Protein AF-A0A9N8EQR0-F1 (afdb_monomer_lite)

Radius of gyration: 27.1 Å; chains: 1; bounding box: 63×70×103 Å

Structure (mmCIF, N/CA/C/O backbone):
data_AF-A0A9N8EQR0-F1
#
_entry.id   AF-A0A9N8EQR0-F1
#
loop_
_atom_site.group_PDB
_atom_site.id
_atom_site.type_symbol
_atom_site.label_atom_id
_atom_site.label_alt_id
_atom_site.label_comp_id
_atom_site.label_asym_id
_atom_site.label_entity_id
_atom_site.label_seq_id
_atom_site.pdbx_PDB_ins_code
_atom_site.Cartn_x
_atom_site.Cartn_y
_atom_site.Cartn_z
_atom_site.occupancy
_atom_site.B_iso_or_equiv
_atom_site.auth_seq_id
_atom_site.auth_comp_id
_atom_site.auth_asym_id
_atom_site.auth_atom_id
_atom_site.pdbx_PDB_model_num
ATOM 1 N N . MET A 1 1 ? -23.163 2.837 52.379 1.00 65.06 1 MET A N 1
ATOM 2 C CA . MET A 1 1 ? -23.170 2.386 50.971 1.00 65.06 1 MET A CA 1
ATOM 3 C C . MET A 1 1 ? -21.739 2.438 50.464 1.00 65.06 1 MET A C 1
ATOM 5 O O . MET A 1 1 ? -21.119 3.483 50.609 1.00 65.06 1 MET A O 1
ATOM 9 N N . LYS A 1 2 ? -21.171 1.326 49.977 1.00 62.31 2 LYS A N 1
ATOM 10 C CA . LYS A 1 2 ? -19.860 1.377 49.308 1.00 62.31 2 LYS A CA 1
ATOM 11 C C . LYS A 1 2 ? -20.078 2.010 47.928 1.00 62.31 2 LYS A C 1
ATOM 13 O O . LYS A 1 2 ? -21.043 1.609 47.278 1.00 62.31 2 LYS A O 1
ATOM 18 N N . PRO A 1 3 ? -19.258 2.981 47.494 1.00 68.38 3 PRO A N 1
ATOM 19 C CA . PRO A 1 3 ? -19.369 3.510 46.142 1.00 68.38 3 PRO A CA 1
ATOM 20 C C . PRO A 1 3 ? -19.209 2.347 45.159 1.00 68.38 3 PRO A C 1
ATOM 22 O O . PRO A 1 3 ? -18.221 1.611 45.228 1.00 68.38 3 PRO A O 1
ATOM 25 N N . GLN A 1 4 ? -20.205 2.138 44.294 1.00 73.62 4 GLN A N 1
ATOM 26 C CA . GLN A 1 4 ? -20.055 1.225 43.167 1.00 73.62 4 GLN A CA 1
ATOM 27 C C . GLN A 1 4 ? -18.897 1.751 42.320 1.00 73.62 4 GLN A C 1
ATOM 29 O O . GLN A 1 4 ? -18.895 2.906 41.895 1.00 73.62 4 GLN A O 1
ATOM 34 N N . LYS A 1 5 ? -17.871 0.920 42.141 1.00 78.81 5 LYS A N 1
ATOM 35 C CA . LYS A 1 5 ? -16.747 1.236 41.265 1.00 78.81 5 LYS A CA 1
ATOM 36 C C . LYS A 1 5 ? -17.317 1.287 39.849 1.00 78.81 5 LYS A C 1
ATOM 38 O O . LYS A 1 5 ? -17.833 0.274 39.389 1.00 78.81 5 LYS A O 1
ATOM 43 N N . ALA A 1 6 ? -17.293 2.458 39.215 1.00 80.44 6 ALA A N 1
ATOM 44 C CA . ALA A 1 6 ? -17.798 2.615 37.857 1.00 80.44 6 ALA A CA 1
ATOM 45 C C . ALA A 1 6 ? -17.116 1.588 36.940 1.00 80.44 6 ALA A C 1
ATOM 47 O O . ALA A 1 6 ? -15.884 1.508 36.904 1.00 80.44 6 ALA A O 1
ATOM 48 N N . THR A 1 7 ? -17.914 0.769 36.257 1.00 82.69 7 THR A N 1
ATOM 49 C CA . THR A 1 7 ? -17.414 -0.205 35.287 1.00 82.69 7 THR A CA 1
ATOM 50 C C . THR A 1 7 ? -16.879 0.561 34.085 1.00 82.69 7 THR A C 1
ATOM 52 O O . THR A 1 7 ? -17.625 1.270 33.414 1.00 82.69 7 THR A O 1
ATOM 55 N N . ILE A 1 8 ? -15.577 0.449 33.824 1.00 83.94 8 ILE A N 1
ATOM 56 C CA . ILE A 1 8 ? -14.961 1.041 32.635 1.00 83.94 8 ILE A CA 1
ATOM 57 C C . ILE A 1 8 ? -15.243 0.097 31.470 1.00 83.94 8 ILE A C 1
ATOM 59 O O . ILE A 1 8 ? -14.636 -0.968 31.373 1.00 83.94 8 ILE A O 1
ATOM 63 N N . THR A 1 9 ? -16.158 0.486 30.589 1.00 86.75 9 THR A N 1
ATOM 64 C CA . THR A 1 9 ? -16.357 -0.198 29.310 1.00 86.75 9 THR A CA 1
ATOM 65 C C . THR A 1 9 ? -15.274 0.243 28.328 1.00 86.75 9 THR A C 1
ATOM 67 O O . THR A 1 9 ? -14.868 1.410 28.310 1.00 86.75 9 THR A O 1
ATOM 70 N N . THR A 1 10 ? -14.763 -0.699 27.534 1.00 90.06 10 THR A N 1
ATOM 71 C CA . THR A 1 10 ? -13.771 -0.412 26.488 1.00 90.06 10 THR A CA 1
ATOM 72 C C . THR A 1 10 ? -14.248 -0.990 25.167 1.00 90.06 10 THR A C 1
ATOM 74 O O . THR A 1 10 ? -14.388 -2.205 25.045 1.00 90.06 10 THR A O 1
ATOM 77 N N . LYS A 1 11 ? -14.450 -0.127 24.170 1.00 92.06 11 LYS A N 1
ATOM 78 C CA . LYS A 1 11 ? -14.649 -0.541 22.777 1.00 92.06 11 LYS A CA 1
ATOM 79 C C . LYS A 1 11 ? -13.377 -0.263 21.986 1.00 92.06 11 LYS A C 1
ATOM 81 O O . LYS A 1 11 ? -12.608 0.646 22.315 1.00 92.06 11 LYS A O 1
ATOM 86 N N . THR A 1 12 ? -13.086 -1.082 20.987 1.00 93.81 12 THR A N 1
ATOM 87 C CA . THR A 1 12 ? -11.921 -0.871 20.121 1.00 93.81 12 THR A CA 1
ATOM 88 C C . THR A 1 12 ? -12.280 -1.159 18.677 1.00 93.81 12 THR A C 1
ATOM 90 O O . THR A 1 12 ? -12.734 -2.252 18.368 1.00 93.81 12 THR A O 1
ATOM 93 N N . HIS A 1 13 ? -12.045 -0.196 17.793 1.00 95.25 13 HIS A N 1
ATOM 94 C CA . HIS A 1 13 ? -12.283 -0.338 16.361 1.00 95.25 13 HIS A CA 1
ATOM 95 C C . HIS A 1 13 ? -10.939 -0.347 15.642 1.00 95.25 13 HIS A C 1
ATOM 97 O O . HIS A 1 13 ? -10.140 0.581 15.790 1.00 95.25 13 HIS A O 1
ATOM 103 N N . HIS A 1 14 ? -10.666 -1.411 14.896 1.00 96.31 14 HIS A N 1
ATOM 104 C CA . HIS A 1 14 ? -9.496 -1.527 14.040 1.00 96.31 14 HIS A CA 1
ATOM 105 C C . HIS A 1 14 ? -9.907 -1.341 12.585 1.00 96.31 14 HIS A C 1
ATOM 107 O O . HIS A 1 14 ? -10.863 -1.955 12.117 1.00 96.31 14 HIS A O 1
ATOM 113 N N . PHE A 1 15 ? -9.123 -0.554 11.862 1.00 96.75 15 PHE A N 1
ATOM 114 C CA . PHE A 1 15 ? -9.183 -0.441 10.417 1.00 96.75 15 PHE A CA 1
ATOM 115 C C . PHE A 1 15 ? -7.829 -0.821 9.831 1.00 96.75 15 PHE A C 1
ATOM 117 O O . PHE A 1 15 ? -6.791 -0.330 10.281 1.00 96.75 15 PHE A O 1
ATOM 124 N N . PHE A 1 16 ? -7.847 -1.660 8.806 1.00 97.25 16 PHE A N 1
ATOM 125 C CA . PHE A 1 16 ? -6.692 -1.958 7.978 1.00 97.25 16 PHE A CA 1
ATOM 126 C C . PHE A 1 16 ? -7.031 -1.642 6.526 1.00 97.25 16 PHE A C 1
ATOM 128 O O . PHE A 1 16 ? -8.074 -2.068 6.046 1.00 97.25 16 PHE A O 1
ATOM 135 N N . LEU A 1 17 ? -6.141 -0.958 5.814 1.00 96.75 17 LEU A N 1
ATOM 136 C CA . LEU A 1 17 ? -6.155 -0.900 4.353 1.00 96.75 17 LEU A CA 1
ATOM 137 C C . LEU A 1 17 ? -4.843 -1.491 3.861 1.00 96.75 17 LEU A C 1
ATOM 139 O O . LEU A 1 17 ? -3.798 -0.882 4.063 1.00 96.75 17 LEU A O 1
ATOM 143 N N . PHE A 1 18 ? -4.891 -2.666 3.245 1.00 97.56 18 PHE A N 1
ATOM 144 C CA . PHE A 1 18 ? -3.737 -3.356 2.680 1.00 97.56 18 PHE A CA 1
ATOM 145 C C . PHE A 1 18 ? -3.709 -3.234 1.160 1.00 97.56 18 PHE A C 1
ATOM 147 O O . PHE A 1 18 ? -4.736 -3.326 0.492 1.00 97.56 18 PHE A O 1
ATOM 154 N N . ARG A 1 19 ? -2.509 -3.118 0.599 1.00 96.25 19 ARG A N 1
ATOM 155 C CA . ARG A 1 19 ? -2.237 -3.431 -0.803 1.00 96.25 19 ARG A CA 1
ATOM 156 C C . ARG A 1 19 ? -2.242 -4.949 -0.982 1.00 96.25 19 ARG A C 1
ATOM 158 O O . ARG A 1 19 ? -1.787 -5.683 -0.109 1.00 96.25 19 ARG A O 1
ATOM 165 N N . HIS A 1 20 ? -2.686 -5.424 -2.141 1.00 96.31 20 HIS A N 1
ATOM 166 C CA . HIS A 1 20 ? -2.637 -6.849 -2.477 1.00 96.31 20 HIS A CA 1
ATOM 167 C C . HIS A 1 20 ? -1.220 -7.476 -2.409 1.00 96.31 20 HIS A C 1
ATOM 169 O O . HIS A 1 20 ? -0.191 -6.793 -2.400 1.00 96.31 20 HIS A O 1
ATOM 175 N N . CYS A 1 21 ? -1.194 -8.808 -2.438 1.00 96.75 21 CYS A N 1
ATOM 176 C CA . CYS A 1 21 ? -0.047 -9.718 -2.509 1.00 96.75 21 CYS A CA 1
ATOM 177 C C . CYS A 1 21 ? 0.987 -9.413 -3.611 1.00 96.75 21 CYS A C 1
ATOM 179 O O . CYS A 1 21 ? 0.730 -8.680 -4.577 1.00 96.75 21 CYS A O 1
ATOM 181 N N . VAL A 1 22 ? 2.148 -10.072 -3.514 1.00 96.31 22 VAL A N 1
ATOM 182 C CA . VAL A 1 22 ? 3.056 -10.250 -4.656 1.00 96.31 22 VAL A CA 1
ATOM 183 C C . VAL A 1 22 ? 2.364 -11.098 -5.723 1.00 96.31 22 VAL A C 1
ATOM 185 O O . VAL A 1 22 ? 1.782 -12.146 -5.433 1.00 96.31 22 VAL A O 1
ATOM 188 N N . ARG A 1 23 ? 2.453 -10.643 -6.970 1.00 95.81 23 ARG A N 1
ATOM 189 C CA . ARG A 1 23 ? 1.712 -11.194 -8.102 1.00 95.81 23 ARG A CA 1
ATOM 190 C C . ARG A 1 23 ? 2.602 -11.431 -9.304 1.00 95.81 23 ARG A C 1
ATOM 192 O O . ARG A 1 23 ? 3.637 -10.780 -9.439 1.00 95.81 23 ARG A O 1
ATOM 199 N N . SER A 1 24 ? 2.133 -12.266 -10.219 1.00 95.69 24 SER A N 1
ATOM 200 C CA . SER A 1 24 ? 2.707 -12.330 -11.558 1.00 95.69 24 SER A CA 1
ATOM 201 C C . SER A 1 24 ? 2.581 -10.979 -12.276 1.00 95.69 24 SER A C 1
ATOM 203 O O . SER A 1 24 ? 1.666 -10.170 -12.043 1.00 95.69 24 SER A O 1
ATOM 205 N N . THR A 1 25 ? 3.534 -10.697 -13.154 1.00 92.94 25 THR A N 1
ATOM 206 C CA . THR A 1 25 ? 3.552 -9.484 -13.978 1.00 92.94 25 THR A CA 1
ATOM 207 C C . THR A 1 25 ? 3.118 -9.800 -15.404 1.00 92.94 25 THR A C 1
ATOM 209 O O . THR A 1 25 ? 3.054 -10.957 -15.804 1.00 92.94 25 THR A O 1
ATOM 212 N N . ARG A 1 26 ? 2.813 -8.752 -16.174 1.00 88.44 26 ARG A N 1
ATOM 213 C CA . ARG A 1 26 ? 2.518 -8.891 -17.603 1.00 88.44 26 ARG A CA 1
ATOM 214 C C . ARG A 1 26 ? 3.776 -9.267 -18.383 1.00 88.44 26 ARG A C 1
ATOM 216 O O . ARG A 1 26 ? 4.853 -8.800 -18.024 1.00 88.44 26 ARG A O 1
ATOM 223 N N . LEU A 1 27 ? 3.620 -10.003 -19.480 1.00 86.25 27 LEU A N 1
ATOM 224 C CA . LEU A 1 27 ? 4.681 -10.238 -20.469 1.00 86.25 27 LEU A CA 1
ATOM 225 C C . LEU A 1 27 ? 4.896 -9.053 -21.418 1.00 86.25 27 LEU A C 1
ATOM 227 O O . LEU A 1 27 ? 5.861 -9.035 -22.179 1.00 86.25 27 LEU A O 1
ATOM 231 N N . HIS A 1 28 ? 3.999 -8.069 -21.382 1.00 87.00 28 HIS A N 1
ATOM 232 C CA . HIS A 1 28 ? 4.025 -6.913 -22.266 1.00 87.00 28 HIS A CA 1
ATOM 233 C C . HIS A 1 28 ? 4.159 -5.607 -21.488 1.00 87.00 28 HIS A C 1
ATOM 235 O O . HIS A 1 28 ? 3.427 -5.355 -20.521 1.00 87.00 28 HIS A O 1
ATOM 241 N N . VAL A 1 29 ? 5.047 -4.736 -21.970 1.00 84.88 29 VAL A N 1
ATOM 242 C CA . VAL A 1 29 ? 5.204 -3.372 -21.459 1.00 84.88 29 VAL A CA 1
ATOM 243 C C . VAL A 1 29 ? 4.547 -2.397 -22.426 1.00 84.88 29 VAL A C 1
ATOM 245 O O . VAL A 1 29 ? 4.856 -2.369 -23.617 1.00 84.88 29 VAL A O 1
ATOM 248 N N . LYS A 1 30 ? 3.636 -1.568 -21.908 1.00 82.00 30 LYS A N 1
ATOM 249 C CA . LYS A 1 30 ? 3.073 -0.442 -22.659 1.00 82.00 30 LYS A CA 1
ATOM 250 C C . LYS A 1 30 ? 4.075 0.712 -22.605 1.00 82.00 30 LYS A C 1
ATOM 252 O O . LYS A 1 30 ? 4.209 1.349 -21.565 1.00 82.00 30 LYS A O 1
ATOM 257 N N . LEU A 1 31 ? 4.794 0.941 -23.702 1.00 80.38 31 LEU A N 1
ATOM 258 C CA . LEU A 1 31 ? 5.807 2.003 -23.790 1.00 80.38 31 LEU A CA 1
ATOM 259 C C . LEU A 1 31 ? 5.301 3.273 -24.482 1.00 80.38 31 LEU A C 1
ATOM 261 O O . LEU A 1 31 ? 5.876 4.327 -24.243 1.00 80.38 31 LEU A O 1
ATOM 265 N N . ARG A 1 32 ? 4.227 3.159 -25.283 1.00 64.06 32 ARG A N 1
ATOM 266 C CA . ARG A 1 32 ? 3.556 4.224 -26.056 1.00 64.06 32 ARG A CA 1
ATOM 267 C C . ARG A 1 32 ? 4.506 5.302 -26.602 1.00 64.06 32 ARG A C 1
ATOM 269 O O . ARG A 1 32 ? 4.413 6.482 -26.274 1.00 64.06 32 ARG A O 1
ATOM 276 N N . ASP A 1 33 ? 5.339 4.858 -27.537 1.00 52.66 33 ASP A N 1
ATOM 277 C CA . ASP A 1 33 ? 5.656 5.651 -28.727 1.00 52.66 33 ASP A CA 1
ATOM 278 C C . ASP A 1 33 ? 4.480 5.511 -29.719 1.00 52.66 33 ASP A C 1
ATOM 280 O O . ASP A 1 33 ? 3.650 4.617 -29.553 1.00 52.66 33 ASP A O 1
ATOM 284 N N . GLU A 1 34 ? 4.364 6.411 -30.694 1.00 48.62 34 GLU A N 1
ATOM 285 C CA . GLU A 1 34 ? 3.176 6.824 -31.484 1.00 48.62 34 GLU A CA 1
ATOM 286 C C . GLU A 1 34 ? 2.288 5.733 -32.150 1.00 48.62 34 GLU A C 1
ATOM 288 O O . GLU A 1 34 ? 1.288 6.060 -32.782 1.00 48.62 34 GLU A O 1
ATOM 293 N N . HIS A 1 35 ? 2.568 4.440 -31.958 1.00 50.72 35 HIS A N 1
ATOM 294 C CA . HIS A 1 35 ? 1.934 3.304 -32.635 1.00 50.72 35 HIS A CA 1
ATOM 295 C C . HIS A 1 35 ? 1.310 2.227 -31.733 1.00 50.72 35 HIS A C 1
ATOM 297 O O . HIS A 1 35 ? 1.105 1.107 -32.189 1.00 50.72 35 HIS A O 1
ATOM 303 N N . ASN A 1 36 ? 0.969 2.522 -30.473 1.00 54.19 36 ASN A N 1
ATOM 304 C CA . ASN A 1 36 ? 0.207 1.588 -29.618 1.00 54.19 36 ASN A CA 1
ATOM 305 C C . ASN A 1 36 ? 0.851 0.180 -29.467 1.00 54.19 36 ASN A C 1
ATOM 307 O O . ASN A 1 36 ? 0.183 -0.765 -29.052 1.00 54.19 36 ASN A O 1
ATOM 311 N N . SER A 1 37 ? 2.148 0.017 -29.756 1.00 59.44 37 SER A N 1
ATOM 312 C CA . SER A 1 37 ? 2.782 -1.301 -29.748 1.00 59.44 37 SER A CA 1
ATOM 313 C C . SER A 1 37 ? 3.054 -1.749 -28.309 1.00 59.44 37 SER A C 1
ATOM 315 O O . SER A 1 37 ? 3.827 -1.140 -27.562 1.00 59.44 37 SER A O 1
ATOM 317 N N . SER A 1 38 ? 2.380 -2.815 -27.881 1.00 63.03 38 SER A N 1
ATOM 318 C CA . SER A 1 38 ? 2.750 -3.532 -26.665 1.00 63.03 38 SER A CA 1
ATOM 319 C C . SER A 1 38 ? 3.996 -4.360 -26.968 1.00 63.03 38 SER A C 1
ATOM 321 O O . SER A 1 38 ? 3.917 -5.345 -27.703 1.00 63.03 38 SER A O 1
ATOM 323 N N . ASN A 1 39 ? 5.143 -3.975 -26.418 1.00 80.75 39 ASN A N 1
ATOM 324 C CA . ASN A 1 39 ? 6.390 -4.681 -26.704 1.00 80.75 39 ASN A CA 1
ATOM 325 C C . ASN A 1 39 ? 6.555 -5.840 -25.723 1.00 80.75 39 ASN A C 1
ATOM 327 O O . ASN A 1 39 ? 6.198 -5.717 -24.543 1.00 80.75 39 ASN A O 1
ATOM 331 N N . ASN A 1 40 ? 7.054 -6.974 -26.212 1.00 87.56 40 ASN A N 1
ATOM 332 C CA . ASN A 1 40 ? 7.279 -8.136 -25.369 1.00 87.56 40 ASN A CA 1
ATOM 333 C C . ASN A 1 40 ? 8.481 -7.851 -24.460 1.00 87.56 40 ASN A C 1
ATOM 335 O O . ASN A 1 40 ? 9.500 -7.335 -24.911 1.00 87.56 40 ASN A O 1
ATOM 339 N N . VAL A 1 41 ? 8.381 -8.182 -23.173 1.00 87.44 41 VAL A N 1
ATOM 340 C CA . VAL A 1 41 ? 9.483 -8.028 -22.211 1.00 87.44 41 VAL A CA 1
ATOM 341 C C . VAL A 1 41 ? 10.746 -8.737 -22.704 1.00 87.44 41 VAL A C 1
ATOM 343 O O . VAL A 1 41 ? 11.840 -8.207 -22.526 1.00 87.44 41 VAL A O 1
ATOM 346 N N . ASN A 1 42 ? 10.599 -9.881 -23.379 1.00 88.19 42 ASN A N 1
ATOM 347 C CA . ASN A 1 42 ? 11.717 -10.652 -23.920 1.00 88.19 42 ASN A CA 1
ATOM 348 C C . ASN A 1 42 ? 12.517 -9.900 -24.993 1.00 88.19 42 ASN A C 1
ATOM 350 O O . ASN A 1 42 ? 13.695 -10.195 -25.163 1.00 88.19 42 ASN A O 1
ATOM 354 N N . ASP A 1 43 ? 11.936 -8.900 -25.666 1.00 89.06 43 ASP A N 1
ATOM 355 C CA . ASP A 1 43 ? 12.668 -8.092 -26.652 1.00 89.06 43 ASP A CA 1
ATOM 356 C C . ASP A 1 43 ? 13.801 -7.285 -25.990 1.00 89.06 43 ASP A C 1
ATOM 358 O O . ASP A 1 43 ? 14.773 -6.894 -26.635 1.00 89.06 43 ASP A O 1
ATOM 362 N N . TYR A 1 44 ? 13.703 -7.054 -24.680 1.00 88.56 44 TYR A N 1
ATOM 363 C CA . TYR A 1 44 ? 14.658 -6.281 -23.887 1.00 88.56 44 TYR A CA 1
ATOM 364 C C . TYR A 1 44 ? 15.694 -7.141 -23.159 1.00 88.56 44 TYR A C 1
ATOM 366 O O . TYR A 1 44 ? 16.523 -6.591 -22.439 1.00 88.56 44 TYR A O 1
ATOM 374 N N . LEU A 1 45 ? 15.645 -8.466 -23.315 1.00 87.19 45 LEU A N 1
ATOM 375 C CA . LEU A 1 45 ? 16.519 -9.411 -22.620 1.00 87.19 45 LEU A CA 1
ATOM 376 C C . LEU A 1 45 ? 17.481 -10.060 -23.617 1.00 87.19 45 LEU A C 1
ATOM 378 O O . LEU A 1 45 ? 17.084 -10.415 -24.728 1.00 87.19 45 LEU A O 1
ATOM 382 N N . SER A 1 46 ? 18.748 -10.231 -23.229 1.00 81.31 46 SER A N 1
ATOM 383 C CA . SER A 1 46 ? 19.700 -10.977 -24.058 1.00 81.31 46 SER A CA 1
ATOM 384 C C . SER A 1 46 ? 19.317 -12.451 -24.117 1.00 81.31 46 SER A C 1
ATOM 386 O O . SER A 1 46 ? 19.129 -13.094 -23.090 1.00 81.31 46 SER A O 1
ATOM 388 N N . THR A 1 47 ? 19.268 -13.009 -25.326 1.00 73.75 47 THR A N 1
ATOM 389 C CA . THR A 1 47 ? 19.055 -14.447 -25.551 1.00 73.75 47 THR A CA 1
ATOM 390 C C . THR A 1 47 ? 20.361 -15.240 -25.623 1.00 73.75 47 THR A C 1
ATOM 392 O O . THR A 1 47 ? 20.330 -16.468 -25.670 1.00 73.75 47 THR A O 1
ATOM 395 N N . THR A 1 48 ? 21.514 -14.562 -25.662 1.00 65.38 48 THR A N 1
ATOM 396 C CA . THR A 1 48 ? 22.815 -15.178 -25.977 1.00 65.38 48 THR A CA 1
ATOM 397 C C . THR A 1 48 ? 23.763 -15.254 -24.788 1.00 65.38 48 THR A C 1
ATOM 399 O O . THR A 1 48 ? 24.630 -16.124 -24.766 1.00 65.38 48 THR A O 1
ATOM 402 N N . THR A 1 49 ? 23.622 -14.359 -23.808 1.00 57.44 49 THR A N 1
ATOM 403 C CA . THR A 1 49 ? 24.604 -14.203 -22.721 1.00 57.44 49 THR A CA 1
ATOM 404 C C . THR A 1 49 ? 24.038 -14.407 -21.327 1.00 57.44 49 THR A C 1
ATOM 406 O O . THR A 1 49 ? 24.811 -14.632 -20.399 1.00 57.44 49 THR A O 1
ATOM 409 N N . THR A 1 50 ? 22.717 -14.369 -21.154 1.00 58.94 50 THR A N 1
ATOM 410 C CA . THR A 1 50 ? 22.091 -14.543 -19.844 1.00 58.94 50 THR A CA 1
ATOM 411 C C . THR A 1 50 ? 20.955 -15.559 -19.946 1.00 58.94 50 THR A C 1
ATOM 413 O O . THR A 1 50 ? 20.191 -15.571 -20.905 1.00 58.94 50 THR A O 1
ATOM 416 N N . THR A 1 51 ? 20.804 -16.429 -18.945 1.00 64.06 51 THR A N 1
ATOM 417 C CA . THR A 1 51 ? 19.623 -17.302 -18.780 1.00 64.06 51 THR A CA 1
ATOM 418 C C . THR A 1 51 ? 18.389 -16.501 -18.326 1.00 64.06 51 THR A C 1
ATOM 420 O O . THR A 1 51 ? 17.495 -17.024 -17.654 1.00 64.06 51 THR A O 1
ATOM 423 N N . THR A 1 52 ? 18.341 -15.207 -18.660 1.00 77.12 52 THR A N 1
ATOM 424 C CA . THR A 1 52 ? 17.303 -14.281 -18.223 1.00 77.12 52 THR A CA 1
ATOM 425 C C . THR A 1 52 ? 16.082 -14.462 -19.106 1.00 77.12 52 THR A C 1
ATOM 427 O O . THR A 1 52 ? 16.002 -13.915 -20.201 1.00 77.12 52 THR A O 1
ATOM 430 N N . SER A 1 53 ? 15.096 -15.197 -18.608 1.00 85.00 53 SER A N 1
ATOM 431 C CA . SER A 1 53 ? 13.739 -15.140 -19.137 1.00 85.00 53 SER A CA 1
ATOM 432 C C . SER A 1 53 ? 12.794 -14.587 -18.086 1.00 85.00 53 SER A C 1
ATOM 434 O O . SER A 1 53 ? 13.100 -14.555 -16.889 1.00 85.00 53 SER A O 1
ATOM 436 N N . VAL A 1 54 ? 11.632 -14.128 -18.544 1.00 88.69 54 VAL A N 1
ATOM 437 C CA . VAL A 1 54 ? 10.531 -13.824 -17.636 1.00 88.69 54 VAL A CA 1
ATOM 438 C C . VAL A 1 54 ? 10.224 -15.078 -16.802 1.00 88.69 54 VAL A C 1
ATOM 440 O O . VAL A 1 54 ? 10.200 -16.171 -17.374 1.00 88.69 54 VAL A O 1
ATOM 443 N N . PRO A 1 55 ? 10.018 -14.950 -15.477 1.00 90.94 55 PRO A N 1
ATOM 444 C CA . PRO A 1 55 ? 9.694 -16.084 -14.625 1.00 90.94 55 PRO A CA 1
ATOM 445 C C . PRO A 1 55 ? 8.471 -16.847 -15.126 1.00 90.94 55 PRO A C 1
ATOM 447 O O . PRO A 1 55 ? 7.456 -16.234 -15.470 1.00 90.94 55 PRO A O 1
ATOM 450 N N . ASP A 1 56 ? 8.527 -18.178 -15.077 1.00 91.81 56 ASP A N 1
ATOM 451 C CA . ASP A 1 56 ? 7.299 -18.967 -15.034 1.00 91.81 56 ASP A CA 1
ATOM 452 C C . ASP A 1 56 ? 6.667 -18.774 -13.654 1.00 91.81 56 ASP A C 1
ATOM 454 O O . ASP A 1 56 ? 7.137 -19.293 -12.642 1.00 91.81 56 ASP A O 1
ATOM 458 N N . TRP A 1 57 ? 5.619 -17.959 -13.610 1.00 93.62 57 TRP A N 1
ATOM 459 C CA . TRP A 1 57 ? 4.929 -17.632 -12.371 1.00 93.62 57 TRP A CA 1
ATOM 460 C C . TRP A 1 57 ? 4.080 -18.787 -11.833 1.00 93.62 57 TRP A C 1
ATOM 462 O O . TRP A 1 57 ? 3.633 -18.715 -10.691 1.00 93.62 57 TRP A O 1
ATOM 472 N N . GLY A 1 58 ? 3.784 -19.806 -12.651 1.00 93.81 58 GLY A N 1
ATOM 473 C CA . GLY A 1 58 ? 2.866 -20.889 -12.288 1.00 93.81 58 GLY A CA 1
ATOM 474 C C . GLY A 1 58 ? 1.401 -20.461 -12.103 1.00 93.81 58 GLY A C 1
ATOM 475 O O . GLY A 1 58 ? 0.557 -21.303 -11.802 1.00 93.81 58 GLY A O 1
ATOM 476 N N . VAL A 1 59 ? 1.082 -19.178 -12.310 1.00 95.38 59 VAL A N 1
ATOM 477 C CA . VAL A 1 59 ? -0.251 -18.573 -12.161 1.00 95.38 59 VAL A CA 1
ATOM 478 C C . VAL A 1 59 ? -0.541 -17.600 -13.316 1.00 95.38 59 VAL A C 1
ATOM 480 O O . VAL A 1 59 ? 0.407 -17.084 -13.918 1.00 95.38 59 VAL A O 1
ATOM 483 N N . PRO A 1 60 ? -1.820 -17.312 -13.637 1.00 96.25 60 PRO A N 1
ATOM 484 C CA . PRO A 1 60 ? -2.183 -16.321 -14.654 1.00 96.25 60 PRO A CA 1
ATOM 485 C C . PRO A 1 60 ? -1.620 -14.927 -14.360 1.00 96.25 60 PRO A C 1
ATOM 487 O O . PRO A 1 60 ? -1.288 -14.612 -13.216 1.00 96.25 60 PRO A O 1
ATOM 490 N N . GLU A 1 61 ? -1.528 -14.064 -15.376 1.00 93.75 61 GLU A N 1
ATOM 491 C CA . GLU A 1 61 ? -1.009 -12.701 -15.213 1.00 93.75 61 GLU A CA 1
ATOM 492 C C . GLU A 1 61 ? -1.799 -11.886 -14.174 1.00 93.75 61 GLU A C 1
ATOM 494 O O . GLU A 1 61 ? -3.028 -11.865 -14.163 1.00 93.75 61 GLU A O 1
ATOM 499 N N . LYS A 1 62 ? -1.075 -11.133 -13.338 1.00 93.69 62 LYS A N 1
ATOM 500 C CA . LYS A 1 62 ? -1.586 -10.307 -12.233 1.00 93.69 62 LYS A CA 1
ATOM 501 C C . LYS A 1 62 ? -2.268 -11.061 -11.088 1.00 93.69 62 LYS A C 1
ATOM 503 O O . LYS A 1 62 ? -2.835 -10.383 -10.230 1.00 93.69 62 LYS A O 1
ATOM 508 N N . TRP A 1 63 ? -2.221 -12.387 -11.042 1.00 96.06 63 TRP A N 1
ATOM 509 C CA . TRP A 1 63 ? -2.731 -13.173 -9.913 1.00 96.06 63 TRP A CA 1
ATOM 510 C C . TRP A 1 63 ? -1.679 -13.293 -8.813 1.00 96.06 63 TRP A C 1
ATOM 512 O O . TRP A 1 63 ? -0.483 -13.149 -9.089 1.00 96.06 63 TRP A O 1
ATOM 522 N N . CYS A 1 64 ? -2.104 -13.534 -7.570 1.00 97.38 64 CYS A N 1
ATOM 523 C CA . CYS A 1 64 ? -1.153 -13.786 -6.490 1.00 97.38 64 CYS A CA 1
ATOM 524 C C . CYS A 1 64 ? -0.310 -15.027 -6.788 1.00 97.38 64 CYS A C 1
ATOM 526 O O . CYS A 1 64 ? -0.817 -16.031 -7.280 1.00 97.38 64 CYS A O 1
ATOM 528 N N . THR A 1 65 ? 0.978 -14.969 -6.453 1.00 96.31 65 THR A N 1
ATOM 529 C CA . THR A 1 65 ? 1.823 -16.176 -6.453 1.00 96.31 65 THR A CA 1
ATOM 530 C C . THR A 1 65 ? 1.469 -17.066 -5.258 1.00 96.31 65 THR A C 1
ATOM 532 O O . THR A 1 65 ? 1.037 -16.567 -4.218 1.00 96.31 65 THR A O 1
ATOM 535 N N . GLU A 1 66 ? 1.682 -18.378 -5.369 1.00 95.75 66 GLU A N 1
ATOM 536 C CA . GLU A 1 66 ? 1.370 -19.336 -4.294 1.00 95.75 66 GLU A CA 1
ATOM 537 C C . GLU A 1 66 ? 2.146 -19.040 -2.999 1.00 95.75 66 GLU A C 1
ATOM 539 O O . GLU A 1 66 ? 1.593 -19.058 -1.894 1.00 95.75 66 GLU A O 1
ATOM 544 N N . SER A 1 67 ? 3.423 -18.673 -3.125 1.00 94.19 67 SER A N 1
ATOM 545 C CA . SER A 1 67 ? 4.241 -18.274 -1.979 1.00 94.19 67 SER A CA 1
ATOM 546 C C . SER A 1 67 ? 3.730 -16.981 -1.337 1.00 94.19 67 SER A C 1
ATOM 548 O O . SER A 1 67 ? 3.700 -16.876 -0.112 1.00 94.19 67 SER A O 1
ATOM 550 N N . ALA A 1 68 ? 3.242 -16.020 -2.127 1.00 95.31 68 ALA A N 1
ATOM 551 C CA . ALA A 1 68 ? 2.638 -14.809 -1.578 1.00 95.31 68 ALA A CA 1
ATOM 552 C C . ALA A 1 68 ? 1.320 -15.084 -0.844 1.00 95.31 68 ALA A C 1
ATOM 554 O O . ALA A 1 68 ? 1.096 -14.489 0.206 1.00 95.31 68 ALA A O 1
ATOM 555 N N . ILE A 1 69 ? 0.482 -15.998 -1.348 1.00 96.94 69 ILE A N 1
ATOM 556 C CA . ILE A 1 69 ? -0.724 -16.462 -0.641 1.00 96.94 69 ILE A CA 1
ATOM 557 C C . ILE A 1 69 ? -0.329 -17.029 0.725 1.00 96.94 69 ILE A C 1
ATOM 559 O O . ILE A 1 69 ? -0.832 -16.569 1.746 1.00 96.94 69 ILE A O 1
ATOM 563 N N . THR A 1 70 ? 0.645 -17.941 0.757 1.00 96.00 70 THR A N 1
ATOM 564 C CA . THR A 1 70 ? 1.156 -18.537 2.004 1.00 96.00 70 THR A CA 1
ATOM 565 C C . THR A 1 70 ? 1.657 -17.475 2.989 1.00 96.00 70 THR A C 1
ATOM 567 O O . THR A 1 70 ? 1.337 -17.515 4.176 1.00 96.00 70 THR A O 1
ATOM 570 N N . MET A 1 71 ? 2.413 -16.486 2.509 1.00 95.62 71 MET A N 1
ATOM 571 C CA . MET A 1 71 ? 2.899 -15.391 3.351 1.00 95.62 71 MET A CA 1
ATOM 572 C C . MET A 1 71 ? 1.745 -14.543 3.913 1.00 95.62 71 MET A C 1
ATOM 574 O O . MET A 1 71 ? 1.782 -14.167 5.082 1.00 95.62 71 MET A O 1
ATOM 578 N N . VAL A 1 72 ? 0.707 -14.257 3.119 1.00 97.06 72 VAL A N 1
ATOM 579 C CA . VAL A 1 72 ? -0.480 -13.506 3.569 1.00 97.06 72 VAL A CA 1
ATOM 580 C C . VAL A 1 72 ? -1.305 -14.313 4.583 1.00 97.06 72 VAL A C 1
ATOM 582 O O . VAL A 1 72 ? -1.798 -13.744 5.558 1.00 97.06 72 VAL A O 1
ATOM 585 N N . GLU A 1 73 ? -1.405 -15.636 4.427 1.00 96.94 73 GLU A N 1
ATOM 586 C CA . GLU A 1 73 ? -1.985 -16.516 5.453 1.00 96.94 73 GLU A CA 1
ATOM 587 C C . GLU A 1 73 ? -1.189 -16.428 6.765 1.00 96.94 73 GLU A C 1
ATOM 589 O O . GLU A 1 73 ? -1.753 -16.235 7.846 1.00 96.94 73 GLU A O 1
ATOM 594 N N . ASN A 1 74 ? 0.141 -16.494 6.690 1.00 96.06 74 ASN A N 1
ATOM 595 C CA . ASN A 1 74 ? 0.995 -16.358 7.868 1.00 96.06 74 ASN A CA 1
ATOM 596 C C . ASN A 1 74 ? 0.880 -14.964 8.507 1.00 96.06 74 ASN A C 1
ATOM 598 O O . ASN A 1 74 ? 0.860 -14.859 9.733 1.00 96.06 74 ASN A O 1
ATOM 602 N N . MET A 1 75 ? 0.697 -13.915 7.702 1.00 95.81 75 MET A N 1
ATOM 603 C CA . MET A 1 75 ? 0.422 -12.560 8.183 1.00 95.81 75 MET A CA 1
ATOM 604 C C . MET A 1 75 ? -0.882 -12.494 8.979 1.00 95.81 75 MET A C 1
ATOM 606 O O . MET A 1 75 ? -0.904 -11.917 10.067 1.00 95.81 75 MET A O 1
ATOM 610 N N . GLY A 1 76 ? -1.960 -13.112 8.487 1.00 96.00 76 GLY A N 1
ATOM 611 C CA . GLY A 1 76 ? -3.213 -13.205 9.238 1.00 96.00 76 GLY A CA 1
ATOM 612 C C . GLY A 1 76 ? -3.031 -13.916 10.577 1.00 96.00 76 GLY A C 1
ATOM 613 O O . GLY A 1 76 ? -3.484 -13.423 11.615 1.00 96.00 76 GLY A O 1
ATOM 614 N N . ARG A 1 77 ? -2.276 -15.020 10.587 1.00 95.56 77 ARG A N 1
ATOM 615 C CA . ARG A 1 77 ? -1.961 -15.754 11.820 1.00 95.56 77 ARG A CA 1
ATOM 616 C C . ARG A 1 77 ? -1.144 -14.903 12.789 1.00 95.56 77 ARG A C 1
ATOM 618 O O . ARG A 1 77 ? -1.436 -14.888 13.988 1.00 95.56 77 ARG A O 1
ATOM 625 N N . TRP A 1 78 ? -0.153 -14.167 12.287 1.00 94.62 78 TRP A N 1
ATOM 626 C CA . TRP A 1 78 ? 0.651 -13.243 13.082 1.00 94.62 78 TRP A CA 1
ATOM 627 C C . TRP A 1 78 ? -0.213 -12.136 13.691 1.00 94.62 78 TRP A C 1
ATOM 629 O O . TRP A 1 78 ? -0.161 -11.950 14.906 1.00 94.62 78 TRP A O 1
ATOM 639 N N . LEU A 1 79 ? -1.068 -11.467 12.907 1.00 94.06 79 LEU A N 1
ATOM 640 C CA . LEU A 1 79 ? -1.970 -10.415 13.397 1.00 94.06 79 LEU A CA 1
ATOM 641 C C . LEU A 1 79 ? -2.831 -10.898 14.570 1.00 94.06 79 LEU A C 1
ATOM 643 O O . LEU A 1 79 ? -2.953 -10.182 15.567 1.00 94.06 79 LEU A O 1
ATOM 647 N N . ALA A 1 80 ? -3.380 -12.112 14.466 1.00 91.38 80 ALA A N 1
ATOM 648 C CA . ALA A 1 80 ? -4.221 -12.714 15.495 1.00 91.38 80 ALA A CA 1
ATOM 649 C C . ALA A 1 80 ? -3.443 -13.127 16.756 1.00 91.38 80 ALA A C 1
ATOM 651 O O . ALA A 1 80 ? -3.953 -12.949 17.861 1.00 91.38 80 ALA A O 1
ATOM 652 N N . THR A 1 81 ? -2.234 -13.683 16.621 1.00 87.56 81 THR A N 1
ATOM 653 C CA . THR A 1 81 ? -1.519 -14.361 17.726 1.00 87.56 81 THR A CA 1
ATOM 654 C C . THR A 1 81 ? -0.456 -13.509 18.415 1.00 87.56 81 THR A C 1
ATOM 656 O O . THR A 1 81 ? -0.280 -13.597 19.631 1.00 87.56 81 THR A O 1
ATOM 659 N N . GLN A 1 82 ? 0.267 -12.693 17.654 1.00 82.50 82 GLN A N 1
ATOM 660 C CA . GLN A 1 82 ? 1.471 -11.997 18.115 1.00 82.50 82 GLN A CA 1
ATOM 661 C C . GLN A 1 82 ? 1.443 -10.497 17.822 1.00 82.50 82 GLN A C 1
ATOM 663 O O . GLN A 1 82 ? 2.071 -9.725 18.544 1.00 82.50 82 GLN A O 1
ATOM 668 N N . GLY A 1 83 ? 0.708 -10.099 16.789 1.00 81.25 83 GLY A N 1
ATOM 669 C CA . GLY A 1 83 ? 0.632 -8.740 16.293 1.00 81.25 83 GLY A CA 1
ATOM 670 C C . GLY A 1 83 ? -0.464 -7.912 16.956 1.00 81.25 83 GLY A C 1
ATOM 671 O O . GLY A 1 83 ? -0.758 -8.011 18.149 1.00 81.25 83 GLY A O 1
ATOM 672 N N . LEU A 1 84 ? -1.076 -7.056 16.145 1.00 85.31 84 LEU A N 1
ATOM 673 C CA . LEU A 1 84 ? -1.923 -5.949 16.590 1.00 85.31 84 LEU A CA 1
ATOM 674 C C . LEU A 1 84 ? -3.238 -6.366 17.265 1.00 85.31 84 LEU A C 1
ATOM 676 O O . LEU A 1 84 ? -3.820 -5.553 17.985 1.00 85.31 84 LEU A O 1
ATOM 680 N N . LEU A 1 85 ? -3.685 -7.612 17.075 1.00 87.81 85 LEU A N 1
ATOM 681 C CA . LEU A 1 85 ? -4.910 -8.156 17.676 1.00 87.81 85 LEU A CA 1
ATOM 682 C C . LEU A 1 85 ? -4.625 -9.101 18.856 1.00 87.81 85 LEU A C 1
ATOM 684 O O . LEU A 1 85 ? -5.548 -9.657 19.458 1.00 87.81 85 LEU A O 1
ATOM 688 N N . LYS A 1 86 ? -3.351 -9.287 19.232 1.00 85.31 86 LYS A N 1
ATOM 689 C CA . LYS A 1 86 ? -2.967 -10.134 20.371 1.00 85.31 86 LYS A CA 1
ATOM 690 C C . LYS A 1 86 ? -3.632 -9.662 21.663 1.00 85.31 86 LYS A C 1
ATOM 692 O O . LYS A 1 86 ? -4.263 -10.445 22.366 1.00 85.31 86 LYS A O 1
ATOM 697 N N . ASN A 1 87 ? -3.522 -8.365 21.943 1.00 78.69 87 ASN A N 1
ATOM 698 C CA . ASN A 1 87 ? -4.007 -7.749 23.180 1.00 78.69 87 ASN A CA 1
ATOM 699 C C . ASN A 1 87 ? -5.469 -7.308 23.094 1.00 78.69 87 ASN A C 1
ATOM 701 O O . ASN A 1 87 ? -5.904 -6.470 23.882 1.00 78.69 87 ASN A O 1
ATOM 705 N N . THR A 1 88 ? -6.227 -7.826 22.132 1.00 74.56 88 THR A N 1
ATOM 706 C CA . THR A 1 88 ? -7.667 -7.624 22.095 1.00 74.56 88 THR A CA 1
ATOM 707 C C . THR A 1 88 ? -8.272 -8.331 23.306 1.00 74.56 88 THR A C 1
ATOM 709 O O . THR A 1 88 ? -8.462 -9.542 23.300 1.00 74.56 88 THR A O 1
ATOM 712 N N . VAL A 1 89 ? -8.491 -7.566 24.383 1.00 59.19 89 VAL A N 1
ATOM 713 C CA . VAL A 1 89 ? -9.056 -8.027 25.670 1.00 59.19 89 VAL A CA 1
ATOM 714 C C . VAL A 1 89 ? -10.552 -8.339 25.535 1.00 59.19 89 VAL A C 1
ATOM 716 O O . VAL A 1 89 ? -11.164 -8.873 26.456 1.00 59.19 89 VAL A O 1
ATOM 719 N N . ALA A 1 90 ? -11.156 -7.990 24.396 1.00 60.44 90 ALA A N 1
ATOM 720 C CA . ALA A 1 90 ? -12.573 -8.177 24.181 1.00 60.44 90 ALA A CA 1
ATOM 721 C C . ALA A 1 90 ? -12.953 -9.660 24.179 1.00 60.44 90 ALA A C 1
ATOM 723 O O . ALA A 1 90 ? -12.328 -10.489 23.519 1.00 60.44 90 ALA A O 1
ATOM 724 N N . GLN A 1 91 ? -14.033 -9.960 24.896 1.00 68.50 91 GLN A N 1
ATOM 725 C CA . GLN A 1 91 ? -14.687 -11.269 24.882 1.00 68.50 91 GLN A CA 1
ATOM 726 C C . GLN A 1 91 ? -15.230 -11.620 23.483 1.00 68.50 91 GLN A C 1
ATOM 728 O O . GLN A 1 91 ? -15.321 -12.795 23.127 1.00 68.50 91 GLN A O 1
ATOM 733 N N . ARG A 1 92 ? -15.546 -10.595 22.680 1.00 79.56 92 ARG A N 1
ATOM 734 C CA . ARG A 1 92 ? -16.120 -10.710 21.338 1.00 79.56 92 ARG A CA 1
ATOM 735 C C . ARG A 1 92 ? -15.329 -9.870 20.343 1.00 79.56 92 ARG A C 1
ATOM 737 O O . ARG A 1 92 ? -15.069 -8.687 20.590 1.00 79.56 92 ARG A O 1
ATOM 744 N N . VAL A 1 93 ? -14.962 -10.490 19.225 1.00 84.56 93 VAL A N 1
ATOM 745 C CA . VAL A 1 93 ? -14.305 -9.827 18.097 1.00 84.56 93 VAL A CA 1
ATOM 746 C C . VAL A 1 93 ? -15.159 -10.012 16.850 1.00 84.56 93 VAL A C 1
ATOM 748 O O . VAL A 1 93 ? -15.425 -11.140 16.439 1.00 84.56 93 VAL A O 1
ATOM 751 N N . GLN A 1 94 ? -15.579 -8.902 16.254 1.00 86.31 94 GLN A N 1
ATOM 752 C CA . GLN A 1 94 ? -16.326 -8.879 15.000 1.00 86.31 94 GLN A CA 1
ATOM 753 C C . GLN A 1 94 ? -15.392 -8.515 13.849 1.00 86.31 94 GLN A C 1
ATOM 755 O O . GLN A 1 94 ? -14.626 -7.557 13.956 1.00 86.31 94 GLN A O 1
ATOM 760 N N . PHE A 1 95 ? -15.458 -9.269 12.755 1.00 86.25 95 PHE A N 1
ATOM 761 C CA . PHE A 1 95 ? -14.655 -9.021 11.558 1.00 86.25 95 PHE A CA 1
ATOM 762 C C . PHE A 1 95 ? -15.508 -8.531 10.388 1.00 86.25 95 PHE A C 1
ATOM 764 O O . PHE A 1 95 ? -16.636 -8.972 10.201 1.00 86.25 95 PHE A O 1
ATOM 771 N N . GLN A 1 96 ? -14.926 -7.663 9.565 1.00 87.81 96 GLN A N 1
ATOM 772 C CA . GLN A 1 96 ? -15.418 -7.293 8.241 1.00 87.81 96 GLN A CA 1
ATOM 773 C C . GLN A 1 96 ? -14.221 -7.263 7.283 1.00 87.81 96 GLN A C 1
ATOM 775 O O . GLN A 1 96 ? -13.208 -6.640 7.598 1.00 87.81 96 GLN A O 1
ATOM 780 N N . VAL A 1 97 ? -14.299 -7.932 6.126 1.00 87.94 97 VAL A N 1
ATOM 781 C CA . VAL A 1 97 ? -13.196 -7.952 5.147 1.00 87.94 97 VAL A CA 1
ATOM 782 C C . VAL A 1 97 ? -13.688 -7.532 3.770 1.00 87.94 97 VAL A C 1
ATOM 784 O O . VAL A 1 97 ? -14.383 -8.273 3.099 1.00 87.94 97 VAL A O 1
ATOM 787 N N . ILE A 1 98 ? -13.299 -6.354 3.313 1.00 87.38 98 ILE A N 1
ATOM 788 C CA . ILE A 1 98 ? -13.732 -5.770 2.045 1.00 87.38 98 ILE A CA 1
ATOM 789 C C . ILE A 1 98 ? -12.596 -5.928 1.036 1.00 87.38 98 ILE A C 1
ATOM 791 O O . ILE A 1 98 ? -11.444 -5.625 1.344 1.00 87.38 98 ILE A O 1
ATOM 795 N N . ALA A 1 99 ? -12.893 -6.397 -0.170 1.00 88.62 99 ALA A N 1
ATOM 796 C CA . ALA A 1 99 ? -11.885 -6.535 -1.213 1.00 88.62 99 ALA A CA 1
ATOM 797 C C . ALA A 1 99 ? -12.454 -6.101 -2.553 1.00 88.62 99 ALA A C 1
ATOM 799 O O . ALA A 1 99 ? -13.605 -6.398 -2.872 1.00 88.62 99 ALA A O 1
ATOM 800 N N . ASP A 1 100 ? -11.623 -5.464 -3.369 1.00 82.00 100 ASP A N 1
ATOM 801 C CA . ASP A 1 100 ? -12.010 -5.207 -4.745 1.00 82.00 100 ASP A CA 1
ATOM 802 C C . ASP A 1 100 ? -12.097 -6.530 -5.519 1.00 82.00 100 ASP A C 1
ATOM 804 O O . ASP A 1 100 ? -11.079 -7.145 -5.831 1.00 82.00 100 ASP A O 1
ATOM 808 N N . SER A 1 101 ? -13.299 -6.991 -5.853 1.00 81.31 101 SER A N 1
ATOM 809 C CA . SER A 1 101 ? -13.454 -8.225 -6.627 1.00 81.31 101 SER A CA 1
ATOM 810 C C . SER A 1 101 ? -13.245 -8.039 -8.130 1.00 81.31 101 SER A C 1
ATOM 812 O O . SER A 1 101 ? -13.305 -9.017 -8.871 1.00 81.31 101 SER A O 1
ATOM 814 N N . SER A 1 102 ? -12.983 -6.814 -8.600 1.00 80.38 102 SER A N 1
ATOM 815 C CA . SER A 1 102 ? -12.638 -6.555 -9.999 1.00 80.38 102 SER A CA 1
ATOM 816 C C . SER A 1 102 ? -11.285 -7.160 -10.383 1.00 80.38 102 SER A C 1
ATOM 818 O O . SER A 1 102 ? -10.991 -7.326 -11.568 1.00 80.38 102 SER A O 1
ATOM 820 N N . THR A 1 103 ? -10.455 -7.526 -9.395 1.00 87.75 103 THR A N 1
ATOM 821 C CA . THR A 1 103 ? -9.181 -8.192 -9.652 1.00 87.75 103 THR A CA 1
ATOM 822 C C . THR A 1 103 ? -8.931 -9.383 -8.744 1.00 87.75 103 THR A C 1
ATOM 824 O O . THR A 1 103 ? -9.080 -9.306 -7.532 1.00 87.75 103 THR A O 1
ATOM 827 N N . GLN A 1 104 ? -8.453 -10.486 -9.321 1.00 93.56 104 GLN A N 1
ATOM 828 C CA . GLN A 1 104 ? -8.246 -11.723 -8.566 1.00 93.56 104 GLN A CA 1
ATOM 829 C C . GLN A 1 104 ? -7.249 -11.562 -7.404 1.00 93.56 104 GLN A C 1
ATOM 831 O O . GLN A 1 104 ? -7.489 -12.049 -6.309 1.00 93.56 104 GLN A O 1
ATOM 836 N N . ARG A 1 105 ? -6.164 -10.803 -7.593 1.00 94.69 105 ARG A N 1
ATOM 837 C CA . ARG A 1 105 ? -5.130 -10.579 -6.562 1.00 94.69 105 ARG A CA 1
ATOM 838 C C . ARG A 1 105 ? -5.641 -9.979 -5.249 1.00 94.69 105 ARG A C 1
ATOM 840 O O . ARG A 1 105 ? -5.102 -10.283 -4.187 1.00 94.69 105 ARG A O 1
ATOM 847 N N . THR A 1 106 ? -6.629 -9.091 -5.302 1.00 93.75 106 THR A N 1
ATOM 848 C CA . THR 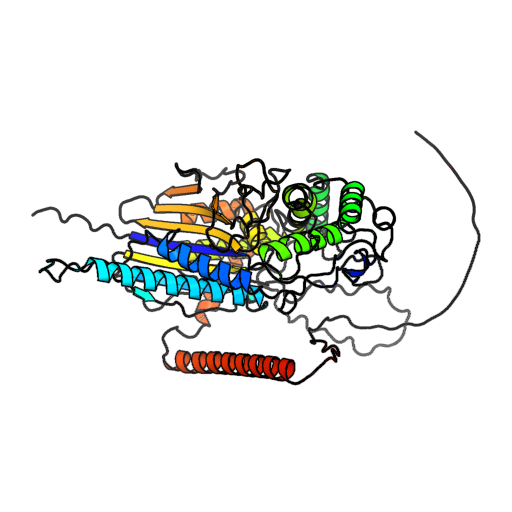A 1 106 ? -7.224 -8.470 -4.108 1.00 93.75 106 THR A CA 1
ATOM 849 C C . THR A 1 106 ? -8.108 -9.482 -3.384 1.00 93.75 106 THR A C 1
ATOM 851 O O . THR A 1 106 ? -8.008 -9.600 -2.164 1.00 93.75 106 THR A O 1
ATOM 854 N N . VAL A 1 107 ? -8.866 -10.292 -4.132 1.00 92.88 107 VAL A N 1
ATOM 855 C CA . VAL A 1 107 ? -9.657 -11.414 -3.598 1.00 92.88 107 VAL A CA 1
ATOM 856 C C . VAL A 1 107 ? -8.763 -12.471 -2.947 1.00 92.88 107 VAL A C 1
ATOM 858 O O . VAL A 1 107 ? -8.985 -12.819 -1.790 1.00 92.88 107 VAL A O 1
ATOM 861 N N . ASP A 1 108 ? -7.722 -12.931 -3.642 1.00 95.31 108 ASP A N 1
ATOM 862 C CA . ASP A 1 108 ? -6.754 -13.916 -3.140 1.00 95.31 108 ASP A CA 1
ATOM 863 C C . ASP A 1 108 ? -6.109 -13.445 -1.830 1.00 95.31 108 ASP A C 1
ATOM 865 O O . ASP A 1 108 ? -6.015 -14.198 -0.862 1.00 95.31 108 ASP A O 1
ATOM 869 N N . THR A 1 109 ? -5.694 -12.175 -1.781 1.00 96.19 109 THR A N 1
ATOM 870 C CA . THR A 1 109 ? -5.078 -11.581 -0.587 1.00 96.19 109 THR A CA 1
ATOM 871 C C . THR A 1 109 ? -6.071 -11.525 0.574 1.00 96.19 109 THR A C 1
ATOM 873 O O . THR A 1 109 ? -5.729 -11.912 1.689 1.00 96.19 109 THR A O 1
ATOM 876 N N . ALA A 1 110 ? -7.302 -11.068 0.333 1.00 94.50 110 ALA A N 1
ATOM 877 C CA . ALA A 1 110 ? -8.332 -11.004 1.365 1.00 94.50 110 ALA A CA 1
ATOM 878 C C . ALA A 1 110 ? -8.683 -12.396 1.906 1.00 94.50 110 ALA A C 1
ATOM 880 O O . ALA A 1 110 ? -8.754 -12.590 3.119 1.00 94.50 110 ALA A O 1
ATOM 881 N N . TRP A 1 111 ? -8.840 -13.377 1.016 1.00 94.75 111 TRP A N 1
ATOM 882 C CA . TRP A 1 111 ? -9.128 -14.759 1.385 1.00 94.75 111 TRP A CA 1
ATOM 883 C C . TRP A 1 111 ? -8.002 -15.386 2.214 1.00 94.75 111 TRP A C 1
ATOM 885 O O . TRP A 1 111 ? -8.261 -15.922 3.294 1.00 94.75 111 TRP A O 1
ATOM 895 N N . ALA A 1 112 ? -6.753 -15.258 1.760 1.00 96.12 112 ALA A N 1
ATOM 896 C CA . ALA A 1 112 ? -5.579 -15.755 2.472 1.00 96.12 112 ALA A CA 1
ATOM 897 C C . ALA A 1 112 ? -5.472 -15.136 3.876 1.00 96.12 112 ALA A C 1
ATOM 899 O O . ALA A 1 112 ? -5.254 -15.833 4.867 1.00 96.12 112 ALA A O 1
ATOM 900 N N . LEU A 1 113 ? -5.705 -13.826 3.979 1.00 95.56 113 LEU A N 1
ATOM 901 C CA . LEU A 1 113 ? -5.664 -13.098 5.241 1.00 95.56 113 LEU A CA 1
ATOM 902 C C . LEU A 1 113 ? -6.753 -13.579 6.210 1.00 95.56 113 LEU A C 1
ATOM 904 O O . LEU A 1 113 ? -6.462 -13.828 7.381 1.00 95.56 113 LEU A O 1
ATOM 908 N N . MET A 1 114 ? -7.985 -13.770 5.724 1.00 93.69 114 MET A N 1
ATOM 909 C CA . MET A 1 114 ? -9.088 -14.324 6.520 1.00 93.69 114 MET A CA 1
ATOM 910 C C . MET A 1 114 ? -8.775 -15.725 7.043 1.00 93.69 114 MET A C 1
ATOM 912 O O . MET A 1 114 ? -8.972 -15.988 8.229 1.00 93.69 114 MET A O 1
ATOM 916 N N . LYS A 1 115 ? -8.251 -16.607 6.185 1.00 93.88 115 LYS A N 1
ATOM 917 C CA . LYS A 1 115 ? -7.843 -17.961 6.579 1.00 93.88 115 LYS A CA 1
ATOM 918 C C . LYS A 1 115 ? -6.778 -17.918 7.677 1.00 93.88 115 LYS A C 1
ATOM 920 O O . LYS A 1 115 ? -6.932 -18.560 8.712 1.00 93.88 115 LYS A O 1
ATOM 925 N N . GLY A 1 116 ? -5.749 -17.091 7.497 1.00 95.06 116 GLY A N 1
ATOM 926 C CA . GLY A 1 116 ? -4.701 -16.878 8.492 1.00 95.06 116 GLY A CA 1
ATOM 927 C C . GLY A 1 116 ? -5.220 -16.386 9.844 1.00 95.06 116 GLY A C 1
ATOM 928 O O . GLY A 1 116 ? -4.821 -16.894 10.893 1.00 95.06 116 GLY A O 1
ATOM 929 N N . LEU A 1 117 ? -6.125 -15.402 9.829 1.00 92.62 117 LEU A N 1
ATOM 930 C CA . LEU A 1 117 ? -6.763 -14.878 11.038 1.00 92.62 117 LEU A CA 1
ATOM 931 C C . LEU A 1 117 ? -7.561 -15.970 11.756 1.00 92.62 117 LEU A C 1
ATOM 933 O O . LEU A 1 117 ? -7.392 -16.138 12.964 1.00 92.62 117 LEU A O 1
ATOM 937 N N . ALA A 1 118 ? -8.383 -16.728 11.023 1.00 89.69 118 ALA A N 1
ATOM 938 C CA . ALA A 1 118 ? -9.180 -17.821 11.575 1.00 89.69 118 ALA A CA 1
ATOM 939 C C . ALA A 1 118 ? -8.296 -18.874 12.266 1.00 89.69 118 ALA A C 1
ATOM 941 O O . ALA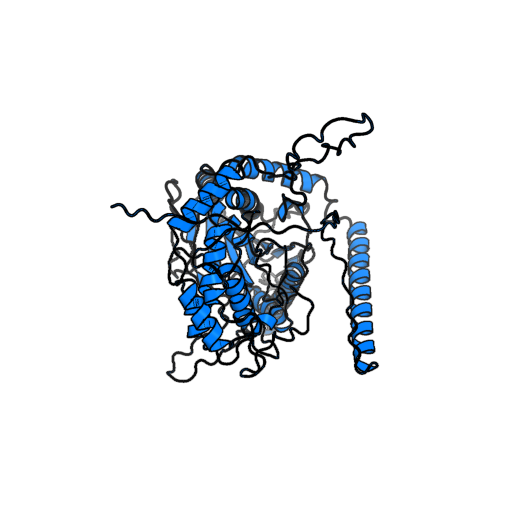 A 1 118 ? -8.513 -19.177 13.441 1.00 89.69 118 ALA A O 1
ATOM 942 N N . ASP A 1 119 ? -7.242 -19.342 11.590 1.00 92.06 119 ASP A N 1
ATOM 943 C CA . ASP A 1 119 ? -6.259 -20.274 12.157 1.00 92.06 119 ASP A CA 1
ATOM 944 C C . ASP A 1 119 ? -5.593 -19.710 13.422 1.00 92.06 119 ASP A C 1
ATOM 946 O O . ASP A 1 119 ? -5.385 -20.417 14.414 1.00 92.06 119 ASP A O 1
ATOM 950 N N . GLY A 1 120 ? -5.235 -18.423 13.395 1.00 91.94 120 GLY A N 1
ATOM 951 C CA . GLY A 1 120 ? -4.572 -17.749 14.506 1.00 91.94 120 GLY A CA 1
ATOM 952 C C . GLY A 1 120 ? -5.460 -17.610 15.743 1.00 91.94 120 GLY A C 1
ATOM 953 O O . GLY A 1 120 ? -4.996 -17.851 16.858 1.00 91.94 120 GLY A O 1
ATOM 954 N N . PHE A 1 121 ? -6.740 -17.270 15.572 1.00 89.19 121 PHE A N 1
ATOM 955 C CA . PHE A 1 121 ? -7.695 -17.229 16.684 1.00 89.19 121 PHE A CA 1
ATOM 956 C C . PHE A 1 121 ? -8.022 -18.620 17.220 1.00 89.19 121 PHE A C 1
ATOM 958 O O . PHE A 1 121 ? -8.077 -18.786 18.440 1.00 89.19 121 PHE A O 1
ATOM 965 N N . GLN A 1 122 ? -8.164 -19.622 16.348 1.00 88.31 122 GLN A N 1
ATOM 966 C CA . GLN A 1 122 ? -8.346 -21.008 16.778 1.00 88.31 122 GLN A CA 1
ATOM 967 C C . GLN A 1 122 ? -7.167 -21.465 17.649 1.00 88.31 122 GLN A C 1
ATOM 969 O O . GLN A 1 122 ? -7.369 -21.902 18.778 1.00 88.31 122 GLN A O 1
ATOM 974 N N . SER A 1 123 ? -5.934 -21.220 17.193 1.00 89.19 123 SER A N 1
ATOM 975 C CA . SER A 1 123 ? -4.713 -21.561 17.937 1.00 89.19 123 SER A CA 1
ATOM 976 C C . SER A 1 123 ? -4.632 -20.878 19.312 1.00 89.19 123 SER A C 1
ATOM 978 O O . SER A 1 123 ? -4.061 -21.427 20.254 1.00 89.19 123 SER A O 1
ATOM 980 N N . ARG A 1 124 ? -5.177 -19.662 19.461 1.00 85.81 124 ARG A N 1
ATOM 981 C CA . ARG A 1 124 ? -5.251 -18.974 20.765 1.00 85.81 124 ARG A CA 1
ATOM 982 C C . ARG A 1 124 ? -6.243 -19.638 21.708 1.00 85.81 124 ARG A C 1
ATOM 984 O O . ARG A 1 124 ? -5.929 -19.781 22.886 1.00 85.81 124 ARG A O 1
ATOM 991 N N . ASN A 1 125 ? -7.412 -20.012 21.197 1.00 84.00 125 ASN A N 1
ATOM 992 C CA . ASN A 1 125 ? -8.436 -20.686 21.988 1.00 84.00 125 ASN A CA 1
ATOM 993 C C . ASN A 1 125 ? -7.910 -22.038 22.499 1.00 84.00 125 ASN A C 1
ATOM 995 O O . ASN A 1 125 ? -7.972 -22.291 23.699 1.00 84.00 125 ASN A O 1
ATOM 999 N N . ASP A 1 126 ? -7.269 -22.826 21.632 1.00 84.19 126 ASP A N 1
ATOM 1000 C CA . ASP A 1 126 ? -6.719 -24.136 22.003 1.00 84.19 126 ASP A CA 1
ATOM 1001 C C . ASP A 1 126 ? -5.625 -24.023 23.089 1.00 84.19 126 ASP A C 1
ATOM 1003 O O . ASP A 1 126 ? -5.590 -24.801 24.042 1.00 84.19 126 ASP A O 1
ATOM 1007 N N . ASN A 1 127 ? -4.750 -23.013 23.002 1.00 83.81 127 ASN A N 1
ATOM 1008 C CA . ASN A 1 127 ? -3.693 -22.784 23.999 1.00 83.81 127 ASN A CA 1
ATOM 1009 C C . ASN A 1 127 ? -4.220 -22.303 25.364 1.00 83.81 127 ASN A C 1
ATOM 1011 O O . ASN A 1 127 ? -3.573 -22.539 26.390 1.00 83.81 127 ASN A O 1
ATOM 1015 N N . ASN A 1 128 ? -5.369 -21.623 25.397 1.00 78.00 128 ASN A N 1
ATOM 1016 C CA . ASN A 1 128 ? -6.002 -21.211 26.650 1.00 78.00 128 ASN A CA 1
ATOM 1017 C C . ASN A 1 128 ? -6.617 -22.411 27.387 1.00 78.00 128 ASN A C 1
ATOM 1019 O O . ASN A 1 128 ? -6.521 -22.474 28.613 1.00 78.00 128 ASN A O 1
ATOM 1023 N N . ASP A 1 129 ? -7.166 -23.384 26.655 1.00 72.06 129 ASP A N 1
ATOM 1024 C CA . ASP A 1 129 ? -7.781 -24.582 27.238 1.00 72.06 129 ASP A CA 1
ATOM 1025 C C . ASP A 1 129 ? -6.740 -25.516 27.886 1.00 72.06 129 ASP A C 1
ATOM 1027 O O . ASP A 1 129 ? -6.967 -26.057 28.971 1.00 72.06 129 ASP A O 1
ATOM 1031 N N . VAL A 1 130 ? -5.554 -25.665 27.280 1.00 69.44 130 VAL A N 1
ATOM 1032 C CA . VAL A 1 130 ? -4.494 -26.569 27.780 1.00 69.44 130 VAL A CA 1
ATOM 1033 C C . VAL A 1 130 ? -3.886 -26.092 29.106 1.00 69.44 130 VAL A C 1
ATOM 1035 O O . VAL A 1 130 ? -3.553 -26.908 29.968 1.00 69.44 130 VAL A O 1
ATOM 1038 N N . ASN A 1 131 ? -3.785 -24.778 29.319 1.00 63.50 131 ASN A N 1
ATOM 1039 C CA . ASN A 1 131 ? -3.243 -24.212 30.559 1.00 63.50 131 ASN A CA 1
ATOM 1040 C C . ASN A 1 131 ? -4.247 -24.229 31.733 1.00 63.50 131 ASN A C 1
ATOM 1042 O O . ASN A 1 131 ? -3.883 -23.871 32.852 1.00 63.50 131 ASN A O 1
ATOM 1046 N N . GLY A 1 132 ? -5.492 -24.672 31.507 1.00 58.06 132 GLY A N 1
ATOM 1047 C CA . GLY A 1 132 ? -6.558 -24.750 32.514 1.00 58.06 132 GLY A CA 1
ATOM 1048 C C . GLY A 1 132 ? -6.503 -25.960 33.460 1.00 58.06 132 GLY A C 1
ATOM 1049 O O . GLY A 1 132 ? -7.349 -26.080 34.349 1.00 58.06 132 GLY A O 1
ATOM 1050 N N . ASN A 1 133 ? -5.527 -26.862 33.321 1.00 57.53 133 ASN A N 1
ATOM 1051 C CA . ASN A 1 133 ? -5.413 -28.042 34.181 1.00 57.53 133 ASN A CA 1
ATOM 1052 C C . ASN A 1 133 ? -4.755 -27.720 35.536 1.00 57.53 133 ASN A C 1
ATOM 1054 O O . ASN A 1 133 ? -3.560 -27.926 35.736 1.00 57.53 133 ASN A O 1
ATOM 1058 N N . GLY A 1 134 ? -5.568 -27.275 36.500 1.00 52.03 134 GLY A N 1
ATOM 1059 C CA . GLY A 1 134 ? -5.223 -27.356 37.922 1.00 52.03 134 GLY A CA 1
ATOM 1060 C C . GLY A 1 134 ? -6.002 -26.410 38.839 1.00 52.03 134 GLY A C 1
ATOM 1061 O O . GLY A 1 134 ? -5.555 -25.301 39.100 1.00 52.03 134 GLY A O 1
ATOM 1062 N N . ASN A 1 135 ? -7.104 -26.894 39.426 1.00 50.69 135 ASN A N 1
ATOM 1063 C CA . ASN A 1 135 ? -7.755 -26.358 40.642 1.00 50.69 135 ASN A CA 1
ATOM 1064 C C . ASN A 1 135 ? -8.591 -25.057 40.580 1.00 50.69 135 ASN A C 1
ATOM 1066 O O . ASN A 1 135 ? -8.765 -24.405 41.610 1.00 50.69 135 ASN A O 1
ATOM 1070 N N . ALA A 1 136 ? -9.219 -24.699 39.459 1.00 48.66 136 ALA A N 1
ATOM 1071 C CA . ALA A 1 136 ? -10.239 -23.639 39.466 1.00 48.66 136 ALA A CA 1
ATOM 1072 C C . ALA A 1 136 ? -11.642 -24.198 39.802 1.00 48.66 136 ALA A C 1
ATOM 1074 O O . ALA A 1 136 ? -12.450 -24.468 38.920 1.00 48.66 136 ALA A O 1
ATOM 1075 N N . THR A 1 137 ? -11.957 -24.375 41.090 1.00 46.88 137 THR A N 1
ATOM 1076 C CA . THR A 1 137 ? -13.286 -24.802 41.590 1.00 46.88 137 THR A CA 1
ATOM 1077 C C . THR A 1 137 ? -14.349 -23.689 41.617 1.00 46.88 137 THR A C 1
ATOM 1079 O O . THR A 1 137 ? -15.322 -23.784 42.360 1.00 46.88 137 THR A O 1
ATOM 1082 N N . THR A 1 138 ? -14.212 -22.630 40.817 1.00 50.28 138 THR A N 1
ATOM 1083 C CA . THR A 1 138 ? -15.224 -21.560 40.719 1.00 50.28 138 THR A CA 1
ATOM 1084 C C . THR A 1 138 ? -15.584 -21.289 39.252 1.00 50.28 138 THR A C 1
ATOM 1086 O O . THR A 1 138 ? -14.752 -20.736 38.534 1.00 50.28 138 THR A O 1
ATOM 1089 N N . PRO A 1 139 ? -16.803 -21.650 38.799 1.00 44.84 139 PRO A N 1
ATOM 1090 C CA . PRO A 1 139 ? -17.230 -21.548 37.395 1.00 44.84 139 PRO A CA 1
ATOM 1091 C C . PRO A 1 139 ? -17.466 -20.130 36.845 1.00 44.84 139 PRO A C 1
ATOM 1093 O O . PRO A 1 139 ? -17.808 -19.995 35.677 1.00 44.84 139 PRO A O 1
ATOM 1096 N N . GLU A 1 140 ? -17.339 -19.066 37.640 1.00 44.09 140 GLU A N 1
ATOM 1097 C CA . GLU A 1 140 ? -17.942 -17.766 37.284 1.00 44.09 140 GLU A CA 1
ATOM 1098 C C . GLU A 1 140 ? -17.008 -16.740 36.629 1.00 44.09 140 GLU A C 1
ATOM 1100 O O . GLU A 1 140 ? -17.437 -15.635 36.309 1.00 44.09 140 GLU A O 1
ATOM 1105 N N . THR A 1 141 ? -15.752 -17.084 36.348 1.00 45.66 141 THR A N 1
ATOM 1106 C CA . THR A 1 141 ? -14.858 -16.191 35.591 1.00 45.66 141 THR A CA 1
ATOM 1107 C C . THR A 1 141 ? -14.009 -16.963 34.591 1.00 45.66 141 THR A C 1
ATOM 1109 O O . THR A 1 141 ? -12.783 -16.854 34.608 1.00 45.66 141 THR A O 1
ATOM 1112 N N . SER A 1 142 ? -14.635 -17.752 33.711 1.00 44.16 142 SER A N 1
ATOM 1113 C CA . SER A 1 142 ? -13.971 -18.269 32.507 1.00 44.16 142 SER A CA 1
ATOM 1114 C C . SER A 1 142 ? -13.683 -17.110 31.544 1.00 44.16 142 SER A C 1
ATOM 1116 O O . SER A 1 142 ? -14.327 -16.896 30.519 1.00 44.16 142 SER A O 1
ATOM 1118 N N . THR A 1 143 ? -12.692 -16.301 31.905 1.00 45.09 143 THR A N 1
ATOM 1119 C CA . THR A 1 143 ? -12.066 -15.343 31.012 1.00 45.09 143 THR A CA 1
ATOM 1120 C C . THR A 1 143 ? -11.442 -16.111 29.853 1.00 45.09 143 THR A C 1
ATOM 1122 O O . THR A 1 143 ? -10.416 -16.763 30.032 1.00 45.09 143 THR A O 1
ATOM 1125 N N . GLY A 1 144 ? -12.011 -15.985 28.657 1.00 53.38 144 GLY A N 1
ATOM 1126 C CA . GLY A 1 144 ? -11.157 -15.923 27.473 1.00 53.38 144 GLY A CA 1
ATOM 1127 C C . GLY A 1 144 ? -11.387 -16.942 26.368 1.00 53.38 144 GLY A C 1
ATOM 1128 O O . GLY A 1 144 ? -10.437 -17.209 25.635 1.00 53.38 144 GLY A O 1
ATOM 1129 N N . ARG A 1 145 ? -12.608 -17.457 26.170 1.00 53.78 145 ARG A N 1
ATOM 1130 C CA . ARG A 1 145 ? -12.966 -17.905 24.817 1.00 53.78 145 ARG A CA 1
ATOM 1131 C C . ARG A 1 145 ? -13.239 -16.663 23.977 1.00 53.78 145 ARG A C 1
ATOM 1133 O O . ARG A 1 145 ? -14.156 -15.909 24.290 1.00 53.78 145 ARG A O 1
ATOM 1140 N N . ILE A 1 146 ? -12.437 -16.444 22.939 1.00 59.59 146 ILE A N 1
ATOM 1141 C CA . ILE A 1 146 ? -12.681 -15.362 21.985 1.00 59.59 146 ILE A CA 1
ATOM 1142 C C . ILE A 1 146 ? -13.808 -15.827 21.074 1.00 59.59 146 ILE A C 1
ATOM 1144 O O . ILE A 1 146 ? -13.645 -16.791 20.319 1.00 59.59 146 ILE A O 1
ATOM 1148 N N . ILE A 1 147 ? -14.956 -15.161 21.161 1.00 65.00 147 ILE A N 1
ATOM 1149 C CA . ILE A 1 147 ? -16.051 -15.372 20.221 1.00 65.00 147 ILE A CA 1
ATOM 1150 C C . ILE A 1 147 ? -15.735 -14.536 18.984 1.00 65.00 147 ILE A C 1
ATOM 1152 O O . ILE A 1 147 ? -15.722 -13.305 19.041 1.00 65.00 147 ILE A O 1
ATOM 1156 N N . VAL A 1 148 ? -15.417 -15.223 17.888 1.00 64.19 148 VAL A N 1
ATOM 1157 C CA . VAL A 1 148 ? -15.186 -14.604 16.585 1.00 64.19 148 VAL A CA 1
ATOM 1158 C C . VAL A 1 148 ? -16.474 -14.692 15.784 1.00 64.19 148 VAL A C 1
ATOM 1160 O O . VAL A 1 148 ? -16.945 -15.785 15.478 1.00 64.19 148 VAL A O 1
ATOM 1163 N N . GLU A 1 149 ? -17.027 -13.540 15.431 1.00 63.34 149 GLU A N 1
ATOM 1164 C CA . GLU A 1 149 ? -18.230 -13.434 14.610 1.00 63.34 149 GLU A CA 1
ATOM 1165 C C . GLU A 1 149 ? -17.948 -12.642 13.335 1.00 63.34 149 GLU A C 1
ATOM 1167 O O . GLU A 1 149 ? -17.081 -11.767 13.301 1.00 63.34 149 GLU A O 1
ATOM 1172 N N . GLY A 1 150 ? -18.688 -12.946 12.268 1.00 55.19 150 GLY A N 1
ATOM 1173 C CA . GLY A 1 150 ? -18.669 -12.125 11.056 1.00 55.19 150 GLY A CA 1
ATOM 1174 C C . GLY A 1 150 ? -17.493 -12.346 10.099 1.00 55.19 150 GLY A C 1
ATOM 1175 O O . GLY A 1 150 ? -17.317 -11.542 9.194 1.00 55.19 150 GLY A O 1
ATOM 1176 N N . LEU A 1 151 ? -16.733 -13.448 10.185 1.00 53.84 151 LEU A N 1
ATOM 1177 C CA . LEU A 1 151 ? -15.667 -13.792 9.209 1.00 53.84 151 LEU A CA 1
ATOM 1178 C C . LEU A 1 151 ? -16.154 -14.009 7.745 1.00 53.84 151 LEU A C 1
ATOM 1180 O O . LEU A 1 151 ? -15.453 -14.616 6.942 1.00 53.84 151 LEU A O 1
ATOM 1184 N N . GLY A 1 152 ? -17.358 -13.564 7.376 1.00 43.78 152 GLY A N 1
ATOM 1185 C CA . GLY A 1 152 ? -18.128 -14.094 6.252 1.00 43.78 152 GLY A CA 1
ATOM 1186 C C . GLY A 1 152 ? -18.437 -13.165 5.080 1.00 43.78 152 GLY A C 1
ATOM 1187 O O . GLY A 1 152 ? -19.212 -13.587 4.226 1.00 43.78 152 GLY A O 1
ATOM 1188 N N . HIS A 1 153 ? -17.897 -11.947 4.978 1.00 49.53 153 HIS A N 1
ATOM 1189 C CA . HIS A 1 153 ? -18.339 -11.047 3.903 1.00 49.53 153 HIS A CA 1
ATOM 1190 C C . HIS A 1 153 ? -17.206 -10.343 3.172 1.00 49.53 153 HIS A C 1
ATOM 1192 O O . HIS A 1 153 ? -16.814 -9.256 3.577 1.00 49.53 153 HIS A O 1
ATOM 1198 N N . VAL A 1 154 ? -16.763 -10.935 2.055 1.00 48.75 154 VAL A N 1
ATOM 1199 C CA . VAL A 1 154 ? -16.071 -10.213 0.978 1.00 48.75 154 VAL A CA 1
ATOM 1200 C C . VAL A 1 154 ? -17.124 -9.415 0.217 1.00 48.75 154 VAL A C 1
ATOM 1202 O O . VAL A 1 154 ? -17.817 -9.956 -0.644 1.00 48.75 154 VAL A O 1
ATOM 1205 N N . PHE A 1 155 ? -17.298 -8.146 0.576 1.00 52.94 155 PHE A N 1
ATOM 1206 C CA . PHE A 1 155 ? -18.164 -7.243 -0.179 1.00 52.94 155 PHE A CA 1
ATOM 1207 C C . PHE A 1 155 ? -17.433 -6.726 -1.419 1.00 52.94 155 PHE A C 1
ATOM 1209 O O . PHE A 1 155 ? -16.339 -6.171 -1.317 1.00 52.94 155 PHE A O 1
ATOM 1216 N N . TYR A 1 156 ? -18.074 -6.902 -2.575 1.00 48.34 156 TYR A N 1
ATOM 1217 C CA . TYR A 1 156 ? -17.783 -6.165 -3.797 1.00 48.34 156 TYR A CA 1
ATOM 1218 C C . TYR A 1 156 ? -18.502 -4.820 -3.724 1.00 48.34 156 TYR A C 1
ATOM 1220 O O . TYR A 1 156 ? -19.731 -4.794 -3.703 1.00 48.34 156 TYR A O 1
ATOM 1228 N N . ASP A 1 157 ? -17.754 -3.719 -3.715 1.00 53.16 157 ASP A N 1
ATOM 1229 C CA . ASP A 1 157 ? -18.321 -2.405 -4.016 1.00 53.16 157 ASP A CA 1
ATOM 1230 C C . ASP A 1 157 ? -17.473 -1.701 -5.090 1.00 53.16 157 ASP A C 1
ATOM 1232 O O . ASP A 1 157 ? -16.559 -0.937 -4.773 1.00 53.16 157 ASP A O 1
ATOM 1236 N N . PRO A 1 158 ? -17.744 -1.946 -6.383 1.00 47.50 158 PRO A N 1
ATOM 1237 C CA . PRO A 1 158 ? -16.995 -1.323 -7.471 1.00 47.50 158 PRO A CA 1
ATOM 1238 C C . PRO A 1 158 ? -17.096 0.200 -7.450 1.00 47.50 158 PRO A C 1
ATOM 1240 O O . PRO A 1 158 ? -16.267 0.863 -8.062 1.00 47.50 158 PRO A O 1
ATOM 1243 N N . TRP A 1 159 ? -18.079 0.768 -6.750 1.00 49.53 159 TRP A N 1
ATOM 1244 C CA . TRP A 1 159 ? -18.258 2.209 -6.639 1.00 49.53 159 TRP A CA 1
ATOM 1245 C C . TRP A 1 159 ? -17.336 2.822 -5.583 1.00 49.53 159 TRP A C 1
ATOM 1247 O O . TRP A 1 159 ? -16.868 3.944 -5.782 1.00 49.53 159 TRP A O 1
ATOM 1257 N N . LEU A 1 160 ? -17.009 2.075 -4.518 1.00 52.31 160 LEU A N 1
ATOM 1258 C CA . LEU A 1 160 ? -15.940 2.426 -3.573 1.00 52.31 160 LEU A CA 1
ATOM 1259 C C . LEU A 1 160 ? -14.556 2.358 -4.241 1.00 52.31 160 LEU A C 1
ATOM 1261 O O . LEU A 1 160 ? -13.733 3.251 -4.038 1.00 52.31 160 LEU A O 1
ATOM 1265 N N . PHE A 1 161 ? -14.296 1.316 -5.041 1.00 50.09 161 PHE A N 1
ATOM 1266 C CA . PHE A 1 161 ? -12.960 1.039 -5.594 1.00 50.09 161 PHE A CA 1
ATOM 1267 C C . PHE A 1 161 ? -12.677 1.713 -6.945 1.00 50.09 161 PHE A C 1
ATOM 1269 O O . PHE A 1 161 ? -11.530 2.037 -7.249 1.00 50.09 161 PHE A O 1
ATOM 1276 N N . GLU A 1 162 ? -13.698 1.970 -7.759 1.00 56.69 162 GLU A N 1
ATOM 1277 C CA . GLU A 1 162 ? -13.552 2.550 -9.093 1.00 56.69 162 GLU A CA 1
ATOM 1278 C C . GLU A 1 162 ? -14.677 3.559 -9.386 1.00 56.69 162 GLU A C 1
ATOM 1280 O O . GLU A 1 162 ? -15.544 3.301 -10.227 1.00 56.69 162 GLU A O 1
ATOM 1285 N N . PRO A 1 163 ? -14.629 4.788 -8.828 1.00 47.72 163 PRO A N 1
ATOM 1286 C CA . PRO A 1 163 ? -15.590 5.843 -9.177 1.00 47.72 163 PRO A CA 1
ATOM 1287 C C . PRO A 1 163 ? -15.524 6.278 -10.660 1.00 47.72 163 PRO A C 1
ATOM 1289 O O . PRO A 1 163 ? -16.226 7.199 -11.067 1.00 47.72 163 PRO A O 1
ATOM 1292 N N . TYR A 1 164 ? -14.668 5.637 -11.466 1.00 48.59 164 TYR A N 1
ATOM 1293 C CA . TYR A 1 164 ? -14.301 5.988 -12.837 1.00 48.59 164 TYR A CA 1
ATOM 1294 C C . TYR A 1 164 ? -14.505 4.863 -13.854 1.00 48.59 164 TYR A C 1
ATOM 1296 O O . TYR A 1 164 ? -13.939 4.952 -14.946 1.00 48.59 164 TYR A O 1
ATOM 1304 N N . LYS A 1 165 ? -15.300 3.820 -13.576 1.00 43.97 165 LYS A N 1
ATOM 1305 C CA . LYS A 1 165 ? -15.617 2.795 -14.592 1.00 43.97 165 LYS A CA 1
ATOM 1306 C C . LYS A 1 165 ? -16.604 3.297 -15.664 1.00 43.97 165 LYS A C 1
ATOM 1308 O O . LYS A 1 165 ? -17.651 2.711 -15.903 1.00 43.97 165 LYS A O 1
ATOM 1313 N N . LYS A 1 166 ? -16.249 4.425 -16.278 1.00 46.25 166 LYS A N 1
ATOM 1314 C CA . LYS A 1 166 ? -16.434 4.858 -17.667 1.00 46.25 166 LYS A CA 1
ATOM 1315 C C . LYS A 1 166 ? -15.875 6.271 -17.738 1.00 46.25 166 LYS A C 1
ATOM 1317 O O . LYS A 1 166 ? -16.307 7.142 -16.993 1.00 46.25 166 LYS A O 1
ATOM 1322 N N . ASP A 1 167 ? -14.863 6.473 -18.571 1.00 42.03 167 ASP A N 1
ATOM 1323 C CA . ASP A 1 167 ? -14.275 7.785 -18.827 1.00 42.03 167 ASP A CA 1
ATOM 1324 C C . ASP A 1 167 ? -15.397 8.715 -19.339 1.00 42.03 167 ASP A C 1
ATOM 1326 O O . ASP A 1 167 ? -15.863 8.506 -20.461 1.00 42.03 167 ASP A O 1
ATOM 1330 N N . PRO A 1 168 ? -15.867 9.738 -18.593 1.00 39.94 168 PRO A N 1
ATOM 1331 C CA . PRO A 1 168 ? -16.789 10.716 -19.176 1.00 39.94 168 PRO A CA 1
ATOM 1332 C C . PRO A 1 168 ? -16.070 11.587 -20.224 1.00 39.94 168 PRO A C 1
ATOM 1334 O O . PRO A 1 168 ? -16.688 12.404 -20.898 1.00 39.94 168 PRO A O 1
ATOM 1337 N N . PHE A 1 169 ? -14.750 11.414 -20.377 1.00 41.59 169 PHE A N 1
ATOM 1338 C CA . PHE A 1 169 ? -13.886 12.174 -21.267 1.00 41.59 169 PHE A CA 1
ATOM 1339 C C . PHE A 1 169 ? -13.475 11.400 -22.524 1.00 41.59 169 PHE A C 1
ATOM 1341 O O . PHE A 1 169 ? -12.378 11.608 -23.050 1.00 41.59 169 PHE A O 1
ATOM 1348 N N . PHE A 1 170 ? -14.382 10.601 -23.092 1.00 38.72 170 PHE A N 1
ATOM 1349 C CA . PHE A 1 170 ? -14.427 10.500 -24.551 1.00 38.72 170 PHE A CA 1
ATOM 1350 C C . PHE A 1 170 ? -14.922 11.849 -25.092 1.00 38.72 170 PHE A C 1
ATOM 1352 O O . PHE A 1 170 ? -16.068 12.002 -25.505 1.00 38.72 170 PHE A O 1
ATOM 1359 N N . PHE A 1 171 ? -14.050 12.862 -25.079 1.00 40.19 171 PHE A N 1
ATOM 1360 C CA . PHE A 1 171 ? -14.245 13.972 -25.996 1.00 40.19 171 PHE A CA 1
ATOM 1361 C C . PHE A 1 171 ? -14.185 13.349 -27.389 1.00 40.19 171 PHE A C 1
ATOM 1363 O O . PHE A 1 171 ? -13.168 12.711 -27.697 1.00 40.19 171 PHE A O 1
ATOM 1370 N N . PRO A 1 172 ? -15.228 13.477 -28.229 1.00 35.12 172 PRO A N 1
ATOM 1371 C CA . PRO A 1 172 ? -15.018 13.223 -29.640 1.00 35.12 172 PRO A CA 1
ATOM 1372 C C . PRO A 1 172 ? -13.806 14.072 -30.024 1.00 35.12 172 PRO A C 1
ATOM 1374 O O . PRO A 1 172 ? -13.740 15.253 -29.667 1.00 35.12 172 PRO A O 1
ATOM 1377 N N . LYS A 1 173 ? -12.804 13.462 -30.671 1.00 37.69 173 LYS A N 1
ATOM 1378 C CA . LYS A 1 173 ? -11.828 14.258 -31.417 1.00 37.69 173 LYS A CA 1
ATOM 1379 C C . LYS A 1 173 ? -12.670 15.266 -32.196 1.00 37.69 173 LYS A C 1
ATOM 1381 O O . LYS A 1 173 ? -13.627 14.855 -32.852 1.00 37.69 173 LYS A O 1
ATOM 1386 N N . GLU A 1 174 ? -12.385 16.559 -32.061 1.00 37.34 174 GLU A N 1
ATOM 1387 C CA . GLU A 1 174 ? -12.897 17.536 -33.016 1.00 37.34 174 GLU A CA 1
ATOM 1388 C C . GLU A 1 174 ? -12.266 17.158 -34.357 1.00 37.34 174 GLU A C 1
ATOM 1390 O O . GLU A 1 174 ? -11.194 17.633 -34.725 1.00 37.34 174 GLU A O 1
ATOM 1395 N N . GLU A 1 175 ? -12.874 16.193 -35.045 1.00 41.88 175 GLU A N 1
ATOM 1396 C CA . GLU A 1 175 ? -12.626 15.999 -36.453 1.00 41.88 175 GLU A CA 1
ATOM 1397 C C . GLU A 1 175 ? -13.057 17.304 -37.120 1.00 41.88 175 GLU A C 1
ATOM 1399 O O . GLU A 1 175 ? -14.163 17.796 -36.847 1.00 41.88 175 GLU A O 1
ATOM 1404 N N . PRO A 1 176 ? -12.188 17.922 -37.939 1.00 47.75 176 PRO A N 1
ATOM 1405 C CA . PRO A 1 176 ? -12.609 19.054 -38.743 1.00 47.75 176 PRO A CA 1
ATOM 1406 C C . PRO A 1 176 ? -13.869 18.626 -39.505 1.00 47.75 176 PRO A C 1
ATOM 1408 O O . PRO A 1 176 ? -13.905 17.501 -40.012 1.00 47.75 176 PRO A O 1
ATOM 1411 N N . PRO A 1 177 ? -14.918 19.466 -39.543 1.00 43.94 177 PRO A N 1
ATOM 1412 C CA . PRO A 1 177 ? -16.197 19.067 -40.107 1.00 43.94 177 PRO A CA 1
ATOM 1413 C C . PRO A 1 177 ? -15.968 18.515 -41.519 1.00 43.94 177 PRO A C 1
ATOM 1415 O O . PRO A 1 177 ? -15.327 19.202 -42.324 1.00 43.94 177 PRO A O 1
ATOM 1418 N N . PRO A 1 178 ? -16.444 17.295 -41.833 1.00 48.12 178 PRO A N 1
ATOM 1419 C CA . PRO A 1 178 ? -16.351 16.793 -43.189 1.00 48.12 178 PRO A CA 1
ATOM 1420 C C . PRO A 1 178 ? -17.078 17.782 -44.110 1.00 48.12 178 PRO A C 1
ATOM 1422 O O . PRO A 1 178 ? -18.164 18.267 -43.763 1.00 48.12 178 PRO A O 1
ATOM 1425 N N . PRO A 1 179 ? -16.485 18.138 -45.259 1.00 57.75 179 PRO A N 1
ATOM 1426 C CA . PRO A 1 179 ? -17.131 19.033 -46.195 1.00 57.75 179 PRO A CA 1
ATOM 1427 C C . PRO A 1 179 ? -18.356 18.316 -46.767 1.00 57.75 179 PRO A C 1
ATOM 1429 O O . PRO A 1 179 ? -18.198 17.332 -47.473 1.00 57.75 179 PRO A O 1
ATOM 1432 N N . ASN A 1 180 ? -19.539 18.827 -46.413 1.00 59.78 180 ASN A N 1
ATOM 1433 C CA . ASN A 1 180 ? -20.857 18.615 -47.018 1.00 59.78 180 ASN A CA 1
ATOM 1434 C C . ASN A 1 180 ? -21.223 17.196 -47.501 1.00 59.78 180 ASN A C 1
ATOM 1436 O O . ASN A 1 180 ? -20.689 16.703 -48.484 1.00 59.78 180 ASN A O 1
ATOM 1440 N N . ASP A 1 181 ? -22.270 16.651 -46.870 1.00 50.94 181 ASP A N 1
ATOM 1441 C CA . ASP A 1 181 ? -23.424 15.972 -47.498 1.00 50.94 181 ASP A CA 1
ATOM 1442 C C . ASP A 1 181 ? -23.793 14.646 -46.825 1.00 50.94 181 ASP A C 1
ATOM 1444 O O . ASP A 1 181 ? -23.398 13.572 -47.259 1.00 50.94 181 ASP A O 1
ATOM 1448 N N . THR A 1 182 ? -24.613 14.709 -45.769 1.00 42.91 182 THR A N 1
ATOM 1449 C CA . THR A 1 182 ? -25.975 14.122 -45.720 1.00 42.91 182 THR A CA 1
ATOM 1450 C C . THR A 1 182 ? -26.567 14.247 -44.306 1.00 42.91 182 THR A C 1
ATOM 1452 O O . THR A 1 182 ? -25.892 13.957 -43.319 1.00 42.91 182 THR A O 1
ATOM 1455 N N . PRO A 1 183 ? -27.841 14.658 -44.153 1.00 53.06 183 PRO A N 1
ATOM 1456 C CA . PRO A 1 183 ? -28.512 14.664 -42.864 1.00 53.06 183 PRO A CA 1
ATOM 1457 C C . PRO A 1 183 ? -29.187 13.308 -42.653 1.00 53.06 183 PRO A C 1
ATOM 1459 O O . PRO A 1 183 ? -30.305 13.120 -43.116 1.00 53.06 183 PRO A O 1
ATOM 1462 N N . ASN A 1 184 ? -28.545 12.358 -41.968 1.00 45.31 184 ASN A N 1
ATOM 1463 C CA . ASN A 1 184 ? -29.281 11.272 -41.317 1.00 45.31 184 ASN A CA 1
ATOM 1464 C C . ASN A 1 184 ? -28.494 10.620 -40.173 1.00 45.31 184 ASN A C 1
ATOM 1466 O O . ASN A 1 184 ? -27.389 10.132 -40.352 1.00 45.31 184 ASN A O 1
ATOM 1470 N N . GLN A 1 185 ? -29.148 10.624 -39.007 1.00 43.56 185 GLN A N 1
ATOM 1471 C CA . GLN A 1 185 ? -28.859 9.867 -37.785 1.00 43.56 185 GLN A CA 1
ATOM 1472 C C . GLN A 1 185 ? -27.487 10.096 -37.133 1.00 43.56 185 GLN A C 1
ATOM 1474 O O . GLN A 1 185 ? -26.626 9.227 -37.092 1.00 43.56 185 GLN A O 1
ATOM 1479 N N . LYS A 1 186 ? -27.355 11.249 -36.461 1.00 45.81 186 LYS A N 1
ATOM 1480 C CA . LYS A 1 186 ? -26.571 11.293 -35.221 1.00 45.81 186 LYS A CA 1
ATOM 1481 C C . LYS A 1 186 ? -27.249 10.346 -34.231 1.00 45.81 186 LYS A C 1
ATOM 1483 O O . LYS A 1 186 ? -28.309 10.690 -33.705 1.00 45.81 186 LYS A O 1
ATOM 1488 N N . GLU A 1 187 ? -26.664 9.178 -33.987 1.00 43.56 187 GLU A N 1
ATOM 1489 C CA . GLU A 1 187 ? -26.912 8.457 -32.742 1.00 43.56 187 GLU A CA 1
ATOM 1490 C C . GLU A 1 187 ? -26.666 9.450 -31.603 1.00 43.56 187 GLU A C 1
ATOM 1492 O O . GLU A 1 187 ? -25.541 9.889 -31.356 1.00 43.56 187 GLU A O 1
ATOM 1497 N N . LYS A 1 188 ? -27.745 9.876 -30.940 1.00 42.19 188 LYS A N 1
ATOM 1498 C CA . LYS A 1 188 ? -27.642 10.462 -29.610 1.00 42.19 188 LYS A CA 1
ATOM 1499 C C . LYS A 1 188 ? -27.059 9.356 -28.739 1.00 42.19 188 LYS A C 1
ATOM 1501 O O . LYS A 1 188 ? -27.806 8.489 -28.293 1.00 42.19 188 LYS A O 1
ATOM 1506 N N . LYS A 1 189 ? -25.738 9.364 -28.537 1.00 45.00 189 LYS A N 1
ATOM 1507 C CA . LYS A 1 189 ? -25.145 8.659 -27.404 1.00 45.00 189 LYS A CA 1
ATOM 1508 C C . LYS A 1 189 ? -25.906 9.136 -26.173 1.00 45.00 189 LYS A C 1
ATOM 1510 O O . LYS A 1 189 ? -26.058 10.333 -25.949 1.00 45.00 189 LYS A O 1
ATOM 1515 N N . ASP A 1 190 ? -26.509 8.174 -25.500 1.00 39.34 190 ASP A N 1
ATOM 1516 C CA . ASP A 1 190 ? -27.387 8.379 -24.368 1.00 39.34 190 ASP A CA 1
ATOM 1517 C C . ASP A 1 190 ? -26.556 8.963 -23.212 1.00 39.34 190 ASP A C 1
ATOM 1519 O O . ASP A 1 190 ? -25.876 8.236 -22.490 1.00 39.34 190 ASP A O 1
ATOM 1523 N N . ASP A 1 191 ? -26.574 10.295 -23.072 1.00 44.34 191 ASP A N 1
ATOM 1524 C CA . ASP A 1 191 ? -25.947 11.069 -21.984 1.00 44.34 191 ASP A CA 1
ATOM 1525 C C . ASP A 1 191 ? -26.616 10.810 -20.611 1.00 44.34 191 ASP A C 1
ATOM 1527 O O . ASP A 1 191 ? -26.407 11.548 -19.650 1.00 44.34 191 ASP A O 1
ATOM 1531 N N . SER A 1 192 ? -27.438 9.763 -20.483 1.00 39.88 192 SER A N 1
ATOM 1532 C CA . SER A 1 192 ? -28.095 9.364 -19.233 1.00 39.88 192 SER A CA 1
ATOM 1533 C C . SER A 1 192 ? -27.176 8.631 -18.247 1.00 39.88 192 SER A C 1
ATOM 1535 O O . SER A 1 192 ? -27.633 8.180 -17.194 1.00 39.88 192 SER A O 1
ATOM 1537 N N . GLN A 1 193 ? -25.877 8.517 -18.538 1.00 48.84 193 GLN A N 1
ATOM 1538 C CA . GLN A 1 193 ? -24.930 7.892 -17.618 1.00 48.84 193 GLN A CA 1
ATOM 1539 C C . GLN A 1 193 ? -24.677 8.799 -16.416 1.00 48.84 193 GLN A C 1
ATOM 1541 O O . GLN A 1 193 ? -24.112 9.886 -16.534 1.00 48.84 193 GLN A O 1
ATOM 1546 N N . GLN A 1 194 ? -25.110 8.327 -15.246 1.00 49.31 194 GLN A N 1
ATOM 1547 C CA . GLN A 1 194 ? -24.865 9.018 -13.992 1.00 49.31 194 GLN A CA 1
ATOM 1548 C C . GLN A 1 194 ? -23.350 9.167 -13.781 1.00 49.31 194 GLN A C 1
ATOM 1550 O O . GLN A 1 194 ? -22.635 8.160 -13.824 1.00 49.31 194 GLN A O 1
ATOM 1555 N N . PRO A 1 195 ? -22.850 10.395 -13.563 1.00 58.88 195 PRO A N 1
ATOM 1556 C CA . PRO A 1 195 ? -21.471 10.603 -13.155 1.00 58.88 195 PRO A CA 1
ATOM 1557 C C . PRO A 1 195 ? -21.168 9.736 -11.928 1.00 58.88 195 PRO A C 1
ATOM 1559 O O . PRO A 1 195 ? -21.963 9.697 -10.988 1.00 58.88 195 PRO A O 1
ATOM 1562 N N . GLY A 1 196 ? -20.041 9.016 -11.944 1.00 66.62 196 GLY A N 1
ATOM 1563 C CA . GLY A 1 196 ? -19.594 8.265 -10.771 1.00 66.62 196 GLY A CA 1
ATOM 1564 C C . GLY A 1 196 ? -19.494 9.183 -9.550 1.00 66.62 196 GLY A C 1
ATOM 1565 O O . GLY A 1 196 ? -19.294 10.388 -9.699 1.00 66.62 196 GLY A O 1
ATOM 1566 N N . LEU A 1 197 ? -19.606 8.614 -8.343 1.00 70.38 197 LEU A N 1
ATOM 1567 C CA . LEU A 1 197 ? -19.697 9.336 -7.061 1.00 70.38 197 LEU A CA 1
ATOM 1568 C C . LEU A 1 197 ? -18.715 10.513 -6.924 1.00 70.38 197 LEU A C 1
ATOM 1570 O O . LEU A 1 197 ? -19.031 11.534 -6.316 1.00 70.38 197 LEU A O 1
ATOM 1574 N N . CYS A 1 198 ? -17.531 10.363 -7.520 1.00 75.56 198 CYS A N 1
ATOM 1575 C CA . CYS A 1 198 ? -16.465 11.353 -7.510 1.00 75.56 198 CYS A CA 1
ATOM 1576 C C . CYS A 1 198 ? -15.886 11.659 -8.905 1.00 75.56 198 CYS A C 1
ATOM 1578 O O . CYS A 1 198 ? -14.691 11.956 -9.039 1.00 75.56 198 CYS A O 1
ATOM 1580 N N . SER A 1 199 ? -16.701 11.576 -9.963 1.00 60.72 199 SER A N 1
ATOM 1581 C CA . SER A 1 199 ? -16.281 11.990 -11.304 1.00 60.72 199 SER A CA 1
ATOM 1582 C C . SER A 1 199 ? -15.964 13.493 -11.308 1.00 60.72 199 SER A C 1
ATOM 1584 O O . SER A 1 199 ? -16.787 14.318 -10.920 1.00 60.72 199 SER A O 1
ATOM 1586 N N . ALA A 1 200 ? -14.724 13.807 -11.675 1.00 59.47 200 ALA A N 1
ATOM 1587 C CA . ALA A 1 200 ? -13.957 14.999 -11.325 1.00 59.47 200 ALA A CA 1
ATOM 1588 C C . ALA A 1 200 ? -14.641 16.366 -11.512 1.00 59.47 200 ALA A C 1
ATOM 1590 O O . ALA A 1 200 ? -14.943 16.768 -12.631 1.00 59.47 200 ALA A O 1
ATOM 1591 N N . ASN A 1 201 ? -14.655 17.169 -10.440 1.00 66.38 201 ASN A N 1
ATOM 1592 C CA . ASN A 1 201 ? -14.684 18.636 -10.540 1.00 66.38 201 ASN A CA 1
ATOM 1593 C C . ASN A 1 201 ? -13.305 19.236 -10.904 1.00 66.38 201 ASN A C 1
ATOM 1595 O O . ASN A 1 201 ? -13.203 20.447 -11.079 1.00 66.38 201 ASN A O 1
ATOM 1599 N N . TYR A 1 202 ? -12.236 18.432 -10.998 1.00 77.75 202 TYR A N 1
ATOM 1600 C CA . TYR A 1 202 ? -10.920 18.894 -11.456 1.00 77.75 202 TYR A CA 1
ATOM 1601 C C . TYR A 1 202 ? -10.757 18.710 -12.968 1.00 77.75 202 TYR A C 1
ATOM 1603 O O . TYR A 1 202 ? -11.235 17.747 -13.568 1.00 77.75 202 TYR A O 1
ATOM 1611 N N . THR A 1 203 ? -10.024 19.619 -13.605 1.00 83.75 203 THR A N 1
ATOM 1612 C CA . THR A 1 203 ? -9.772 19.547 -15.045 1.00 83.75 203 THR A CA 1
ATOM 1613 C C . THR A 1 203 ? -8.522 18.727 -15.348 1.00 83.75 203 THR A C 1
ATOM 1615 O O . THR A 1 203 ? -7.517 18.750 -14.631 1.00 83.75 203 THR A O 1
ATOM 1618 N N . ARG A 1 204 ? -8.510 18.061 -16.504 1.00 84.56 204 ARG A N 1
ATOM 1619 C CA . ARG A 1 204 ? -7.301 17.400 -17.016 1.00 84.56 204 ARG A CA 1
ATOM 1620 C C . ARG A 1 204 ? -6.116 18.365 -17.172 1.00 84.56 204 ARG A C 1
ATOM 1622 O O . ARG A 1 204 ? -4.964 17.956 -17.040 1.00 84.56 204 ARG A O 1
ATOM 1629 N N . LYS A 1 205 ? -6.392 19.649 -17.428 1.00 89.44 205 LYS A N 1
ATOM 1630 C CA . LYS A 1 205 ? -5.387 20.718 -17.502 1.00 89.44 205 LYS A CA 1
ATOM 1631 C C . LYS A 1 205 ? -4.717 20.954 -16.147 1.00 89.44 205 LYS A C 1
ATOM 1633 O O . LYS A 1 205 ? -3.491 21.017 -16.103 1.00 89.44 205 LYS A O 1
ATOM 1638 N N . GLU A 1 206 ? -5.497 21.036 -15.070 1.00 89.38 206 GLU A N 1
ATOM 1639 C CA . GLU A 1 206 ? -4.977 21.160 -13.701 1.00 89.38 206 GLU A CA 1
ATOM 1640 C C . GLU A 1 206 ? -4.106 19.958 -13.338 1.00 89.38 206 GLU A C 1
ATOM 1642 O O . GLU A 1 206 ? -2.969 20.143 -12.907 1.00 89.38 206 GLU A O 1
ATOM 1647 N N . LEU A 1 207 ? -4.578 18.732 -13.599 1.00 90.62 207 LEU A N 1
ATOM 1648 C CA . LEU A 1 207 ? -3.796 17.521 -13.333 1.00 90.62 207 LEU A CA 1
ATOM 1649 C C . LEU A 1 207 ? -2.482 17.503 -14.131 1.00 90.62 207 LEU A C 1
ATOM 1651 O O . LEU A 1 207 ? -1.420 17.229 -13.576 1.00 90.62 207 LEU A O 1
ATOM 1655 N N . LYS A 1 208 ? -2.525 17.851 -15.423 1.00 92.19 208 LYS A N 1
ATOM 1656 C CA . LYS A 1 208 ? -1.327 17.937 -16.274 1.00 92.19 208 LYS A CA 1
ATOM 1657 C C . LYS A 1 208 ? -0.331 18.970 -15.749 1.00 92.19 208 LYS A C 1
ATOM 1659 O O . LYS A 1 208 ? 0.872 18.711 -15.737 1.00 92.19 208 LYS A O 1
ATOM 1664 N N . GLN A 1 209 ? -0.814 20.139 -15.329 1.00 93.69 209 GLN A N 1
ATOM 1665 C CA . GLN A 1 209 ? 0.025 21.186 -14.752 1.00 93.69 209 GLN A CA 1
ATOM 1666 C C . GLN A 1 209 ? 0.652 20.731 -13.434 1.00 93.69 209 GLN A C 1
ATOM 1668 O O . GLN A 1 209 ? 1.849 20.941 -13.234 1.00 93.69 209 GLN A O 1
ATOM 1673 N N . TRP A 1 210 ? -0.126 20.064 -12.583 1.00 93.12 210 TRP A N 1
ATOM 1674 C CA . TRP A 1 210 ? 0.352 19.516 -11.323 1.00 93.12 210 TRP A CA 1
ATOM 1675 C C . TRP A 1 210 ? 1.470 18.493 -11.549 1.00 93.12 210 TRP A C 1
ATOM 1677 O O . TRP A 1 210 ? 2.554 18.626 -10.987 1.00 93.12 210 TRP A O 1
ATOM 1687 N N . ILE A 1 211 ? 1.265 17.527 -12.450 1.00 92.94 211 ILE A N 1
ATOM 1688 C CA . ILE A 1 211 ? 2.282 16.512 -12.754 1.00 92.94 211 ILE A CA 1
ATOM 1689 C C . ILE A 1 211 ? 3.535 17.146 -13.368 1.00 92.94 211 ILE A C 1
ATOM 1691 O O . ILE A 1 211 ? 4.648 16.762 -13.019 1.00 92.94 211 ILE A O 1
ATOM 1695 N N . LYS A 1 212 ? 3.388 18.164 -14.229 1.00 93.94 212 LYS A N 1
ATOM 1696 C CA . LYS A 1 212 ? 4.535 18.916 -14.763 1.00 93.94 212 LYS A CA 1
ATOM 1697 C C . LYS A 1 212 ? 5.349 19.579 -13.646 1.00 93.94 212 LYS A C 1
ATOM 1699 O O . LYS A 1 212 ? 6.574 19.525 -13.677 1.00 93.94 212 LYS A O 1
ATOM 1704 N N . GLN A 1 213 ? 4.687 20.188 -12.661 1.00 93.88 213 GLN A N 1
ATOM 1705 C CA . GLN A 1 213 ? 5.358 20.761 -11.489 1.00 93.88 213 GLN A CA 1
ATOM 1706 C C . GLN A 1 213 ? 6.018 19.673 -10.635 1.00 93.88 213 GLN A C 1
ATOM 1708 O O . GLN A 1 213 ? 7.145 19.851 -10.178 1.00 93.88 213 GLN A O 1
ATOM 1713 N N . ARG A 1 214 ? 5.355 18.525 -10.452 1.00 92.38 214 ARG A N 1
ATOM 1714 C CA . ARG A 1 214 ? 5.905 17.395 -9.695 1.00 92.38 214 ARG A CA 1
ATOM 1715 C C . ARG A 1 214 ? 7.153 16.820 -10.358 1.00 92.38 214 ARG A C 1
ATOM 1717 O O . ARG A 1 214 ? 8.136 16.625 -9.661 1.00 92.38 214 ARG A O 1
ATOM 1724 N N . LEU A 1 215 ? 7.145 16.636 -11.679 1.00 92.88 215 LEU A N 1
ATOM 1725 C CA . LEU A 1 215 ? 8.317 16.231 -12.465 1.00 92.88 215 LEU A CA 1
ATOM 1726 C C . LEU A 1 215 ? 9.497 17.196 -12.304 1.00 92.88 215 LEU A C 1
ATOM 1728 O O . LEU A 1 215 ? 10.637 16.753 -12.233 1.00 92.88 215 LEU A O 1
ATOM 1732 N N . ALA A 1 216 ? 9.230 18.502 -12.234 1.00 92.88 216 ALA A N 1
ATOM 1733 C CA . ALA A 1 216 ? 10.273 19.508 -12.043 1.00 92.88 216 ALA A CA 1
ATOM 1734 C C . ALA A 1 216 ? 10.859 19.497 -10.619 1.00 92.88 216 ALA A C 1
ATOM 1736 O O . ALA A 1 216 ? 12.047 19.751 -10.444 1.00 92.88 216 ALA A O 1
ATOM 1737 N N . ASN A 1 217 ? 10.033 19.203 -9.610 1.00 92.06 217 ASN A N 1
ATOM 1738 C CA . ASN A 1 217 ? 10.425 19.272 -8.199 1.00 92.06 217 ASN A CA 1
ATOM 1739 C C . ASN A 1 217 ? 10.938 17.941 -7.635 1.00 92.06 217 ASN A C 1
ATOM 1741 O O . ASN A 1 217 ? 11.614 17.935 -6.611 1.00 92.06 217 ASN A O 1
ATOM 1745 N N . LEU A 1 218 ? 10.597 16.819 -8.270 1.00 92.31 218 LEU A N 1
ATOM 1746 C CA . LEU A 1 218 ? 10.980 15.482 -7.838 1.00 92.31 218 LEU A CA 1
ATOM 1747 C C . LEU A 1 218 ? 11.825 14.814 -8.932 1.00 92.31 218 LEU A C 1
ATOM 1749 O O . LEU A 1 218 ? 11.262 14.143 -9.805 1.00 92.31 218 LEU A O 1
ATOM 1753 N N . PRO A 1 219 ? 13.160 14.984 -8.910 1.00 92.50 219 PRO A N 1
ATOM 1754 C CA . PRO A 1 219 ? 14.025 14.381 -9.915 1.00 92.50 219 PRO A CA 1
ATOM 1755 C C . PRO A 1 219 ? 13.943 12.845 -9.870 1.00 92.50 219 PRO A C 1
ATOM 1757 O O . PRO A 1 219 ? 13.622 12.270 -8.817 1.00 92.50 219 PRO A O 1
ATOM 1760 N N . PRO A 1 220 ? 14.208 12.172 -11.005 1.00 94.19 220 PRO A N 1
ATOM 1761 C CA . PRO A 1 220 ? 14.297 10.719 -11.037 1.00 94.19 220 PRO A CA 1
ATOM 1762 C C . PRO A 1 220 ? 15.440 10.216 -10.136 1.00 94.19 220 PRO A C 1
ATOM 1764 O O . PRO A 1 220 ? 16.377 10.971 -9.867 1.00 94.19 220 PRO A O 1
ATOM 1767 N N . PRO A 1 221 ? 15.406 8.943 -9.693 1.00 93.62 221 PRO A N 1
ATOM 1768 C CA . PRO A 1 221 ? 16.430 8.385 -8.800 1.00 93.62 221 PRO A CA 1
ATOM 1769 C C . PRO A 1 221 ? 17.844 8.385 -9.404 1.00 93.62 221 PRO A C 1
ATOM 1771 O O . PRO A 1 221 ? 18.847 8.409 -8.704 1.00 93.62 221 PRO A O 1
ATOM 1774 N N . SER A 1 222 ? 17.937 8.321 -10.728 1.00 95.06 222 SER A N 1
ATOM 1775 C CA . SER A 1 222 ? 19.177 8.434 -11.499 1.00 95.06 222 SER A CA 1
ATOM 1776 C C . SER A 1 222 ? 18.846 8.989 -12.882 1.00 95.06 222 SER A C 1
ATOM 1778 O O . SER A 1 222 ? 17.666 9.123 -13.230 1.00 95.06 222 SER A O 1
ATOM 1780 N N . SER A 1 223 ? 19.859 9.337 -13.680 1.00 96.06 223 SER A N 1
ATOM 1781 C CA . SER A 1 223 ? 19.600 9.713 -15.069 1.00 96.06 223 SER A CA 1
ATOM 1782 C C . SER A 1 223 ? 19.016 8.515 -15.837 1.00 96.06 223 SER A C 1
ATOM 1784 O O . SER A 1 223 ? 19.343 7.360 -15.557 1.00 96.06 223 SER A O 1
ATOM 1786 N N . ILE A 1 224 ? 18.118 8.779 -16.794 1.00 95.94 224 ILE A N 1
ATOM 1787 C CA . ILE A 1 224 ? 17.528 7.719 -17.628 1.00 95.94 224 ILE A CA 1
ATOM 1788 C C . ILE A 1 224 ? 18.619 6.913 -18.363 1.00 95.94 224 ILE A C 1
ATOM 1790 O O . ILE A 1 224 ? 18.548 5.684 -18.309 1.00 95.94 224 ILE A O 1
ATOM 1794 N N . PRO A 1 225 ? 19.637 7.541 -18.992 1.00 96.81 225 PRO A N 1
ATOM 1795 C CA . PRO A 1 225 ? 20.733 6.804 -19.617 1.00 96.81 225 PRO A CA 1
ATOM 1796 C C . PRO A 1 225 ? 21.476 5.877 -18.649 1.00 96.81 225 PRO A C 1
ATOM 1798 O O . PRO A 1 225 ? 21.610 4.697 -18.958 1.00 96.81 225 PRO A O 1
ATOM 1801 N N . ASP A 1 226 ? 21.860 6.357 -17.459 1.00 96.69 226 ASP A N 1
ATOM 1802 C CA . ASP A 1 226 ? 22.602 5.539 -16.483 1.00 96.69 226 ASP A CA 1
ATOM 1803 C C . ASP A 1 226 ? 21.774 4.341 -15.997 1.00 96.69 226 ASP A C 1
ATOM 1805 O O . ASP A 1 226 ? 22.303 3.251 -15.767 1.00 96.69 226 ASP A O 1
ATOM 1809 N N . ALA A 1 227 ? 20.462 4.529 -15.820 1.00 96.94 227 ALA A N 1
ATOM 1810 C CA . ALA A 1 227 ? 19.559 3.464 -15.397 1.00 96.94 227 ALA A CA 1
ATOM 1811 C C . ALA A 1 227 ? 19.355 2.404 -16.488 1.00 96.94 227 ALA A C 1
ATOM 1813 O O . ALA A 1 227 ? 19.308 1.211 -16.182 1.00 96.94 227 ALA A O 1
ATOM 1814 N N . LEU A 1 228 ? 19.248 2.823 -17.752 1.00 96.38 228 LEU A N 1
ATOM 1815 C CA . LEU A 1 228 ? 19.145 1.914 -18.895 1.00 96.38 228 LEU A CA 1
ATOM 1816 C C . LEU A 1 228 ? 20.460 1.174 -19.151 1.00 96.38 228 LEU A C 1
ATOM 1818 O O . LEU A 1 228 ? 20.427 -0.025 -19.411 1.00 96.38 228 LEU A O 1
ATOM 1822 N N . GLU A 1 229 ? 21.602 1.853 -19.042 1.00 96.44 229 GLU A N 1
ATOM 1823 C CA . GLU A 1 229 ? 22.926 1.234 -19.142 1.00 96.44 229 GLU A CA 1
ATOM 1824 C C . GLU A 1 229 ? 23.124 0.194 -18.039 1.00 96.44 229 GLU A C 1
ATOM 1826 O O . GLU A 1 229 ? 23.483 -0.947 -18.322 1.00 96.44 229 GLU A O 1
ATOM 1831 N N . PHE A 1 230 ? 22.796 0.541 -16.791 1.00 96.06 230 PHE A N 1
ATOM 1832 C CA . PHE A 1 230 ? 22.794 -0.421 -15.694 1.00 96.06 230 PHE A CA 1
ATOM 1833 C C . PHE A 1 230 ? 21.904 -1.632 -15.996 1.00 96.06 230 PHE A C 1
ATOM 1835 O O . PHE A 1 230 ? 22.352 -2.768 -15.849 1.00 96.06 230 PHE A O 1
ATOM 1842 N N . PHE A 1 231 ? 20.667 -1.412 -16.455 1.00 95.12 231 PHE A N 1
ATOM 1843 C CA . PHE A 1 231 ? 19.769 -2.511 -16.802 1.00 95.12 231 PHE A CA 1
ATOM 1844 C C . PHE A 1 231 ? 20.355 -3.404 -17.903 1.00 95.12 231 PHE A C 1
ATOM 1846 O O . PHE A 1 231 ? 20.364 -4.620 -17.738 1.00 95.12 231 PHE A O 1
ATOM 1853 N N . MET A 1 232 ? 20.890 -2.832 -18.986 1.00 94.50 232 MET A N 1
ATOM 1854 C CA . MET A 1 232 ? 21.522 -3.601 -20.066 1.00 94.50 232 MET A CA 1
ATOM 1855 C C . MET A 1 232 ? 22.764 -4.362 -19.596 1.00 94.50 232 MET A C 1
ATOM 1857 O O . MET A 1 232 ? 23.001 -5.470 -20.065 1.00 94.50 232 MET A O 1
ATOM 1861 N N . ASN A 1 233 ? 23.537 -3.816 -18.654 1.00 93.50 233 ASN A N 1
ATOM 1862 C CA . ASN A 1 233 ? 24.694 -4.510 -18.088 1.00 93.50 233 ASN A CA 1
ATOM 1863 C C . ASN A 1 233 ? 24.283 -5.760 -17.297 1.00 93.50 233 ASN A C 1
ATOM 1865 O O . ASN A 1 233 ? 24.993 -6.762 -17.332 1.00 93.50 233 ASN A O 1
ATOM 1869 N N . VAL A 1 234 ? 23.129 -5.726 -16.622 1.00 92.69 234 VAL A N 1
ATOM 1870 C CA . VAL A 1 234 ? 22.637 -6.859 -15.822 1.00 92.69 234 VAL A CA 1
ATOM 1871 C C . VAL A 1 234 ? 21.798 -7.843 -16.649 1.00 92.69 234 VAL A C 1
ATOM 1873 O O . VAL A 1 234 ? 21.917 -9.054 -16.483 1.00 92.69 234 VAL A O 1
ATOM 1876 N N . ALA A 1 235 ? 20.948 -7.349 -17.550 1.00 91.69 235 ALA A N 1
ATOM 1877 C CA . ALA A 1 235 ? 20.062 -8.168 -18.384 1.00 91.69 235 ALA A CA 1
ATOM 1878 C C . ALA A 1 235 ? 20.733 -8.677 -19.673 1.00 91.69 235 ALA A C 1
ATOM 1880 O O . ALA A 1 235 ? 20.276 -9.650 -20.282 1.00 91.69 235 ALA A O 1
ATOM 1881 N N . GLY A 1 236 ? 21.822 -8.031 -20.089 1.00 91.25 236 GLY A N 1
ATOM 1882 C CA . GLY A 1 236 ? 22.364 -8.121 -21.438 1.00 91.25 236 GLY A CA 1
ATOM 1883 C C . GLY A 1 236 ? 21.548 -7.302 -22.449 1.00 91.25 236 GLY A C 1
ATOM 1884 O O . GLY A 1 236 ? 20.474 -6.780 -22.153 1.00 91.25 236 GLY A O 1
ATOM 1885 N N . MET A 1 237 ? 22.065 -7.197 -23.674 1.00 90.62 237 MET A N 1
ATOM 1886 C CA . MET A 1 237 ? 21.399 -6.495 -24.773 1.00 90.62 237 MET A CA 1
ATOM 1887 C C . MET A 1 237 ? 20.449 -7.439 -25.523 1.00 90.62 237 MET A C 1
ATOM 1889 O O . MET A 1 237 ? 20.889 -8.441 -26.085 1.00 90.62 237 MET A O 1
ATOM 1893 N N . GLY A 1 238 ? 19.152 -7.122 -25.521 1.00 89.50 238 GLY A N 1
ATOM 1894 C CA . GLY A 1 238 ? 18.127 -7.864 -26.261 1.00 89.50 238 GLY A CA 1
ATOM 1895 C C . GLY A 1 238 ? 17.987 -7.453 -27.730 1.00 89.50 238 GLY A C 1
ATOM 1896 O O . GLY A 1 238 ? 18.749 -6.639 -28.255 1.00 89.50 238 GLY A O 1
ATOM 1897 N N . THR A 1 239 ? 16.965 -7.991 -28.402 1.00 91.19 239 THR A N 1
ATOM 1898 C CA . THR A 1 239 ? 16.642 -7.670 -29.808 1.00 91.19 239 THR A CA 1
ATOM 1899 C C . THR A 1 239 ? 16.183 -6.223 -30.000 1.00 91.19 239 THR A C 1
ATOM 1901 O O . THR A 1 239 ? 16.268 -5.690 -31.105 1.00 91.19 239 THR A O 1
ATOM 1904 N N . ALA A 1 240 ? 15.746 -5.558 -28.927 1.00 88.56 240 ALA A N 1
ATOM 1905 C CA . ALA A 1 240 ? 15.396 -4.145 -28.911 1.00 88.56 240 ALA A CA 1
ATOM 1906 C C . ALA A 1 240 ? 16.590 -3.201 -29.147 1.00 88.56 240 ALA A C 1
ATOM 1908 O O . ALA A 1 240 ? 16.350 -2.009 -29.369 1.00 88.56 240 ALA A O 1
ATOM 1909 N N . GLY A 1 241 ? 17.826 -3.718 -29.122 1.00 91.12 241 GLY A N 1
ATOM 1910 C CA . GLY A 1 241 ? 19.060 -2.974 -29.365 1.00 91.12 241 GLY A CA 1
ATOM 1911 C C . GLY A 1 241 ? 19.518 -2.144 -28.165 1.00 91.12 241 GLY A C 1
ATOM 1912 O O . GLY A 1 241 ? 19.161 -2.421 -27.019 1.00 91.12 241 GLY A O 1
ATOM 1913 N N . ASN A 1 242 ? 20.326 -1.117 -28.438 1.00 93.44 242 ASN A N 1
ATOM 1914 C CA . ASN A 1 242 ? 20.818 -0.204 -27.414 1.00 93.44 242 ASN A CA 1
ATOM 1915 C C . ASN A 1 242 ? 19.679 0.685 -26.882 1.00 93.44 242 ASN A C 1
ATOM 1917 O O . ASN A 1 242 ? 19.134 1.532 -27.593 1.00 93.44 242 ASN A O 1
ATOM 1921 N N . LEU A 1 243 ? 19.318 0.507 -25.611 1.00 92.56 243 LEU A N 1
ATOM 1922 C CA . LEU A 1 243 ? 18.176 1.196 -25.013 1.00 92.56 243 LEU A CA 1
ATOM 1923 C C . LEU A 1 243 ? 18.428 2.692 -24.789 1.00 92.56 243 LEU A C 1
ATOM 1925 O O . LEU A 1 243 ? 17.469 3.462 -24.824 1.00 92.56 243 LEU A O 1
ATOM 1929 N N . THR A 1 244 ? 19.680 3.119 -24.590 1.00 93.62 244 THR A N 1
ATOM 1930 C CA . THR A 1 244 ? 20.006 4.544 -24.387 1.00 93.62 244 THR A CA 1
ATOM 1931 C C . THR A 1 244 ? 19.868 5.361 -25.669 1.00 93.62 244 THR A C 1
ATOM 1933 O O . THR A 1 244 ? 19.553 6.545 -25.603 1.00 93.62 244 THR A O 1
ATOM 1936 N N . GLU A 1 245 ? 20.044 4.729 -26.832 1.00 92.50 245 GLU A N 1
ATOM 1937 C CA . GLU A 1 245 ? 19.780 5.329 -28.145 1.00 92.50 245 GLU A CA 1
ATOM 1938 C C . GLU A 1 245 ? 18.284 5.319 -28.482 1.00 92.50 245 GLU A C 1
ATOM 1940 O O . GLU A 1 245 ? 17.785 6.219 -29.156 1.00 92.50 245 GLU A O 1
ATOM 1945 N N . ARG A 1 246 ? 17.563 4.296 -28.005 1.00 90.25 246 ARG A N 1
ATOM 1946 C CA 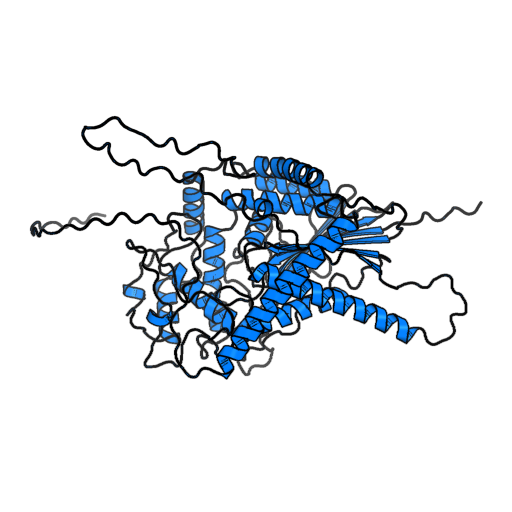. ARG A 1 246 ? 16.145 4.088 -28.312 1.00 90.25 246 ARG A CA 1
ATOM 1947 C C . ARG A 1 246 ? 15.214 5.021 -27.548 1.00 90.25 246 ARG A C 1
ATOM 1949 O O . ARG A 1 246 ? 14.205 5.446 -28.103 1.00 90.25 246 ARG A O 1
ATOM 1956 N N . PHE A 1 247 ? 15.499 5.290 -26.276 1.00 90.50 247 PHE A N 1
ATOM 1957 C CA . PHE A 1 247 ? 14.611 6.084 -25.433 1.00 90.50 247 PHE A CA 1
ATOM 1958 C C . PHE A 1 247 ? 15.143 7.501 -25.206 1.00 90.50 247 PHE A C 1
ATOM 1960 O O . PHE A 1 247 ? 16.331 7.680 -24.943 1.00 90.50 247 PHE A O 1
ATOM 1967 N N . PRO A 1 248 ? 14.267 8.521 -25.218 1.00 85.50 248 PRO A N 1
ATOM 1968 C CA . PRO A 1 248 ? 14.670 9.877 -24.882 1.00 85.50 248 PRO A CA 1
ATOM 1969 C C . PRO A 1 248 ? 15.120 9.973 -23.418 1.00 85.50 248 PRO A C 1
ATOM 1971 O O . PRO A 1 248 ? 14.610 9.285 -22.533 1.00 85.50 248 PRO A O 1
ATOM 1974 N N . SER A 1 249 ? 16.031 10.908 -23.146 1.00 87.38 249 SER A N 1
ATOM 1975 C CA . SER A 1 249 ? 16.562 11.161 -21.800 1.00 87.38 249 SER A CA 1
ATOM 1976 C C . SER A 1 249 ? 15.579 11.862 -20.858 1.00 87.38 249 SER A C 1
ATOM 1978 O O . SER A 1 249 ? 15.856 11.979 -19.664 1.00 87.38 249 SER A O 1
ATOM 1980 N N . GLN A 1 250 ? 14.446 12.341 -21.377 1.00 89.31 250 GLN A N 1
ATOM 1981 C CA . GLN A 1 250 ? 13.437 13.068 -20.613 1.00 89.31 250 GLN A CA 1
ATOM 1982 C C . GLN A 1 250 ? 12.220 12.179 -20.330 1.00 89.31 250 GLN A C 1
ATOM 1984 O O . GLN A 1 250 ? 11.690 11.560 -21.257 1.00 89.31 250 GLN A O 1
ATOM 1989 N N . PRO A 1 251 ? 11.734 12.125 -19.077 1.00 91.62 251 PRO A N 1
ATOM 1990 C CA . PRO A 1 251 ? 10.543 11.361 -18.746 1.00 91.62 251 PRO A CA 1
ATOM 1991 C C . PRO A 1 251 ? 9.291 11.991 -19.359 1.00 91.62 251 PRO A C 1
ATOM 1993 O O . PRO A 1 251 ? 9.135 13.214 -19.400 1.00 91.62 251 PRO A O 1
ATOM 1996 N N . LYS A 1 252 ? 8.355 11.140 -19.780 1.00 90.19 252 LYS A N 1
ATOM 1997 C CA . LYS A 1 252 ? 7.081 11.549 -20.371 1.00 90.19 252 LYS A CA 1
ATOM 1998 C C . LYS A 1 252 ? 5.925 10.852 -19.662 1.00 90.19 252 LYS A C 1
ATOM 2000 O O . LYS A 1 252 ? 5.988 9.662 -19.367 1.00 90.19 252 LYS A O 1
ATOM 2005 N N . MET A 1 253 ? 4.859 11.606 -19.412 1.00 90.56 253 MET A N 1
ATOM 2006 C CA . MET A 1 253 ? 3.591 11.060 -18.932 1.00 90.56 253 MET A CA 1
ATOM 2007 C C . MET A 1 253 ? 2.728 10.593 -20.095 1.00 90.56 253 MET A C 1
ATOM 2009 O O . MET A 1 253 ? 2.650 11.278 -21.118 1.00 90.56 253 MET A O 1
ATOM 2013 N N . ALA A 1 254 ? 2.006 9.499 -19.874 1.00 86.94 254 ALA A N 1
ATOM 2014 C CA . ALA A 1 254 ? 0.981 9.037 -20.785 1.00 86.94 254 ALA A CA 1
ATOM 2015 C C . ALA A 1 254 ? -0.123 10.071 -20.977 1.00 86.94 254 ALA A C 1
ATOM 2017 O O . ALA A 1 254 ? -0.373 10.925 -20.120 1.00 86.94 254 ALA A O 1
ATOM 2018 N N . HIS A 1 255 ? -0.827 9.966 -22.104 1.00 83.62 255 HIS A N 1
ATOM 2019 C CA . HIS A 1 255 ? -1.956 10.842 -22.404 1.00 83.62 255 HIS A CA 1
ATOM 2020 C C . HIS A 1 255 ? -3.006 10.815 -21.278 1.00 83.62 255 HIS A C 1
ATOM 2022 O O . HIS A 1 255 ? -3.504 11.870 -20.888 1.00 83.62 255 HIS A O 1
ATOM 2028 N N . ASP A 1 256 ? -3.290 9.651 -20.692 1.00 81.94 256 ASP A N 1
ATOM 2029 C CA . ASP A 1 256 ? -4.247 9.502 -19.585 1.00 81.94 256 ASP A CA 1
ATOM 2030 C C . ASP A 1 256 ? -3.773 10.104 -18.247 1.00 81.94 256 ASP A C 1
ATOM 2032 O O . ASP A 1 256 ? -4.557 10.200 -17.303 1.00 81.94 256 ASP A O 1
ATOM 2036 N N . LEU A 1 257 ? -2.505 10.530 -18.158 1.00 88.06 257 LEU A N 1
ATOM 2037 C CA . LEU A 1 257 ? -1.862 11.071 -16.960 1.00 88.06 257 LEU A CA 1
ATOM 2038 C C . LEU A 1 257 ? -1.875 10.113 -15.749 1.00 88.06 257 LEU A C 1
ATOM 2040 O O . LEU A 1 257 ? -1.697 10.546 -14.609 1.00 88.06 257 LEU A O 1
ATOM 2044 N N . LYS A 1 258 ? -2.104 8.812 -15.960 1.00 85.88 258 LYS A N 1
ATOM 2045 C CA . LYS A 1 258 ? -2.125 7.782 -14.903 1.00 85.88 258 LYS A CA 1
ATOM 2046 C C . LYS A 1 258 ? -0.785 7.074 -14.757 1.00 85.88 258 LYS A C 1
ATOM 2048 O O . LYS A 1 258 ? -0.494 6.524 -13.697 1.00 85.88 258 LYS A O 1
ATOM 2053 N N . HIS A 1 259 ? 0.027 7.080 -15.808 1.00 88.56 259 HIS A N 1
ATOM 2054 C CA . HIS A 1 259 ? 1.302 6.380 -15.841 1.00 88.56 259 HIS A CA 1
ATOM 2055 C C . HIS A 1 259 ? 2.346 7.122 -16.682 1.00 88.56 259 HIS A C 1
ATOM 2057 O O . HIS A 1 259 ? 2.021 8.021 -17.455 1.00 88.56 259 HIS A O 1
ATOM 2063 N N . MET A 1 260 ? 3.611 6.753 -16.489 1.00 91.88 260 MET A N 1
ATOM 2064 C CA . MET A 1 260 ? 4.720 7.175 -17.345 1.00 91.88 260 MET A CA 1
ATOM 2065 C C . MET A 1 260 ? 4.769 6.325 -18.618 1.00 91.88 260 MET A C 1
ATOM 2067 O O . MET A 1 260 ? 4.337 5.173 -18.596 1.00 91.88 260 MET A O 1
ATOM 2071 N N . GLU A 1 261 ? 5.339 6.882 -19.684 1.00 91.06 261 GLU A N 1
ATOM 2072 C CA . GLU A 1 261 ? 5.657 6.215 -20.958 1.00 91.06 261 GLU A CA 1
ATOM 2073 C C . GLU A 1 261 ? 7.182 6.060 -21.125 1.00 91.06 261 GLU A C 1
ATOM 2075 O O . GLU A 1 261 ? 7.962 6.616 -20.348 1.00 91.06 261 GLU A O 1
ATOM 2080 N N . GLY A 1 262 ? 7.614 5.305 -22.140 1.00 91.75 262 GLY A N 1
ATOM 2081 C CA . GLY A 1 262 ? 9.022 5.157 -22.519 1.00 91.75 262 GLY A CA 1
ATOM 2082 C C . GLY A 1 262 ? 9.904 4.481 -21.461 1.00 91.75 262 GLY A C 1
ATOM 2083 O O . GLY A 1 262 ? 9.489 3.536 -20.783 1.00 91.75 262 GLY A O 1
ATOM 2084 N N . ALA A 1 263 ? 11.142 4.963 -21.311 1.00 94.25 263 ALA A N 1
ATOM 2085 C CA . ALA A 1 263 ? 12.138 4.360 -20.422 1.00 94.25 263 ALA A CA 1
ATOM 2086 C C . ALA A 1 263 ? 11.693 4.231 -18.952 1.00 94.25 263 ALA A C 1
ATOM 2088 O O . ALA A 1 263 ? 11.874 3.151 -18.389 1.00 94.25 263 ALA A O 1
ATOM 2089 N N . PRO A 1 264 ? 11.060 5.235 -18.310 1.00 95.44 264 PRO A N 1
ATOM 2090 C CA . PRO A 1 264 ? 10.552 5.058 -16.951 1.00 95.44 264 PRO A CA 1
ATOM 2091 C C . PRO A 1 264 ? 9.512 3.938 -16.815 1.00 95.44 264 PRO A C 1
ATOM 2093 O O . PRO A 1 264 ? 9.485 3.255 -15.790 1.00 95.44 264 PRO A O 1
ATOM 2096 N N . ALA A 1 265 ? 8.667 3.727 -17.831 1.00 93.69 265 ALA A N 1
ATOM 2097 C CA . ALA A 1 265 ? 7.698 2.632 -17.841 1.00 93.69 265 ALA A CA 1
ATOM 2098 C C . ALA A 1 265 ? 8.398 1.269 -17.923 1.00 93.69 265 ALA A C 1
ATOM 2100 O O . ALA A 1 265 ? 8.046 0.353 -17.175 1.00 93.69 265 ALA A O 1
ATOM 2101 N N . LEU A 1 266 ? 9.423 1.163 -18.777 1.00 94.62 266 LEU A N 1
ATOM 2102 C CA . LEU A 1 266 ? 10.269 -0.024 -18.890 1.00 94.62 266 LEU A CA 1
ATOM 2103 C C . LEU A 1 266 ? 10.987 -0.327 -17.571 1.00 94.62 266 LEU A C 1
ATOM 2105 O O . LEU A 1 266 ? 10.836 -1.418 -17.031 1.00 94.62 266 LEU A O 1
ATOM 2109 N N . LEU A 1 267 ? 11.710 0.650 -17.018 1.00 96.69 267 LEU A N 1
ATOM 2110 C CA . LEU A 1 267 ? 12.478 0.505 -15.778 1.00 96.69 267 LEU A CA 1
ATOM 2111 C C . LEU A 1 267 ? 11.579 0.116 -14.602 1.00 96.69 267 LEU A C 1
ATOM 2113 O O . LEU A 1 267 ? 11.898 -0.822 -13.874 1.00 96.69 267 LEU A O 1
ATOM 2117 N N . LYS A 1 268 ? 10.411 0.760 -14.460 1.00 95.56 268 LYS A N 1
ATOM 2118 C CA . LYS A 1 268 ? 9.390 0.366 -13.478 1.00 95.56 268 LYS A CA 1
ATOM 2119 C C . LYS A 1 268 ? 8.976 -1.095 -13.657 1.00 95.56 268 LYS A C 1
ATOM 2121 O O . LYS A 1 268 ? 8.870 -1.823 -12.673 1.00 95.56 268 LYS A O 1
ATOM 2126 N N . HIS A 1 269 ? 8.697 -1.516 -14.887 1.00 95.25 269 HIS A N 1
ATOM 2127 C CA . HIS A 1 269 ? 8.229 -2.870 -15.157 1.00 95.25 269 HIS A CA 1
ATOM 2128 C C . HIS A 1 269 ? 9.305 -3.922 -14.847 1.00 95.25 269 HIS A C 1
ATOM 2130 O O . HIS A 1 269 ? 9.024 -4.908 -14.167 1.00 95.25 269 HIS A O 1
ATOM 2136 N N . MET A 1 270 ? 10.549 -3.673 -15.261 1.00 95.94 270 MET A N 1
ATOM 2137 C CA . MET A 1 270 ? 11.691 -4.548 -14.976 1.00 95.94 270 MET A CA 1
ATOM 2138 C C . MET A 1 270 ? 12.000 -4.617 -13.478 1.00 95.94 270 MET A C 1
ATOM 2140 O O . MET A 1 270 ? 12.270 -5.695 -12.952 1.00 95.94 270 MET A O 1
ATOM 2144 N N . ALA A 1 271 ? 11.874 -3.496 -12.763 1.00 96.00 271 ALA A N 1
ATOM 2145 C CA . ALA A 1 271 ? 11.973 -3.459 -11.307 1.00 96.00 271 ALA A CA 1
ATOM 2146 C C . ALA A 1 271 ? 10.923 -4.355 -10.637 1.00 96.00 271 ALA A C 1
ATOM 2148 O O . ALA A 1 271 ? 11.240 -5.112 -9.722 1.00 96.00 271 ALA A O 1
ATOM 2149 N N . GLN A 1 272 ? 9.672 -4.286 -11.104 1.00 95.75 272 GLN A N 1
ATOM 2150 C CA . GLN A 1 272 ? 8.583 -5.113 -10.586 1.00 95.75 272 GLN A CA 1
ATOM 2151 C C . GLN A 1 272 ? 8.816 -6.600 -10.866 1.00 95.75 272 GLN A C 1
ATOM 2153 O O . GLN A 1 272 ? 8.628 -7.400 -9.959 1.00 95.75 272 GLN A O 1
ATOM 2158 N N . LEU A 1 273 ? 9.274 -6.971 -12.066 1.00 95.56 273 LEU A N 1
ATOM 2159 C CA . LEU A 1 273 ? 9.674 -8.345 -12.401 1.00 95.56 273 LEU A CA 1
ATOM 2160 C C . LEU A 1 273 ? 10.783 -8.864 -11.469 1.00 95.56 273 LEU A C 1
ATOM 2162 O O . LEU A 1 273 ? 10.655 -9.938 -10.874 1.00 95.56 273 LEU A O 1
ATOM 2166 N N . ALA A 1 274 ? 11.857 -8.087 -11.303 1.00 95.44 274 ALA A N 1
ATOM 2167 C CA . ALA A 1 274 ? 13.005 -8.459 -10.474 1.00 95.44 274 ALA A CA 1
ATOM 2168 C C . ALA A 1 274 ? 12.615 -8.624 -9.003 1.00 95.44 274 ALA A C 1
ATOM 2170 O O . ALA A 1 274 ? 12.993 -9.607 -8.365 1.00 95.44 274 ALA A O 1
ATOM 2171 N N . PHE A 1 275 ? 11.815 -7.694 -8.484 1.00 95.56 275 PHE A N 1
ATOM 2172 C CA . PHE A 1 275 ? 11.363 -7.717 -7.103 1.00 95.56 275 PHE A CA 1
ATOM 2173 C C . PHE A 1 275 ? 10.305 -8.798 -6.851 1.00 95.56 275 PHE A C 1
ATOM 2175 O O . PHE A 1 275 ? 10.439 -9.558 -5.897 1.00 95.56 275 PHE A O 1
ATOM 2182 N N . TYR A 1 276 ? 9.282 -8.930 -7.701 1.00 95.75 276 TYR A N 1
ATOM 2183 C CA . TYR A 1 276 ? 8.210 -9.913 -7.498 1.00 95.75 276 TYR A CA 1
ATOM 2184 C C . TYR A 1 276 ? 8.674 -11.349 -7.702 1.00 95.75 276 TYR A C 1
ATOM 2186 O O . TYR A 1 276 ? 8.184 -12.225 -6.999 1.00 95.75 276 TYR A O 1
ATOM 2194 N N . SER A 1 277 ? 9.632 -11.606 -8.596 1.00 95.00 277 SER A N 1
ATOM 2195 C CA . SER A 1 277 ? 10.156 -12.966 -8.776 1.00 95.00 277 SER A CA 1
ATOM 2196 C C . SER A 1 277 ? 10.860 -13.466 -7.515 1.00 95.00 277 SER A C 1
ATOM 2198 O O . SER A 1 277 ? 10.664 -14.608 -7.117 1.00 95.00 277 SER A O 1
ATOM 2200 N N . ARG A 1 278 ? 11.592 -12.585 -6.824 1.00 93.75 278 ARG A N 1
ATOM 2201 C CA . ARG A 1 278 ? 12.231 -12.883 -5.536 1.00 93.75 278 ARG A CA 1
ATOM 2202 C C . ARG A 1 278 ? 11.230 -12.915 -4.378 1.00 93.75 278 ARG A C 1
ATOM 2204 O O . ARG A 1 278 ? 11.182 -13.877 -3.618 1.00 93.75 278 ARG A O 1
ATOM 2211 N N . ALA A 1 279 ? 10.387 -11.890 -4.259 1.00 92.19 279 ALA A N 1
ATOM 2212 C CA . ALA A 1 279 ? 9.409 -11.756 -3.174 1.00 92.19 279 ALA A CA 1
ATOM 2213 C C . ALA A 1 279 ? 8.287 -12.806 -3.225 1.00 92.19 279 ALA A C 1
ATOM 2215 O O . ALA A 1 279 ? 7.714 -13.149 -2.193 1.00 92.19 279 ALA A O 1
ATOM 2216 N N . GLY A 1 280 ? 7.977 -13.311 -4.418 1.00 91.94 280 GLY A N 1
ATOM 2217 C CA . GLY A 1 280 ? 7.025 -14.390 -4.659 1.00 91.94 280 GLY A CA 1
ATOM 2218 C C . GLY A 1 280 ? 7.674 -15.768 -4.763 1.00 91.94 280 GLY A C 1
ATOM 2219 O O . GLY A 1 280 ? 6.976 -16.698 -5.146 1.00 91.94 280 GLY A O 1
ATOM 2220 N N . ASN A 1 281 ? 8.977 -15.889 -4.463 1.00 91.38 281 ASN A N 1
ATOM 2221 C CA . ASN A 1 281 ? 9.741 -17.138 -4.523 1.00 91.38 281 ASN A CA 1
ATOM 2222 C C . ASN A 1 281 ? 9.486 -17.935 -5.821 1.00 91.38 281 ASN A C 1
ATOM 2224 O O . ASN A 1 281 ? 9.174 -19.127 -5.800 1.00 91.38 281 ASN A O 1
ATOM 2228 N N . ALA A 1 282 ? 9.550 -17.245 -6.962 1.00 91.25 282 ALA A N 1
ATOM 2229 C CA . ALA A 1 282 ? 9.323 -17.858 -8.261 1.00 91.25 282 ALA A CA 1
ATOM 2230 C C . ALA A 1 282 ? 10.380 -18.938 -8.533 1.00 91.25 282 ALA A C 1
ATOM 2232 O O . ALA A 1 282 ? 11.552 -18.771 -8.195 1.00 91.25 282 ALA A O 1
ATOM 2233 N N . SER A 1 283 ? 9.987 -20.018 -9.215 1.00 90.38 283 SER A N 1
ATOM 2234 C CA . SER A 1 283 ? 10.905 -21.110 -9.575 1.00 90.38 283 SER A CA 1
ATOM 2235 C C . SER A 1 283 ? 12.074 -20.640 -10.440 1.00 90.38 283 SER A C 1
ATOM 2237 O O . SER A 1 283 ? 13.138 -21.254 -10.436 1.00 90.38 283 SER A O 1
ATOM 2239 N N . GLN A 1 284 ? 11.875 -19.546 -11.177 1.00 91.69 284 GLN A N 1
ATOM 2240 C CA . GLN A 1 284 ? 12.912 -18.850 -11.915 1.00 91.69 284 GLN A CA 1
ATOM 2241 C C . GLN A 1 284 ? 12.968 -17.385 -11.479 1.00 91.69 284 GLN A C 1
ATOM 2243 O O . GLN A 1 284 ? 12.050 -16.607 -11.735 1.00 91.69 284 GLN A O 1
ATOM 2248 N N . ILE A 1 285 ? 14.072 -16.993 -10.846 1.00 91.94 285 ILE A N 1
ATOM 2249 C CA . ILE A 1 285 ? 14.311 -15.604 -10.453 1.00 91.94 285 ILE A CA 1
ATOM 2250 C C . ILE A 1 285 ? 14.670 -14.767 -11.686 1.00 91.94 285 ILE A C 1
ATOM 2252 O O . ILE A 1 285 ? 15.551 -15.135 -12.462 1.00 91.94 285 ILE A O 1
ATOM 2256 N N . PHE A 1 286 ? 14.010 -13.618 -11.852 1.00 93.62 286 PHE A N 1
ATOM 2257 C CA . PHE A 1 286 ? 14.328 -12.667 -12.916 1.00 93.62 286 PHE A CA 1
ATOM 2258 C C . PHE A 1 286 ? 15.608 -11.899 -12.574 1.00 93.62 286 PHE A C 1
ATOM 2260 O O . PHE A 1 286 ? 15.722 -11.354 -11.473 1.00 93.62 286 PHE A O 1
ATOM 2267 N N . LEU A 1 287 ? 16.549 -11.821 -13.521 1.00 92.88 287 LEU A N 1
ATOM 2268 C CA . LEU A 1 287 ? 17.890 -11.252 -13.320 1.00 92.88 287 LEU A CA 1
ATOM 2269 C C . LEU A 1 287 ? 18.592 -11.894 -12.108 1.00 92.88 287 LEU A C 1
ATOM 2271 O O . LEU A 1 287 ? 18.856 -11.202 -11.124 1.00 92.88 287 LEU A O 1
ATOM 2275 N N . PRO A 1 288 ? 18.865 -13.213 -12.133 1.00 90.62 288 PRO A N 1
ATOM 2276 C CA . PRO A 1 288 ? 19.320 -13.963 -10.956 1.00 90.62 288 PRO A CA 1
ATOM 2277 C C . PRO A 1 288 ? 20.687 -13.515 -10.419 1.00 90.62 288 PRO A C 1
ATOM 2279 O O . PRO A 1 288 ? 20.990 -13.770 -9.261 1.00 90.62 288 PRO A O 1
ATOM 2282 N N . HIS A 1 289 ? 21.494 -12.829 -11.233 1.00 89.88 289 HIS A N 1
ATOM 2283 C CA . HIS A 1 289 ? 22.807 -12.306 -10.840 1.00 89.88 289 HIS A CA 1
ATOM 2284 C C . HIS A 1 289 ? 22.765 -10.887 -10.252 1.00 89.88 289 HIS A C 1
ATOM 2286 O O . HIS A 1 289 ? 23.794 -10.401 -9.800 1.00 89.88 289 HIS A O 1
ATOM 2292 N N . MET A 1 290 ? 21.603 -10.223 -10.262 1.00 91.50 290 MET A N 1
ATOM 2293 C CA . MET A 1 290 ? 21.438 -8.908 -9.636 1.00 91.50 290 MET A CA 1
ATOM 2294 C C . MET A 1 290 ? 21.440 -9.044 -8.114 1.00 91.50 290 MET A C 1
ATOM 2296 O O . MET A 1 290 ? 20.636 -9.816 -7.572 1.00 91.50 290 MET A O 1
ATOM 2300 N N . THR A 1 291 ? 22.277 -8.256 -7.441 1.00 90.69 291 THR A N 1
ATOM 2301 C CA . THR A 1 291 ? 22.355 -8.244 -5.974 1.00 90.69 291 THR A CA 1
ATOM 2302 C C . THR A 1 291 ? 21.148 -7.546 -5.344 1.00 90.69 291 THR A C 1
ATOM 2304 O O . THR A 1 291 ? 20.403 -6.800 -5.993 1.00 90.69 291 THR A O 1
ATOM 2307 N N . ASN A 1 292 ? 20.944 -7.752 -4.041 1.00 87.94 292 ASN A N 1
ATOM 2308 C CA . ASN A 1 292 ? 19.878 -7.069 -3.307 1.00 87.94 292 ASN A CA 1
ATOM 2309 C C . ASN A 1 292 ? 20.108 -5.557 -3.271 1.00 87.94 292 ASN A C 1
ATOM 2311 O O . ASN A 1 292 ? 19.168 -4.790 -3.490 1.00 87.94 292 ASN A O 1
ATOM 2315 N N . ALA A 1 293 ? 21.352 -5.122 -3.053 1.00 88.81 293 ALA A N 1
ATOM 2316 C CA . ALA A 1 293 ? 21.709 -3.710 -3.084 1.00 88.81 293 ALA A CA 1
ATOM 2317 C C . ALA A 1 293 ? 21.387 -3.083 -4.449 1.00 88.81 293 ALA A C 1
ATOM 2319 O O . ALA A 1 293 ? 20.752 -2.032 -4.512 1.00 88.81 293 ALA A O 1
ATOM 2320 N N . GLU A 1 294 ? 21.730 -3.754 -5.548 1.00 92.62 294 GLU A N 1
ATOM 2321 C CA . GLU A 1 294 ? 21.402 -3.305 -6.902 1.00 92.62 294 GLU A CA 1
ATOM 2322 C C . GLU A 1 294 ? 19.890 -3.174 -7.130 1.00 92.62 294 GLU A C 1
ATOM 2324 O O . GLU A 1 294 ? 19.416 -2.141 -7.619 1.00 92.62 294 GLU A O 1
ATOM 2329 N N . LEU A 1 295 ? 19.111 -4.178 -6.721 1.00 93.12 295 LEU A N 1
ATOM 2330 C CA . LEU A 1 295 ? 17.656 -4.141 -6.833 1.00 93.12 295 LEU A CA 1
ATOM 2331 C C . LEU A 1 295 ? 17.056 -2.988 -6.016 1.00 93.12 295 LEU A C 1
ATOM 2333 O O . LEU A 1 295 ? 16.324 -2.166 -6.570 1.00 93.12 295 LEU A O 1
ATOM 2337 N N . TYR A 1 296 ? 17.358 -2.914 -4.717 1.00 90.88 296 TYR A N 1
ATOM 2338 C CA . TYR A 1 296 ? 16.745 -1.952 -3.797 1.00 90.88 296 TYR A CA 1
ATOM 2339 C C . TYR A 1 296 ? 17.237 -0.516 -4.001 1.00 90.88 296 TYR A C 1
ATOM 2341 O O . TYR A 1 296 ? 16.446 0.415 -3.847 1.00 90.88 296 TYR A O 1
ATOM 2349 N N . GLN A 1 297 ? 18.505 -0.315 -4.373 1.00 90.19 297 GLN A N 1
ATOM 2350 C CA . GLN A 1 297 ? 19.107 1.018 -4.468 1.00 90.19 297 GLN A CA 1
ATOM 2351 C C . GLN A 1 297 ? 19.127 1.586 -5.889 1.00 90.19 297 GLN A C 1
ATOM 2353 O O . GLN A 1 297 ? 19.172 2.809 -6.028 1.00 90.19 297 GLN A O 1
ATOM 2358 N N . ARG A 1 298 ? 19.092 0.753 -6.943 1.00 92.75 298 ARG A N 1
ATOM 2359 C CA . ARG A 1 298 ? 19.175 1.236 -8.337 1.00 92.75 298 ARG A CA 1
ATOM 2360 C C . ARG A 1 298 ? 17.884 1.070 -9.123 1.00 92.75 298 ARG A C 1
ATOM 2362 O O . ARG A 1 298 ? 17.499 1.997 -9.833 1.00 92.75 298 ARG A O 1
ATOM 2369 N N . LEU A 1 299 ? 17.203 -0.071 -9.002 1.00 93.75 299 LEU A N 1
ATOM 2370 C CA . LEU A 1 299 ? 16.069 -0.388 -9.877 1.00 93.75 299 LEU A CA 1
ATOM 2371 C C . LEU A 1 299 ? 14.705 -0.099 -9.231 1.00 93.75 299 LEU A C 1
ATOM 2373 O O . LEU A 1 299 ? 13.878 0.608 -9.806 1.00 93.75 299 LEU A O 1
ATOM 2377 N N . LEU A 1 300 ? 14.476 -0.577 -8.008 1.00 94.25 300 LEU A N 1
ATOM 2378 C CA . LEU A 1 300 ? 13.215 -0.403 -7.284 1.00 94.25 300 LEU A CA 1
ATOM 2379 C C . LEU A 1 300 ? 12.818 1.066 -7.023 1.00 94.25 300 LEU A C 1
ATOM 2381 O O . LEU A 1 300 ? 11.619 1.357 -7.094 1.00 94.25 300 LEU A O 1
ATOM 2385 N N . PRO A 1 301 ? 13.751 2.027 -6.833 1.00 94.62 301 PRO A N 1
ATOM 2386 C CA . PRO A 1 301 ? 13.406 3.443 -6.722 1.00 94.62 301 PRO A CA 1
ATOM 2387 C C . PRO A 1 301 ? 12.629 3.998 -7.923 1.00 94.62 301 PRO A C 1
ATOM 2389 O O . PRO A 1 301 ? 11.837 4.922 -7.751 1.00 94.62 301 PRO A O 1
ATOM 2392 N N . TRP A 1 302 ? 12.773 3.419 -9.122 1.00 95.62 302 TRP A N 1
ATOM 2393 C CA . TRP A 1 302 ? 11.967 3.805 -10.286 1.00 95.62 302 TRP A CA 1
ATOM 2394 C C . TRP A 1 302 ? 10.486 3.449 -10.116 1.00 95.62 302 TRP A C 1
ATOM 2396 O O . TRP A 1 302 ? 9.615 4.184 -10.586 1.00 95.62 302 TRP A O 1
ATOM 2406 N N . VAL A 1 303 ? 10.160 2.370 -9.396 1.00 94.81 303 VAL A N 1
ATOM 2407 C CA . VAL A 1 303 ? 8.765 2.043 -9.057 1.00 94.81 303 VAL A CA 1
ATOM 2408 C C . VAL A 1 303 ? 8.174 3.124 -8.167 1.00 94.81 303 VAL A C 1
ATOM 2410 O O . VAL A 1 303 ? 7.070 3.594 -8.439 1.00 94.81 303 VAL A O 1
ATOM 2413 N N . TYR A 1 304 ? 8.913 3.539 -7.140 1.00 93.38 304 TYR A N 1
ATOM 2414 C CA . TYR A 1 304 ? 8.447 4.548 -6.193 1.00 93.38 304 TYR A CA 1
ATOM 2415 C C . TYR A 1 304 ? 8.331 5.913 -6.857 1.00 93.38 304 TYR A C 1
ATOM 2417 O O . TYR A 1 304 ? 7.264 6.510 -6.821 1.00 93.38 304 TYR A O 1
ATOM 2425 N N . TRP A 1 305 ? 9.369 6.356 -7.568 1.00 94.69 305 TRP A N 1
ATOM 2426 C CA . TRP A 1 305 ? 9.369 7.649 -8.245 1.00 94.69 305 TRP A CA 1
ATOM 2427 C C . TRP A 1 305 ? 8.237 7.779 -9.273 1.00 94.69 305 TRP A C 1
ATOM 2429 O O . TRP A 1 305 ? 7.505 8.768 -9.264 1.00 94.69 305 TRP A O 1
ATOM 2439 N N . THR A 1 306 ? 8.037 6.772 -10.135 1.00 94.38 306 THR A N 1
ATOM 2440 C CA . THR A 1 306 ? 6.962 6.831 -11.143 1.00 94.38 306 THR A CA 1
ATOM 2441 C C . THR A 1 306 ? 5.573 6.904 -10.507 1.00 94.38 306 THR A C 1
ATOM 2443 O O . THR A 1 306 ? 4.696 7.588 -11.038 1.00 94.38 306 THR A O 1
ATOM 2446 N N . ARG A 1 307 ? 5.364 6.228 -9.370 1.00 92.25 307 ARG A N 1
ATOM 2447 C CA . ARG A 1 307 ? 4.124 6.319 -8.590 1.00 92.25 307 ARG A CA 1
ATOM 2448 C C . ARG A 1 307 ? 3.991 7.676 -7.915 1.00 92.25 307 ARG A C 1
ATOM 2450 O O . ARG A 1 307 ? 2.968 8.316 -8.089 1.00 92.25 307 ARG A O 1
ATOM 2457 N N . ASP A 1 308 ? 5.028 8.172 -7.254 1.00 92.56 308 ASP A N 1
ATOM 2458 C CA . ASP A 1 308 ? 5.025 9.480 -6.592 1.00 92.56 308 ASP A CA 1
ATOM 2459 C C . ASP A 1 308 ? 4.686 10.637 -7.533 1.00 92.56 308 ASP A C 1
ATOM 2461 O O . ASP A 1 308 ? 3.982 11.578 -7.158 1.00 92.56 308 ASP A O 1
ATOM 2465 N N . VAL A 1 309 ? 5.190 10.581 -8.765 1.00 93.56 309 VAL A N 1
ATOM 2466 C CA . VAL A 1 309 ? 4.897 11.601 -9.770 1.00 93.56 309 VAL A CA 1
ATOM 2467 C C . VAL A 1 309 ? 3.456 11.499 -10.272 1.00 93.56 309 VAL A C 1
ATOM 2469 O O . VAL A 1 309 ? 2.796 12.524 -10.446 1.00 93.56 309 VAL A O 1
ATOM 2472 N N . ALA A 1 310 ? 2.959 10.284 -10.511 1.00 91.19 310 ALA A N 1
ATOM 2473 C CA . ALA A 1 310 ? 1.664 10.074 -11.153 1.00 91.19 310 ALA A CA 1
ATOM 2474 C C . ALA A 1 310 ? 0.478 9.961 -10.176 1.00 91.19 310 ALA A C 1
ATOM 2476 O O . ALA A 1 310 ? -0.651 10.224 -10.586 1.00 91.19 310 ALA A O 1
ATOM 2477 N N . GLN A 1 311 ? 0.705 9.547 -8.926 1.00 89.44 311 GLN A N 1
ATOM 2478 C CA . GLN A 1 311 ? -0.312 9.002 -8.010 1.00 89.44 311 GLN A CA 1
ATOM 2479 C C . GLN A 1 311 ? -0.320 9.643 -6.610 1.00 89.44 311 GLN A C 1
ATOM 2481 O O . GLN A 1 311 ? -1.146 9.272 -5.786 1.00 89.44 311 GLN A O 1
ATOM 2486 N N . ILE A 1 312 ? 0.541 10.619 -6.308 1.00 91.62 312 ILE A N 1
ATOM 2487 C CA . ILE A 1 312 ? 0.613 11.187 -4.951 1.00 91.62 312 ILE A CA 1
ATOM 2488 C C . ILE A 1 312 ? 0.420 12.701 -4.982 1.00 91.62 312 ILE A C 1
ATOM 2490 O O . ILE A 1 312 ? 0.990 13.378 -5.829 1.00 91.62 312 ILE A O 1
ATOM 2494 N N . ASN A 1 313 ? -0.344 13.243 -4.026 1.00 92.31 313 ASN A N 1
ATOM 2495 C CA . ASN A 1 313 ? -0.595 14.678 -3.820 1.00 92.31 313 ASN A CA 1
ATOM 2496 C C . ASN A 1 313 ? -1.217 15.429 -5.005 1.00 92.31 313 ASN A C 1
ATOM 2498 O O . ASN A 1 313 ? -1.001 16.630 -5.122 1.00 92.31 313 ASN A O 1
ATOM 2502 N N . ASN A 1 314 ? -1.971 14.772 -5.881 1.00 92.62 314 ASN A N 1
ATOM 2503 C CA . ASN A 1 314 ? -2.619 15.432 -7.015 1.00 92.62 314 ASN A CA 1
ATOM 2504 C C . ASN A 1 314 ? -4.156 15.404 -6.885 1.00 92.62 314 ASN A C 1
ATOM 2506 O O . ASN A 1 314 ? -4.678 14.613 -6.099 1.00 92.62 314 ASN A O 1
ATOM 2510 N N . PRO A 1 315 ? -4.900 16.233 -7.648 1.00 91.94 315 PRO A N 1
ATOM 2511 C CA . PRO A 1 315 ? -6.357 16.331 -7.511 1.00 91.94 315 PRO A CA 1
ATOM 2512 C C . PRO A 1 315 ? -7.118 15.009 -7.691 1.00 91.94 315 PRO A C 1
ATOM 2514 O O . PRO A 1 315 ? -8.102 14.776 -6.987 1.00 91.94 315 PRO A O 1
ATOM 2517 N N . ARG A 1 316 ? -6.652 14.121 -8.584 1.00 91.12 316 ARG A N 1
ATOM 2518 C CA . ARG A 1 316 ? -7.268 12.799 -8.797 1.00 91.12 316 ARG A CA 1
ATOM 2519 C C . ARG A 1 316 ? -7.181 11.953 -7.536 1.00 91.12 316 ARG A C 1
ATOM 2521 O O . ARG A 1 316 ? -8.178 11.401 -7.089 1.00 91.12 316 ARG A O 1
ATOM 2528 N N . GLU A 1 317 ? -5.991 11.884 -6.967 1.00 92.19 317 GLU A N 1
ATOM 2529 C CA . GLU A 1 317 ? -5.670 10.993 -5.851 1.00 92.19 317 GLU A CA 1
ATOM 2530 C C . GLU A 1 317 ? -6.189 11.553 -4.530 1.00 92.19 317 GLU A C 1
ATOM 2532 O O . GLU A 1 317 ? -6.600 10.795 -3.663 1.00 92.19 317 GLU A O 1
ATOM 2537 N N . ALA A 1 318 ? -6.276 12.880 -4.401 1.00 94.00 318 ALA A N 1
ATOM 2538 C CA . ALA A 1 318 ? -6.993 13.527 -3.307 1.00 94.00 318 ALA A CA 1
ATOM 2539 C C . ALA A 1 318 ? -8.494 13.216 -3.347 1.00 94.00 318 ALA A C 1
ATOM 2541 O O . ALA A 1 318 ? -9.084 12.914 -2.316 1.00 94.00 318 ALA A O 1
ATOM 2542 N N . THR A 1 319 ? -9.101 13.248 -4.537 1.00 91.38 319 THR A N 1
ATOM 2543 C CA . THR A 1 319 ? -10.514 12.899 -4.722 1.00 91.38 319 THR A CA 1
ATOM 2544 C C . THR A 1 319 ? -10.757 11.427 -4.392 1.00 91.38 319 THR A C 1
ATOM 2546 O O . THR A 1 319 ? -11.624 11.112 -3.590 1.00 91.38 319 THR A O 1
ATOM 2549 N N . PHE A 1 320 ? -9.956 10.516 -4.943 1.00 89.25 320 PHE A N 1
ATOM 2550 C CA . PHE A 1 320 ? -10.097 9.090 -4.651 1.00 89.25 320 PHE A CA 1
ATOM 2551 C C . PHE A 1 320 ? -9.789 8.765 -3.180 1.00 89.25 320 PHE A C 1
ATOM 2553 O O . PHE A 1 320 ? -10.513 8.022 -2.524 1.00 89.25 320 PHE A O 1
ATOM 2560 N N . GLY A 1 321 ? -8.766 9.403 -2.615 1.00 93.19 321 GLY A N 1
ATOM 2561 C CA . GLY A 1 321 ? -8.411 9.279 -1.209 1.00 93.19 321 GLY A CA 1
ATOM 2562 C C . GLY A 1 321 ? -9.470 9.820 -0.254 1.00 93.19 321 GLY A C 1
ATOM 2563 O O . GLY A 1 321 ? -9.557 9.336 0.870 1.00 93.19 321 GLY A O 1
ATOM 2564 N N . ALA A 1 322 ? -10.279 10.799 -0.675 1.00 93.69 322 ALA A N 1
ATOM 2565 C CA . ALA A 1 322 ? -11.374 11.337 0.128 1.00 93.69 322 ALA A CA 1
ATOM 2566 C C . ALA A 1 322 ? -12.412 10.256 0.459 1.00 93.69 322 ALA A C 1
ATOM 2568 O O . ALA A 1 322 ? -12.869 10.188 1.599 1.00 93.69 322 ALA A O 1
ATOM 2569 N N . VAL A 1 323 ? -12.705 9.371 -0.500 1.00 90.75 323 VAL A N 1
ATOM 2570 C CA . VAL A 1 323 ? -13.583 8.209 -0.301 1.00 90.75 323 VAL A CA 1
ATOM 2571 C C . VAL A 1 323 ? -13.011 7.300 0.790 1.00 90.75 323 VAL A C 1
ATOM 2573 O O . VAL A 1 323 ? -13.676 7.010 1.786 1.00 90.75 323 VAL A O 1
ATOM 2576 N N . TRP A 1 324 ? -11.734 6.925 0.654 1.00 92.00 324 TRP A N 1
ATOM 2577 C CA . TRP A 1 324 ? -11.044 6.063 1.616 1.00 92.00 324 TRP A CA 1
ATOM 2578 C C . TRP A 1 324 ? -10.947 6.669 3.008 1.00 92.00 324 TRP A C 1
ATOM 2580 O O . TRP A 1 324 ? -11.177 5.989 4.006 1.00 92.00 324 TRP A O 1
ATOM 2590 N N . ALA A 1 325 ? -10.619 7.954 3.087 1.00 95.56 325 ALA A N 1
ATOM 2591 C CA . ALA A 1 325 ? -10.503 8.653 4.351 1.00 95.56 325 ALA A CA 1
ATOM 2592 C C . ALA A 1 325 ? -11.875 8.801 5.038 1.00 95.56 325 ALA A C 1
ATOM 2594 O O . ALA A 1 325 ? -11.936 8.748 6.269 1.00 95.56 325 ALA A O 1
ATOM 2595 N N . ARG A 1 326 ? -12.977 8.945 4.279 1.00 94.06 326 ARG A N 1
ATOM 2596 C CA . ARG A 1 326 ? -14.332 8.979 4.851 1.00 94.06 326 ARG A CA 1
ATOM 2597 C C . ARG A 1 326 ? -14.733 7.608 5.378 1.00 94.06 326 ARG A C 1
ATOM 2599 O O . ARG A 1 326 ? -15.191 7.524 6.514 1.00 94.06 326 ARG A O 1
ATOM 2606 N N . ALA A 1 327 ? -14.500 6.550 4.599 1.00 91.56 327 ALA A N 1
ATOM 2607 C CA . ALA A 1 327 ? -14.745 5.175 5.029 1.00 91.56 327 ALA A CA 1
ATOM 2608 C C . ALA A 1 327 ? -13.951 4.833 6.302 1.00 91.56 327 ALA A C 1
ATOM 2610 O O . ALA A 1 327 ? -14.525 4.334 7.265 1.00 91.56 327 ALA A O 1
ATOM 2611 N N . LEU A 1 328 ? -12.660 5.188 6.352 1.00 95.19 328 LEU A N 1
ATOM 2612 C CA . LEU A 1 328 ? -11.822 5.076 7.551 1.00 95.19 328 LEU A CA 1
ATOM 2613 C C . LEU A 1 328 ? -12.468 5.769 8.760 1.00 95.19 328 LEU A C 1
ATOM 2615 O O . LEU A 1 328 ? -12.570 5.164 9.823 1.00 95.19 328 LEU A O 1
ATOM 2619 N N . ALA A 1 329 ? -12.886 7.031 8.614 1.00 95.94 329 ALA A N 1
ATOM 2620 C CA . ALA A 1 329 ? -13.467 7.794 9.716 1.00 95.94 329 ALA A CA 1
ATOM 2621 C C . ALA A 1 329 ? -14.770 7.162 10.231 1.00 95.94 329 ALA A C 1
ATOM 2623 O O . ALA A 1 329 ? -14.932 7.041 11.441 1.00 95.94 329 ALA A O 1
ATOM 2624 N N . LEU A 1 330 ? -15.653 6.720 9.329 1.00 92.12 330 LEU A N 1
ATOM 2625 C CA . LEU A 1 330 ? -16.909 6.049 9.682 1.00 92.12 330 LEU A CA 1
ATOM 2626 C C . LEU A 1 330 ? -16.661 4.713 10.387 1.00 92.12 330 LEU A C 1
ATOM 2628 O O . LEU A 1 330 ? -17.229 4.468 11.443 1.00 92.12 330 LEU A O 1
ATOM 2632 N N . ILE A 1 331 ? -15.749 3.887 9.867 1.00 93.06 331 ILE A N 1
ATOM 2633 C CA . ILE A 1 331 ? -15.401 2.598 10.477 1.00 93.06 331 ILE A CA 1
ATOM 2634 C C . ILE A 1 331 ? -14.787 2.788 11.866 1.00 93.06 331 ILE A C 1
ATOM 2636 O O . ILE A 1 331 ? -15.082 2.026 12.782 1.00 93.06 331 ILE A O 1
ATOM 2640 N N . LEU A 1 332 ? -13.920 3.784 12.055 1.00 95.69 332 LEU A N 1
ATOM 2641 C CA . LEU A 1 332 ? -13.339 4.047 13.372 1.00 95.69 332 LEU A CA 1
ATOM 2642 C C . LEU A 1 332 ? -14.362 4.611 14.364 1.00 95.69 332 LEU A C 1
ATOM 2644 O O . LEU A 1 332 ? -14.209 4.394 15.566 1.00 95.69 332 LEU A O 1
ATOM 2648 N N . ASP A 1 333 ? -15.388 5.308 13.887 1.00 94.25 333 ASP A N 1
ATOM 2649 C CA . ASP A 1 333 ? -16.467 5.849 14.714 1.00 94.25 333 ASP A CA 1
ATOM 2650 C C . ASP A 1 333 ? -17.479 4.764 15.114 1.00 94.25 333 ASP A C 1
ATOM 2652 O O . ASP A 1 333 ? -17.705 4.516 16.296 1.00 94.25 333 ASP A O 1
ATOM 2656 N N . GLN A 1 334 ? -18.004 4.043 14.123 1.00 89.94 334 GLN A N 1
ATOM 2657 C CA . GLN A 1 334 ? -19.127 3.107 14.256 1.00 89.94 334 GLN A CA 1
ATOM 2658 C C . GLN A 1 334 ? -18.678 1.657 14.482 1.00 89.94 334 GLN A C 1
ATOM 2660 O O . GLN A 1 334 ? -19.433 0.826 14.975 1.00 89.94 334 GLN A O 1
ATOM 2665 N N . GLY A 1 335 ? -17.432 1.336 14.139 1.00 85.56 335 GLY A N 1
ATOM 2666 C CA . GLY A 1 335 ? -16.855 -0.002 14.232 1.00 85.56 335 GLY A CA 1
ATOM 2667 C C . GLY A 1 335 ? -17.012 -0.846 12.966 1.00 85.56 335 GLY A C 1
ATOM 2668 O O . GLY A 1 335 ? -16.308 -1.846 12.829 1.00 85.56 335 GLY A O 1
ATOM 2669 N N . HIS A 1 336 ? -17.871 -0.439 12.037 1.00 81.06 336 HIS A N 1
ATOM 2670 C CA . HIS A 1 336 ? -18.185 -1.139 10.792 1.00 81.06 336 HIS A CA 1
ATOM 2671 C C . HIS A 1 336 ? -18.545 -0.132 9.695 1.00 81.06 336 HIS A C 1
ATOM 2673 O O . HIS A 1 336 ? -18.852 1.022 9.982 1.00 81.06 336 HIS A O 1
ATOM 2679 N N . LEU A 1 337 ? -18.507 -0.566 8.432 1.00 73.75 337 LEU A N 1
ATOM 2680 C CA . LEU A 1 337 ? -18.964 0.267 7.312 1.00 73.75 337 LEU A CA 1
ATOM 2681 C C . LEU A 1 337 ? -20.490 0.220 7.114 1.00 73.75 337 LEU A C 1
ATOM 2683 O O . LEU A 1 337 ? -21.070 1.164 6.591 1.00 73.75 337 LEU A O 1
ATOM 2687 N N . HIS A 1 338 ? -21.128 -0.884 7.513 1.00 70.62 338 HIS A N 1
ATOM 2688 C CA . HIS A 1 338 ? -22.573 -1.099 7.404 1.00 70.62 338 HIS A CA 1
ATOM 2689 C C . HIS A 1 338 ? -23.129 -1.501 8.760 1.00 70.62 338 HIS A C 1
ATOM 2691 O O . HIS A 1 338 ? -22.558 -2.383 9.405 1.00 70.62 338 HIS A O 1
ATOM 2697 N N . ARG A 1 339 ? -24.238 -0.883 9.173 1.00 64.06 339 ARG A N 1
ATOM 2698 C CA . ARG A 1 339 ? -24.860 -1.151 10.467 1.00 64.06 339 ARG A CA 1
ATOM 2699 C C . ARG A 1 339 ? -25.265 -2.610 10.595 1.00 64.06 339 ARG A C 1
ATOM 2701 O O . ARG A 1 339 ? -26.028 -3.137 9.785 1.00 64.06 339 ARG A O 1
ATOM 2708 N N . THR A 1 340 ? -24.782 -3.265 11.640 1.00 62.28 340 THR A N 1
ATOM 2709 C CA . THR A 1 340 ? -25.289 -4.580 12.033 1.00 62.28 340 THR A CA 1
ATOM 2710 C C . THR A 1 340 ? -26.519 -4.382 12.910 1.00 62.28 340 THR A C 1
ATOM 2712 O O . THR A 1 340 ? -26.476 -3.604 13.859 1.00 62.28 340 THR A O 1
ATOM 2715 N N . THR A 1 341 ? -27.625 -5.066 12.610 1.00 56.66 341 THR A N 1
ATOM 2716 C CA . THR A 1 341 ? -28.889 -4.933 13.364 1.00 56.66 341 THR A CA 1
ATOM 2717 C C . THR A 1 341 ? -28.813 -5.467 14.796 1.00 56.66 341 THR A C 1
ATOM 2719 O O . THR A 1 341 ? -29.705 -5.180 15.589 1.00 56.66 341 THR A O 1
ATOM 2722 N N . ASP A 1 342 ? -27.739 -6.185 15.129 1.00 59.88 342 ASP A N 1
ATOM 2723 C CA . ASP A 1 342 ? -27.572 -6.920 16.383 1.00 59.88 342 ASP A CA 1
ATOM 2724 C C . ASP A 1 342 ? -26.438 -6.313 17.227 1.00 59.88 342 ASP A C 1
ATOM 2726 O O . ASP A 1 342 ? -25.515 -7.002 17.672 1.00 59.88 342 ASP A O 1
ATOM 2730 N N . GLU A 1 343 ? -26.462 -4.992 17.421 1.00 59.47 343 GLU A N 1
ATOM 2731 C CA . GLU A 1 343 ? -25.643 -4.387 18.469 1.00 59.47 343 GLU A CA 1
ATOM 2732 C C . GLU A 1 343 ? -26.224 -4.779 19.829 1.00 59.47 343 GLU A C 1
ATOM 2734 O O . GLU A 1 343 ? -27.124 -4.130 20.358 1.00 59.47 343 GLU A O 1
ATOM 2739 N N . ASP A 1 344 ? -25.690 -5.855 20.407 1.00 61.50 344 ASP A N 1
ATOM 2740 C CA . ASP A 1 344 ? -25.818 -6.106 21.837 1.00 61.50 344 ASP A CA 1
ATOM 2741 C C . ASP A 1 344 ? -25.121 -4.950 22.575 1.00 61.50 344 ASP A C 1
ATOM 2743 O O . ASP A 1 344 ? -23.913 -4.989 22.842 1.00 61.50 344 ASP A O 1
ATOM 2747 N N . GLU A 1 345 ? -25.884 -3.898 22.893 1.00 63.84 345 GLU A N 1
ATOM 2748 C CA . GLU A 1 345 ? -25.429 -2.718 23.645 1.00 63.84 345 GLU A CA 1
ATOM 2749 C C . GLU A 1 345 ? -24.760 -3.096 24.985 1.00 63.84 345 GLU A C 1
ATOM 2751 O O . GLU A 1 345 ? -23.967 -2.326 25.531 1.00 63.84 345 GLU A O 1
ATOM 2756 N N . ASP A 1 346 ? -25.008 -4.316 25.470 1.00 64.44 346 ASP A N 1
ATOM 2757 C CA . ASP A 1 346 ? -24.571 -4.844 26.761 1.00 64.44 346 ASP A CA 1
ATOM 2758 C C . ASP A 1 346 ? -23.144 -5.430 26.781 1.00 64.44 346 ASP A C 1
ATOM 2760 O O . ASP A 1 346 ? -22.644 -5.829 27.841 1.00 64.44 346 ASP A O 1
ATOM 2764 N N . ALA A 1 347 ? -22.434 -5.492 25.648 1.00 65.00 347 ALA A N 1
ATOM 2765 C CA . ALA A 1 347 ? -21.064 -6.003 25.642 1.00 65.00 347 ALA A CA 1
ATOM 2766 C C . ALA A 1 347 ? -20.090 -5.016 26.323 1.00 65.00 347 ALA A C 1
ATOM 2768 O O . ALA A 1 347 ? -19.598 -4.063 25.716 1.00 65.00 347 ALA A O 1
ATOM 2769 N N . ASN A 1 348 ? -19.729 -5.299 27.582 1.00 73.50 348 ASN A N 1
ATOM 2770 C CA . ASN A 1 348 ? -18.747 -4.530 28.370 1.00 73.50 348 ASN A CA 1
ATOM 2771 C C . ASN A 1 348 ? -17.385 -4.335 27.662 1.00 73.50 348 ASN A C 1
ATOM 2773 O O . ASN A 1 348 ? -16.647 -3.392 27.972 1.00 73.50 348 ASN A O 1
ATOM 2777 N N . SER A 1 349 ? -17.047 -5.219 26.715 1.00 80.19 349 SER A N 1
ATOM 2778 C CA . SER A 1 349 ? -15.873 -5.113 25.849 1.00 80.19 349 SER A CA 1
ATOM 2779 C C . SER A 1 349 ? -16.160 -5.677 24.454 1.00 80.19 349 SER A C 1
ATOM 2781 O O . SER A 1 349 ? -16.319 -6.892 24.309 1.00 80.19 349 SER A O 1
ATOM 2783 N N . LEU A 1 350 ? -16.173 -4.819 23.437 1.00 87.31 350 LEU A N 1
ATOM 2784 C CA . LEU A 1 350 ? -16.328 -5.204 22.032 1.00 87.31 350 LEU A CA 1
ATOM 2785 C C . LEU A 1 350 ? -15.103 -4.750 21.241 1.00 87.31 350 LEU A C 1
ATOM 2787 O O . LEU A 1 350 ? -14.604 -3.637 21.431 1.00 87.31 350 LEU A O 1
ATOM 2791 N N . THR A 1 351 ? -14.609 -5.603 20.349 1.00 90.56 351 THR A N 1
ATOM 2792 C CA . THR A 1 351 ? -13.639 -5.190 19.335 1.00 90.56 351 THR A CA 1
ATOM 2793 C C . THR A 1 351 ? -14.167 -5.474 17.947 1.00 90.56 351 THR A C 1
ATOM 2795 O O . THR A 1 351 ? -14.575 -6.593 17.658 1.00 90.56 351 THR A O 1
ATOM 2798 N N . THR A 1 352 ? -14.120 -4.469 17.086 1.00 91.62 352 THR A N 1
ATOM 2799 C CA . THR A 1 352 ? -14.435 -4.618 15.671 1.00 91.62 352 THR A CA 1
ATOM 2800 C C . THR A 1 352 ? -13.160 -4.475 14.853 1.00 91.62 352 THR A C 1
ATOM 2802 O O . THR A 1 352 ? -12.254 -3.707 15.193 1.00 91.62 352 THR A O 1
ATOM 2805 N N . VAL A 1 353 ? -13.053 -5.261 13.790 1.00 92.81 353 VAL A N 1
ATOM 2806 C CA . VAL A 1 353 ? -11.894 -5.289 12.908 1.00 92.81 353 VAL A CA 1
ATOM 2807 C C . VAL A 1 353 ? -12.381 -5.247 11.474 1.00 92.81 353 VAL A C 1
ATOM 2809 O O . VAL A 1 353 ? -12.899 -6.235 10.963 1.00 92.81 353 VAL A O 1
ATOM 2812 N N . THR A 1 354 ? -12.172 -4.115 10.812 1.00 93.25 354 THR A N 1
ATOM 2813 C CA . THR A 1 354 ? -12.418 -3.985 9.377 1.00 93.25 354 THR A CA 1
ATOM 2814 C C . THR A 1 354 ? -11.101 -4.026 8.623 1.00 93.25 354 THR A C 1
ATOM 2816 O O . THR A 1 354 ? -10.165 -3.289 8.934 1.00 93.25 354 THR A O 1
ATOM 2819 N N . ILE A 1 355 ? -11.024 -4.892 7.623 1.00 94.44 355 ILE A N 1
ATOM 2820 C CA . ILE A 1 355 ? -9.869 -5.057 6.753 1.00 94.44 355 ILE A CA 1
ATOM 2821 C C . ILE A 1 355 ? -10.312 -4.762 5.334 1.00 94.44 355 ILE A C 1
ATOM 2823 O O . ILE A 1 355 ? -11.227 -5.393 4.829 1.00 94.44 355 ILE A O 1
ATOM 2827 N N . VAL A 1 356 ? -9.637 -3.838 4.676 1.00 93.44 356 VAL A N 1
ATOM 2828 C CA . VAL A 1 356 ? -9.831 -3.522 3.270 1.00 93.44 356 VAL A CA 1
ATOM 2829 C C . VAL A 1 356 ? -8.597 -3.969 2.502 1.00 93.44 356 VAL A C 1
ATOM 2831 O O . VAL A 1 356 ? -7.475 -3.662 2.901 1.00 93.44 356 VAL A O 1
ATOM 2834 N N . VAL A 1 357 ? -8.788 -4.681 1.395 1.00 94.25 357 VAL A N 1
ATOM 2835 C CA . VAL A 1 357 ? -7.713 -5.051 0.473 1.00 94.25 357 VAL A CA 1
ATOM 2836 C C . VAL A 1 357 ? -7.912 -4.335 -0.855 1.00 94.25 357 VAL A C 1
ATOM 2838 O O . VAL A 1 357 ? -8.804 -4.662 -1.639 1.00 94.25 357 VAL A O 1
ATOM 2841 N N . GLY A 1 358 ? -7.044 -3.357 -1.085 1.00 90.00 358 GLY A N 1
ATOM 2842 C CA . GLY A 1 358 ? -7.100 -2.424 -2.193 1.00 90.00 358 GLY A CA 1
ATOM 2843 C C . GLY A 1 358 ? -6.112 -2.695 -3.327 1.00 90.00 358 GLY A C 1
ATOM 2844 O O . GLY A 1 358 ? -5.265 -3.600 -3.310 1.00 90.00 358 GLY A O 1
ATOM 2845 N N . HIS A 1 359 ? -6.236 -1.858 -4.346 1.00 90.19 359 HIS A N 1
ATOM 2846 C CA . HIS A 1 359 ? -5.386 -1.790 -5.518 1.00 90.19 359 HIS A CA 1
ATOM 2847 C C . HIS A 1 359 ? -4.023 -1.153 -5.253 1.00 90.19 359 HIS A C 1
ATOM 2849 O O . HIS A 1 359 ? -3.699 -0.670 -4.171 1.00 90.19 359 HIS A O 1
ATOM 2855 N N . ASP A 1 360 ? -3.199 -1.151 -6.305 1.00 85.75 360 ASP A N 1
ATOM 2856 C CA . ASP A 1 360 ? -1.882 -0.533 -6.286 1.00 85.75 360 ASP A CA 1
ATOM 2857 C C . ASP A 1 360 ? -1.949 0.950 -5.870 1.00 85.75 360 ASP A C 1
ATOM 2859 O O . ASP A 1 360 ? -1.001 1.410 -5.254 1.00 85.75 360 ASP A O 1
ATOM 2863 N N . GLY A 1 361 ? -3.002 1.710 -6.189 1.00 89.88 361 GLY A N 1
ATOM 2864 C CA . GLY A 1 361 ? -3.082 3.157 -5.918 1.00 89.88 361 GLY A CA 1
ATOM 2865 C C . GLY A 1 361 ? -3.702 3.555 -4.573 1.00 89.88 361 GLY A C 1
ATOM 2866 O O . GLY A 1 361 ? -3.516 4.684 -4.133 1.00 89.88 361 GLY A O 1
ATOM 2867 N N . ASP A 1 362 ? -4.404 2.655 -3.888 1.00 92.88 362 ASP A N 1
ATOM 2868 C CA . ASP A 1 362 ? -5.317 3.046 -2.800 1.00 92.88 362 ASP A CA 1
ATOM 2869 C C . ASP A 1 362 ? -4.572 3.594 -1.575 1.00 92.88 362 ASP A C 1
ATOM 2871 O O . ASP A 1 362 ? -5.012 4.558 -0.946 1.00 92.88 362 ASP A O 1
ATOM 2875 N N . LEU A 1 363 ? -3.391 3.038 -1.279 1.00 94.75 363 LEU A N 1
ATOM 2876 C CA . LEU A 1 363 ? -2.511 3.547 -0.223 1.00 94.75 363 LEU A CA 1
ATOM 2877 C C . LEU A 1 363 ? -1.971 4.949 -0.530 1.00 94.75 363 LEU A C 1
ATOM 2879 O O . LEU A 1 363 ? -1.835 5.768 0.377 1.00 94.75 363 LEU A O 1
ATOM 2883 N N . ASP A 1 364 ? -1.686 5.237 -1.798 1.00 94.12 364 ASP A N 1
ATOM 2884 C CA . ASP A 1 364 ? -1.194 6.545 -2.239 1.00 94.12 364 ASP A CA 1
ATOM 2885 C C . ASP A 1 364 ? -2.312 7.597 -2.142 1.00 94.12 364 ASP A C 1
ATOM 2887 O O . ASP A 1 364 ? -2.097 8.732 -1.696 1.00 94.12 364 ASP A O 1
ATOM 2891 N N . ALA A 1 365 ? -3.527 7.190 -2.509 1.00 94.06 365 ALA A N 1
ATOM 2892 C CA . ALA A 1 365 ? -4.725 8.007 -2.453 1.00 94.06 365 ALA A CA 1
ATOM 2893 C C . ALA A 1 365 ? -5.100 8.356 -1.007 1.00 94.06 365 ALA A C 1
ATOM 2895 O O . ALA A 1 365 ? -5.190 9.538 -0.663 1.00 94.06 365 ALA A O 1
ATOM 2896 N N . ILE A 1 366 ? -5.234 7.363 -0.116 1.00 95.88 366 ILE A N 1
ATOM 2897 C CA . ILE A 1 366 ? -5.543 7.639 1.296 1.00 95.88 366 ILE A CA 1
ATOM 2898 C C . ILE A 1 366 ? -4.425 8.460 1.957 1.00 95.88 366 ILE A C 1
ATOM 2900 O O . ILE A 1 366 ? -4.713 9.367 2.736 1.00 95.88 366 ILE A O 1
ATOM 2904 N N . ALA A 1 367 ? -3.152 8.221 1.611 1.00 95.94 367 ALA A N 1
ATOM 2905 C CA . ALA A 1 367 ? -2.043 9.016 2.131 1.00 95.94 367 ALA A CA 1
ATOM 2906 C C . ALA A 1 367 ? -2.142 10.480 1.688 1.00 95.94 367 ALA A C 1
ATOM 2908 O O . ALA A 1 367 ? -1.893 11.388 2.486 1.00 95.94 367 ALA A O 1
ATOM 2909 N N . THR A 1 368 ? -2.557 10.711 0.439 1.00 95.31 368 THR A N 1
ATOM 2910 C CA . THR A 1 368 ? -2.825 12.047 -0.100 1.00 95.31 368 THR A CA 1
ATOM 2911 C C . THR A 1 368 ? -3.952 12.741 0.664 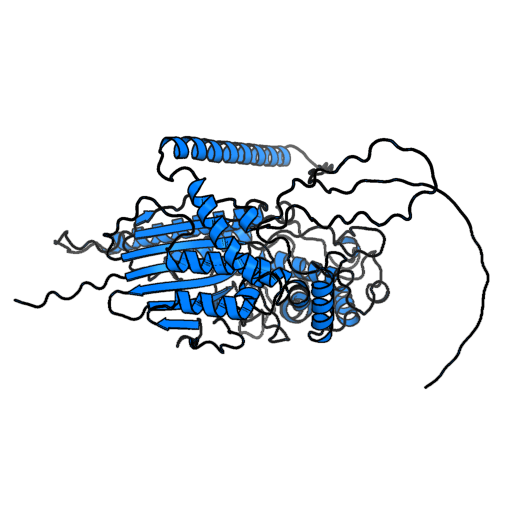1.00 95.31 368 THR A C 1
ATOM 2913 O O . THR A 1 368 ? -3.777 13.890 1.064 1.00 95.31 368 THR A O 1
ATOM 2916 N N . ALA A 1 369 ? -5.073 12.056 0.911 1.00 95.81 369 ALA A N 1
ATOM 2917 C CA . ALA A 1 369 ? -6.225 12.634 1.604 1.00 95.81 369 ALA A CA 1
ATOM 2918 C C . ALA A 1 369 ? -5.976 12.905 3.093 1.00 95.81 369 ALA A C 1
ATOM 2920 O O . ALA A 1 369 ? -6.366 13.949 3.610 1.00 95.81 369 ALA A O 1
ATOM 2921 N N . LEU A 1 370 ? -5.282 11.998 3.781 1.00 96.06 370 LEU A N 1
ATOM 2922 C CA . LEU A 1 370 ? -4.867 12.197 5.171 1.00 96.06 370 LEU A CA 1
ATOM 2923 C C . LEU A 1 370 ? -3.759 13.256 5.291 1.00 96.06 370 LEU A C 1
ATOM 2925 O O . LEU A 1 370 ? -3.622 13.907 6.326 1.00 96.06 370 LEU A O 1
ATOM 2929 N N . GLY A 1 371 ? -2.967 13.448 4.234 1.00 95.25 371 GLY A N 1
ATOM 2930 C CA . GLY A 1 371 ? -1.809 14.338 4.243 1.00 95.25 371 GLY A CA 1
ATOM 2931 C C . GLY A 1 371 ? -0.645 13.722 5.008 1.00 95.25 371 GLY A C 1
ATOM 2932 O O . GLY A 1 371 ? 0.109 14.431 5.672 1.00 95.25 371 GLY A O 1
ATOM 2933 N N . VAL A 1 372 ? -0.499 12.400 4.931 1.00 95.38 372 VAL A N 1
ATOM 2934 C CA . VAL A 1 372 ? 0.522 11.638 5.655 1.00 95.38 372 VAL A CA 1
ATOM 2935 C C . VAL A 1 372 ? 1.624 11.135 4.727 1.00 95.38 372 VAL A C 1
ATOM 2937 O O . VAL A 1 372 ? 1.526 11.156 3.499 1.00 95.38 372 VAL A O 1
ATOM 2940 N N . ARG A 1 373 ? 2.724 10.717 5.341 1.00 94.31 373 ARG A N 1
ATOM 2941 C CA . ARG A 1 373 ? 3.836 9.964 4.756 1.00 94.31 373 ARG A CA 1
ATOM 2942 C C . ARG A 1 373 ? 4.268 8.891 5.756 1.00 94.31 373 ARG A C 1
ATOM 2944 O O . ARG A 1 373 ? 3.781 8.866 6.880 1.00 94.31 373 ARG A O 1
ATOM 2951 N N . TRP A 1 374 ? 5.221 8.055 5.389 1.00 94.31 374 TRP A N 1
ATOM 2952 C CA . TRP A 1 374 ? 5.903 7.142 6.305 1.00 94.31 374 TRP A CA 1
ATOM 2953 C C . TRP A 1 374 ? 7.321 6.901 5.806 1.00 94.31 374 TRP A C 1
ATOM 2955 O O . TRP A 1 374 ? 7.658 7.229 4.668 1.00 94.31 374 TRP A O 1
ATOM 2965 N N . LYS A 1 375 ? 8.156 6.337 6.674 1.00 91.81 375 LYS A N 1
ATOM 2966 C CA . LYS A 1 375 ? 9.468 5.819 6.297 1.00 91.81 375 LYS A CA 1
ATOM 2967 C C . LYS A 1 375 ? 9.370 4.307 6.335 1.00 91.81 375 LYS A C 1
ATOM 2969 O O . LYS A 1 375 ? 9.202 3.757 7.414 1.00 91.81 375 LYS A O 1
ATOM 2974 N N . ALA A 1 376 ? 9.423 3.664 5.173 1.00 90.00 376 ALA A N 1
ATOM 2975 C CA . ALA A 1 376 ? 9.528 2.215 5.145 1.00 90.00 376 ALA A CA 1
ATOM 2976 C C . ALA A 1 376 ? 10.882 1.793 5.756 1.00 90.00 376 ALA A C 1
ATOM 2978 O O . ALA A 1 376 ? 11.885 2.490 5.545 1.00 90.00 376 ALA A O 1
ATOM 2979 N N . PRO A 1 377 ? 10.918 0.698 6.526 1.00 87.75 377 PRO A N 1
ATOM 2980 C CA . PRO A 1 377 ? 12.141 0.180 7.119 1.00 87.75 377 PRO A CA 1
ATOM 2981 C C . PRO A 1 377 ? 13.122 -0.315 6.042 1.00 87.75 377 PRO A C 1
ATOM 2983 O O . PRO A 1 377 ? 12.735 -0.492 4.880 1.00 87.75 377 PRO A O 1
ATOM 2986 N N . PRO A 1 378 ? 14.405 -0.537 6.387 1.00 85.94 378 PRO A N 1
ATOM 2987 C CA . PRO A 1 378 ? 15.317 -1.282 5.525 1.00 85.94 378 PRO A CA 1
ATOM 2988 C C . PRO A 1 378 ? 14.688 -2.595 5.020 1.00 85.94 378 PRO A C 1
ATOM 2990 O O . PRO A 1 378 ? 13.927 -3.224 5.750 1.00 85.94 378 PRO A O 1
ATOM 2993 N N . PRO A 1 379 ? 14.978 -3.020 3.779 1.00 88.19 379 PRO A N 1
ATOM 2994 C CA . PRO A 1 379 ? 15.862 -2.399 2.789 1.00 88.19 379 PRO A CA 1
ATOM 2995 C C . PRO A 1 379 ? 15.159 -1.357 1.896 1.00 88.19 379 PRO A C 1
ATOM 2997 O O . PRO A 1 379 ? 15.735 -0.889 0.918 1.00 88.19 379 PRO A O 1
ATOM 3000 N N . TYR A 1 380 ? 13.920 -0.962 2.201 1.00 86.75 380 TYR A N 1
ATOM 3001 C CA . TYR A 1 380 ? 13.118 -0.075 1.348 1.00 86.75 380 TYR A CA 1
ATOM 3002 C C . TYR A 1 380 ? 13.540 1.393 1.364 1.00 86.75 380 TYR A C 1
ATOM 3004 O O . TYR A 1 380 ? 12.829 2.211 0.783 1.00 86.75 380 TYR A O 1
ATOM 3012 N N . GLN A 1 381 ? 14.644 1.745 2.028 1.00 74.31 381 GLN A N 1
ATOM 3013 C CA . GLN A 1 381 ? 15.045 3.131 2.242 1.00 74.31 381 GLN A CA 1
ATOM 3014 C C . GLN A 1 381 ? 15.230 3.857 0.900 1.00 74.31 381 GLN A C 1
ATOM 3016 O O . GLN A 1 381 ? 16.186 3.582 0.172 1.00 74.31 381 GLN A O 1
ATOM 3021 N N . PRO A 1 382 ? 14.323 4.783 0.541 1.00 69.00 382 PRO A N 1
ATOM 3022 C CA . PRO A 1 382 ? 14.451 5.507 -0.706 1.00 69.00 382 PRO A CA 1
ATOM 3023 C C . PRO A 1 382 ? 15.583 6.533 -0.609 1.00 69.00 382 PRO A C 1
ATOM 3025 O O . PRO A 1 382 ? 15.804 7.138 0.439 1.00 69.00 382 PRO A O 1
ATOM 3028 N N . GLN A 1 383 ? 16.239 6.811 -1.737 1.00 69.56 383 GLN A N 1
ATOM 3029 C CA . GLN A 1 383 ? 17.236 7.887 -1.846 1.00 69.56 383 GLN A CA 1
ATOM 3030 C C . GLN A 1 383 ? 16.650 9.276 -1.524 1.00 69.56 383 GLN A C 1
ATOM 3032 O O . GLN A 1 383 ? 17.375 10.192 -1.145 1.00 69.56 383 GLN A O 1
ATOM 3037 N N . SER A 1 384 ? 15.328 9.430 -1.663 1.00 75.62 384 SER A N 1
ATOM 3038 C CA . SER A 1 384 ? 14.588 10.633 -1.297 1.00 75.62 384 SER A CA 1
ATOM 3039 C C . SER A 1 384 ? 13.588 10.331 -0.190 1.00 75.62 384 SER A C 1
ATOM 3041 O O . SER A 1 384 ? 12.723 9.470 -0.345 1.00 75.62 384 SER A O 1
ATOM 3043 N N . ALA A 1 385 ? 13.624 11.121 0.886 1.00 75.31 385 ALA A N 1
ATOM 3044 C CA . ALA A 1 385 ? 12.612 11.090 1.944 1.00 75.31 385 ALA A CA 1
ATOM 3045 C C . ALA A 1 385 ? 11.194 11.436 1.438 1.00 75.31 385 ALA A C 1
ATOM 3047 O O . ALA A 1 385 ? 10.220 11.305 2.182 1.00 75.31 385 ALA A O 1
ATOM 3048 N N . GLU A 1 386 ? 11.066 11.901 0.191 1.00 75.75 386 GLU A N 1
ATOM 3049 C CA . GLU A 1 386 ? 9.776 12.143 -0.438 1.00 75.75 386 GLU A CA 1
ATOM 3050 C C . GLU A 1 386 ? 9.108 10.899 -1.019 1.00 75.75 386 GLU A C 1
ATOM 3052 O O . GLU A 1 386 ? 7.917 10.987 -1.305 1.00 75.75 386 GLU A O 1
ATOM 3057 N N . TYR A 1 387 ? 9.802 9.778 -1.221 1.00 83.38 387 TYR A N 1
ATOM 3058 C CA . TYR A 1 387 ? 9.154 8.623 -1.843 1.00 83.38 387 TYR A CA 1
ATOM 3059 C C . TYR A 1 387 ? 8.243 7.889 -0.862 1.00 83.38 387 TYR A C 1
ATOM 3061 O O . TYR A 1 387 ? 8.650 7.547 0.251 1.00 83.38 387 TYR A O 1
ATOM 3069 N N . LEU A 1 388 ? 7.011 7.622 -1.290 1.00 89.69 388 LEU A N 1
ATOM 3070 C CA . LEU A 1 388 ? 6.068 6.802 -0.545 1.00 89.69 388 LEU A CA 1
ATOM 3071 C C . LEU A 1 388 ? 6.214 5.346 -0.983 1.00 89.69 388 LEU A C 1
ATOM 3073 O O . LEU A 1 388 ? 5.748 4.920 -2.040 1.00 89.69 388 LEU A O 1
ATOM 3077 N N . VAL A 1 389 ? 6.906 4.574 -0.156 1.00 92.44 389 VAL A N 1
ATOM 3078 C CA . VAL A 1 389 ? 7.188 3.173 -0.452 1.00 92.44 389 VAL A CA 1
ATOM 3079 C C . VAL A 1 389 ? 6.036 2.303 0.040 1.00 92.44 389 VAL A C 1
ATOM 3081 O O . VAL A 1 389 ? 5.753 2.247 1.235 1.00 92.44 389 VAL A O 1
ATOM 3084 N N . THR A 1 390 ? 5.378 1.615 -0.890 1.00 93.81 390 THR A N 1
ATOM 3085 C CA . THR A 1 390 ? 4.218 0.745 -0.644 1.00 93.81 390 THR A CA 1
ATOM 3086 C C . THR A 1 390 ? 4.482 -0.661 -1.176 1.00 93.81 390 THR A C 1
ATOM 3088 O O . THR A 1 390 ? 3.904 -1.038 -2.193 1.00 93.81 390 THR A O 1
ATOM 3091 N N . PRO A 1 391 ? 5.369 -1.480 -0.581 1.00 94.31 391 PRO A N 1
ATOM 3092 C CA . PRO A 1 391 ? 5.589 -2.839 -1.074 1.00 94.31 391 PRO A CA 1
ATOM 3093 C C . PRO A 1 391 ? 4.276 -3.656 -1.048 1.00 94.31 391 PRO A C 1
ATOM 3095 O O . PRO A 1 391 ? 3.327 -3.289 -0.352 1.00 94.31 391 PRO A O 1
ATOM 3098 N N . PRO A 1 392 ? 4.144 -4.736 -1.836 1.00 95.44 392 PRO A N 1
ATOM 3099 C CA . PRO A 1 392 ? 2.966 -5.602 -1.780 1.00 95.44 392 PRO A CA 1
ATOM 3100 C C . PRO A 1 392 ? 2.709 -6.072 -0.350 1.00 95.44 392 PRO A C 1
ATOM 3102 O O . PRO A 1 392 ? 3.669 -6.297 0.388 1.00 95.44 392 PRO A O 1
ATOM 3105 N N . VAL A 1 393 ? 1.438 -6.218 0.028 1.00 96.19 393 VAL A N 1
ATOM 3106 C CA . VAL A 1 393 ? 0.999 -6.565 1.395 1.00 96.19 393 VAL A CA 1
ATOM 3107 C C . VAL A 1 393 ? 1.265 -5.475 2.450 1.00 96.19 393 VAL A C 1
ATOM 3109 O O . VAL A 1 393 ? 0.847 -5.604 3.596 1.00 96.19 393 VAL A O 1
ATOM 3112 N N . SER A 1 394 ? 1.889 -4.348 2.089 1.00 96.75 394 SER A N 1
ATOM 3113 C CA . SER A 1 394 ? 1.911 -3.176 2.973 1.00 96.75 394 SER A CA 1
ATOM 3114 C C . SER A 1 394 ? 0.516 -2.591 3.184 1.00 96.75 394 SER A C 1
ATOM 3116 O O . SER A 1 394 ? -0.391 -2.828 2.386 1.00 96.75 394 SER A O 1
ATOM 3118 N N . GLY A 1 395 ? 0.333 -1.813 4.245 1.00 97.12 395 GLY A N 1
ATOM 3119 C CA . GLY A 1 395 ? -0.947 -1.197 4.544 1.00 97.12 395 GLY A CA 1
ATOM 3120 C C . GLY A 1 395 ? -0.889 -0.097 5.590 1.00 97.12 395 GLY A C 1
ATOM 3121 O O . GLY A 1 395 ? 0.149 0.159 6.191 1.00 97.12 395 GLY A O 1
ATOM 3122 N N . ILE A 1 396 ? -2.026 0.550 5.819 1.00 97.50 396 ILE A N 1
ATOM 3123 C CA . ILE A 1 396 ? -2.235 1.448 6.957 1.00 97.50 396 ILE A CA 1
ATOM 3124 C C . ILE A 1 396 ? -3.094 0.721 7.981 1.00 97.50 396 ILE A C 1
ATOM 3126 O O . ILE A 1 396 ? -4.123 0.142 7.635 1.00 97.50 396 ILE A O 1
ATOM 3130 N N . HIS A 1 397 ? -2.683 0.789 9.242 1.00 98.00 397 HIS A N 1
ATOM 3131 C CA . HIS A 1 397 ? -3.485 0.387 10.387 1.00 98.00 397 HIS A CA 1
ATOM 3132 C C . HIS A 1 397 ? -3.915 1.623 11.166 1.00 98.00 397 HIS A C 1
ATOM 3134 O O . HIS A 1 397 ? -3.108 2.508 11.442 1.00 98.00 397 HIS A O 1
ATOM 3140 N N . ALA A 1 398 ? -5.190 1.670 11.530 1.00 98.00 398 ALA A N 1
ATOM 3141 C CA . ALA A 1 398 ? -5.723 2.616 12.490 1.00 98.00 398 ALA A CA 1
ATOM 3142 C C . ALA A 1 398 ? -6.485 1.872 13.588 1.00 98.00 398 ALA A C 1
ATOM 3144 O O . ALA A 1 398 ? -7.153 0.865 13.342 1.00 98.00 398 ALA A O 1
ATOM 3145 N N . LYS A 1 399 ? -6.380 2.363 14.817 1.00 97.38 399 LYS A N 1
ATOM 3146 C CA . LYS A 1 399 ? -7.032 1.801 15.995 1.00 97.38 399 LYS A CA 1
ATOM 3147 C C . LYS A 1 399 ? -7.656 2.919 16.804 1.00 97.38 399 LYS A C 1
ATOM 3149 O O . LYS A 1 399 ? -6.928 3.746 17.340 1.00 97.38 399 LYS A O 1
ATOM 3154 N N . HIS A 1 400 ? -8.970 2.898 16.971 1.00 97.00 400 HIS A N 1
ATOM 3155 C CA . HIS A 1 400 ? -9.683 3.795 17.871 1.00 97.00 400 HIS A CA 1
ATOM 3156 C C . HIS A 1 400 ? -10.085 3.039 19.139 1.00 97.00 400 HIS A C 1
ATOM 3158 O O . HIS A 1 400 ? -10.784 2.033 19.082 1.00 97.00 400 HIS A O 1
ATOM 3164 N N . THR A 1 401 ? -9.601 3.495 20.292 1.00 95.75 401 THR A N 1
ATOM 3165 C CA . THR A 1 401 ? -9.922 2.949 21.613 1.00 95.75 401 THR A CA 1
ATOM 3166 C C . THR A 1 401 ? -10.849 3.917 22.338 1.00 95.75 401 THR A C 1
ATOM 3168 O O . THR A 1 401 ? -10.430 5.021 22.692 1.00 95.75 401 THR A O 1
ATOM 3171 N N . ILE A 1 402 ? -12.079 3.472 22.593 1.00 94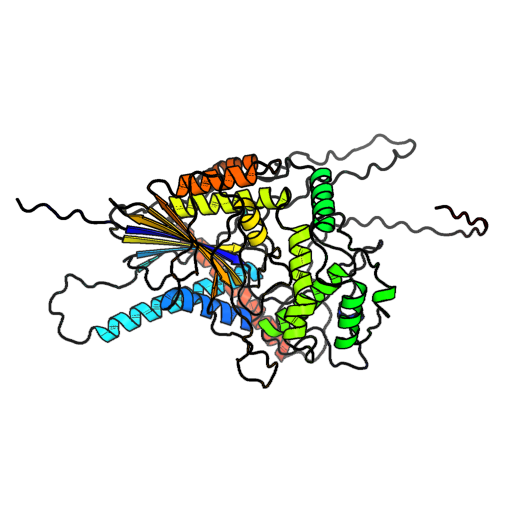.50 402 ILE A N 1
ATOM 3172 C CA . ILE A 1 402 ? -13.132 4.245 23.256 1.00 94.50 402 ILE A CA 1
ATOM 3173 C C . ILE A 1 402 ? -13.257 3.751 24.694 1.00 94.50 402 ILE A C 1
ATOM 3175 O O . ILE A 1 402 ? -13.428 2.548 24.921 1.00 94.50 402 ILE A O 1
ATOM 3179 N N . ARG A 1 403 ? -13.155 4.657 25.672 1.00 91.94 403 ARG A N 1
ATOM 3180 C CA . ARG A 1 403 ? -13.197 4.305 27.101 1.00 91.94 403 ARG A CA 1
ATOM 3181 C C . ARG A 1 403 ? -14.112 5.234 27.877 1.00 91.94 403 ARG A C 1
ATOM 3183 O O . ARG A 1 403 ? -13.952 6.447 27.846 1.00 91.94 403 ARG A O 1
ATOM 3190 N N . THR A 1 404 ? -15.017 4.661 28.661 1.00 90.38 404 THR A N 1
ATOM 3191 C CA . THR A 1 404 ? -15.888 5.465 29.525 1.00 90.38 404 THR A CA 1
ATOM 3192 C C . THR A 1 404 ? -15.077 6.134 30.639 1.00 90.38 404 THR A C 1
ATOM 3194 O O . THR A 1 404 ? -14.382 5.461 31.402 1.00 90.38 404 THR A O 1
ATOM 3197 N N . GLY A 1 405 ? -15.172 7.464 30.739 1.00 90.12 405 GLY A N 1
ATOM 3198 C CA . GLY A 1 405 ? -14.526 8.268 31.786 1.00 90.12 405 GLY A CA 1
ATOM 3199 C C . GLY A 1 405 ? -13.028 8.534 31.590 1.00 90.12 405 GLY A C 1
ATOM 3200 O O . GLY A 1 405 ? -12.386 9.056 32.500 1.00 90.12 405 GLY A O 1
ATOM 3201 N N . ILE A 1 406 ? -12.458 8.178 30.434 1.00 92.88 406 ILE A N 1
ATOM 3202 C CA . ILE A 1 406 ? -11.056 8.428 30.067 1.00 92.88 406 ILE A CA 1
ATOM 3203 C C . ILE A 1 406 ? -11.045 8.992 28.637 1.00 92.88 406 ILE A C 1
ATOM 3205 O O . ILE A 1 406 ? -11.877 8.570 27.839 1.00 92.88 406 ILE A O 1
ATOM 3209 N N . PRO A 1 407 ? -10.123 9.906 28.276 1.00 94.81 407 PRO A N 1
ATOM 3210 C CA . PRO A 1 407 ? -9.997 10.361 26.895 1.00 94.81 407 PRO A CA 1
ATOM 3211 C C . PRO A 1 407 ? -9.854 9.196 25.908 1.00 94.81 407 PRO A C 1
ATOM 3213 O O . PRO A 1 407 ? -9.102 8.245 26.158 1.00 94.81 407 PRO A O 1
ATOM 3216 N N . ASN A 1 408 ? -10.550 9.297 24.777 1.00 95.69 408 ASN A N 1
ATOM 3217 C CA . ASN A 1 408 ? -10.405 8.360 23.674 1.00 95.69 408 ASN A CA 1
ATOM 3218 C C . ASN A 1 408 ? -9.010 8.499 23.067 1.00 95.69 408 ASN A C 1
ATOM 3220 O O . ASN A 1 408 ? -8.360 9.547 23.159 1.00 95.69 408 ASN A O 1
ATOM 3224 N N . ARG A 1 409 ? -8.549 7.426 22.430 1.00 96.38 409 ARG A N 1
ATOM 3225 C CA . ARG A 1 409 ? -7.244 7.393 21.775 1.00 96.38 409 ARG A CA 1
ATOM 3226 C C . ARG A 1 409 ? -7.355 6.771 20.400 1.00 96.38 409 ARG A C 1
ATOM 3228 O O . ARG A 1 409 ? -7.925 5.692 20.267 1.00 96.38 409 ARG A O 1
ATOM 3235 N N . MET A 1 410 ? -6.771 7.424 19.405 1.00 97.50 410 MET A N 1
ATOM 3236 C CA . MET A 1 410 ? -6.626 6.878 18.064 1.00 97.50 410 MET A CA 1
ATOM 3237 C C . MET A 1 410 ? -5.148 6.734 17.724 1.00 97.50 410 MET A C 1
ATOM 3239 O O . MET A 1 410 ? -4.441 7.734 17.699 1.00 97.50 410 MET A O 1
ATOM 3243 N N . ASP A 1 411 ? -4.699 5.514 17.448 1.00 97.81 411 ASP A N 1
ATOM 3244 C CA . ASP A 1 411 ? -3.349 5.194 16.983 1.00 97.81 411 ASP A CA 1
ATOM 3245 C C . ASP A 1 411 ? -3.385 4.875 15.483 1.00 97.81 411 ASP A C 1
ATOM 3247 O O . ASP A 1 411 ? -4.319 4.230 15.009 1.00 97.81 411 ASP A O 1
ATOM 3251 N N . MET A 1 412 ? -2.372 5.303 14.733 1.00 98.12 412 MET A N 1
ATOM 3252 C CA . MET A 1 412 ? -2.203 4.989 13.315 1.00 98.12 412 MET A CA 1
ATOM 3253 C C . MET A 1 412 ? -0.748 4.644 12.997 1.00 98.12 412 MET A C 1
ATOM 3255 O O . MET A 1 412 ? 0.176 5.327 13.455 1.00 98.12 412 MET A O 1
ATOM 3259 N N . SER A 1 413 ? -0.543 3.617 12.181 1.00 97.75 413 SER A N 1
ATOM 3260 C CA . SER A 1 413 ? 0.772 3.163 11.727 1.00 97.75 413 SER A CA 1
ATOM 3261 C C . SER A 1 413 ? 0.732 2.702 10.271 1.00 97.75 413 SER A C 1
ATOM 3263 O O . SER A 1 413 ? -0.311 2.338 9.725 1.00 97.75 413 SER A O 1
ATOM 3265 N N . PHE A 1 414 ? 1.892 2.744 9.628 1.00 97.38 414 PHE A N 1
ATOM 3266 C CA . PHE A 1 414 ? 2.150 2.040 8.383 1.00 97.38 414 PHE A CA 1
ATOM 3267 C C . PHE A 1 414 ? 2.685 0.648 8.712 1.00 97.38 414 PHE A C 1
ATOM 3269 O O . PHE A 1 414 ? 3.548 0.508 9.579 1.00 97.38 414 PHE A O 1
ATOM 3276 N N . LEU A 1 415 ? 2.174 -0.362 8.019 1.00 96.56 415 LEU A N 1
ATOM 3277 C CA . LEU A 1 415 ? 2.576 -1.754 8.134 1.00 96.56 415 LEU A CA 1
ATOM 3278 C C . LEU A 1 415 ? 3.245 -2.188 6.834 1.00 96.56 415 LEU A C 1
ATOM 3280 O O . LEU A 1 415 ? 2.705 -1.936 5.757 1.00 96.56 415 LEU A O 1
ATOM 3284 N N . CYS A 1 416 ? 4.363 -2.899 6.897 1.00 94.81 416 CYS A N 1
ATOM 3285 C CA . CYS A 1 416 ? 4.944 -3.498 5.697 1.00 94.81 416 CYS A CA 1
ATOM 3286 C C . CYS A 1 416 ? 5.729 -4.777 5.987 1.00 94.81 416 CYS A C 1
ATOM 3288 O O . CYS A 1 416 ? 6.421 -4.854 7.002 1.00 94.81 416 CYS A O 1
ATOM 3290 N N . PRO A 1 417 ? 5.677 -5.770 5.085 1.00 92.50 417 PRO A N 1
ATOM 3291 C CA . PRO A 1 417 ? 6.587 -6.903 5.151 1.00 92.50 417 PRO A CA 1
ATOM 3292 C C . PRO A 1 417 ? 7.996 -6.471 4.731 1.00 92.50 417 PRO A C 1
ATOM 3294 O O . PRO A 1 417 ? 8.156 -5.654 3.822 1.00 92.50 417 PRO A O 1
ATOM 3297 N N . VAL A 1 418 ? 9.011 -7.079 5.340 1.00 86.69 418 VAL A N 1
ATOM 3298 C CA . VAL A 1 418 ? 10.402 -7.003 4.875 1.00 86.69 418 VAL A CA 1
ATOM 3299 C C . VAL A 1 418 ? 10.729 -8.295 4.146 1.00 86.69 418 VAL A C 1
ATOM 3301 O O . VAL A 1 418 ? 10.834 -9.339 4.774 1.00 86.69 418 VAL A O 1
ATOM 3304 N N . TYR A 1 419 ? 10.826 -8.247 2.816 1.00 80.88 419 TYR A N 1
ATOM 3305 C CA . TYR A 1 419 ? 10.962 -9.447 1.975 1.00 80.88 419 TYR A CA 1
ATOM 3306 C C . TYR A 1 419 ? 12.371 -10.051 1.939 1.00 80.88 419 TYR A C 1
ATOM 3308 O O . TYR A 1 419 ? 12.504 -11.191 1.508 1.00 80.88 419 TYR A O 1
ATOM 3316 N N . SER A 1 420 ? 13.386 -9.299 2.366 1.00 74.50 420 SER A N 1
ATOM 3317 C CA . SER A 1 420 ? 14.757 -9.772 2.556 1.00 74.50 420 SER A CA 1
ATOM 3318 C C . SER A 1 420 ? 15.406 -8.912 3.628 1.00 74.50 420 SER A C 1
ATOM 3320 O O . SER A 1 420 ? 15.376 -7.685 3.513 1.00 74.50 420 SER A O 1
ATOM 3322 N N . MET A 1 421 ? 15.994 -9.540 4.642 1.00 59.56 421 MET A N 1
ATOM 3323 C CA . MET A 1 421 ? 16.921 -8.860 5.543 1.00 59.56 421 MET A CA 1
ATOM 3324 C C . MET A 1 421 ? 18.328 -9.056 4.986 1.00 59.56 421 MET A C 1
ATOM 3326 O O . MET A 1 421 ? 18.650 -10.142 4.512 1.00 59.56 421 MET A O 1
ATOM 3330 N N . LEU A 1 422 ? 19.128 -7.992 4.962 1.00 56.97 422 LEU A N 1
ATOM 3331 C CA . LEU A 1 422 ? 20.574 -8.155 4.874 1.00 56.97 422 LEU A CA 1
ATOM 3332 C C . LEU A 1 422 ? 20.964 -8.696 6.252 1.00 56.97 422 LEU A C 1
ATOM 3334 O O . LEU A 1 422 ? 20.684 -8.021 7.243 1.00 56.97 422 LEU A O 1
ATOM 3338 N N . GLU A 1 423 ? 21.459 -9.929 6.349 1.00 55.44 423 GLU A N 1
ATOM 3339 C CA . GLU A 1 423 ? 22.042 -10.373 7.617 1.00 55.44 423 GLU A CA 1
ATOM 3340 C C . GLU A 1 423 ? 23.251 -9.473 7.921 1.00 55.44 423 GLU A C 1
ATOM 3342 O O . GLU A 1 423 ? 23.961 -9.055 7.008 1.00 55.44 423 GLU A O 1
ATOM 3347 N N . ASP A 1 424 ? 23.448 -9.124 9.196 1.00 55.69 424 ASP A N 1
ATOM 3348 C CA . ASP A 1 424 ? 24.523 -8.230 9.669 1.00 55.69 424 ASP A CA 1
ATOM 3349 C C . ASP A 1 424 ? 25.941 -8.816 9.468 1.00 55.69 424 ASP A C 1
ATOM 3351 O O . ASP A 1 424 ? 26.932 -8.180 9.831 1.00 55.69 424 ASP A O 1
ATOM 3355 N N . ASP A 1 425 ? 26.058 -10.003 8.872 1.00 54.53 425 ASP A N 1
ATOM 3356 C CA . ASP A 1 425 ? 27.323 -10.686 8.648 1.00 54.53 425 ASP A CA 1
ATOM 3357 C C . ASP A 1 425 ? 27.822 -10.447 7.214 1.00 54.53 425 ASP A C 1
ATOM 3359 O O . ASP A 1 425 ? 27.096 -10.584 6.235 1.00 54.53 425 ASP A O 1
ATOM 3363 N N . GLU A 1 426 ? 29.100 -10.075 7.106 1.00 55.34 426 GLU A N 1
ATOM 3364 C CA . GLU A 1 426 ? 29.829 -9.590 5.920 1.00 55.34 426 GLU A CA 1
ATOM 3365 C C . GLU A 1 426 ? 29.897 -10.560 4.715 1.00 55.34 426 GLU A C 1
ATOM 3367 O O . GLU A 1 426 ? 30.720 -10.370 3.814 1.00 55.34 426 GLU A O 1
ATOM 3372 N N . GLN A 1 427 ? 29.074 -11.607 4.667 1.00 54.50 427 GLN A N 1
ATOM 3373 C CA . GLN A 1 427 ? 29.107 -12.629 3.630 1.00 54.50 427 GLN A CA 1
ATOM 3374 C C . GLN A 1 427 ? 27.710 -13.007 3.128 1.00 54.50 427 GLN A C 1
ATOM 3376 O O . GLN A 1 427 ? 26.919 -13.640 3.815 1.00 54.50 427 GLN A O 1
ATOM 3381 N N . ASP A 1 428 ? 27.524 -12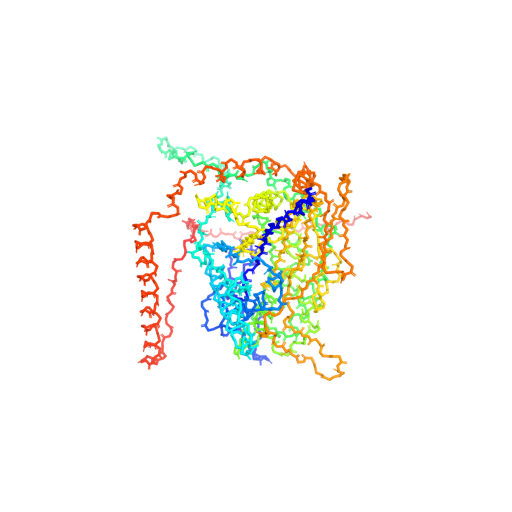.665 1.853 1.00 55.94 428 ASP A N 1
ATOM 3382 C CA . ASP A 1 428 ? 26.478 -13.041 0.906 1.00 55.94 428 ASP A CA 1
ATOM 3383 C C . ASP A 1 428 ? 25.230 -12.142 0.853 1.00 55.94 428 ASP A C 1
ATOM 3385 O O . ASP A 1 428 ? 24.374 -12.123 1.731 1.00 55.94 428 ASP A O 1
ATOM 3389 N N . ASP A 1 429 ? 25.071 -11.478 -0.303 1.00 64.94 429 ASP A N 1
ATOM 3390 C CA . ASP A 1 429 ? 23.859 -10.813 -0.819 1.00 64.94 429 ASP A CA 1
ATOM 3391 C C . ASP A 1 429 ? 22.662 -11.788 -1.004 1.00 64.94 429 ASP A C 1
ATOM 3393 O O . ASP A 1 429 ? 21.805 -11.601 -1.876 1.00 64.94 429 ASP A O 1
ATOM 3397 N N . ALA A 1 430 ? 22.598 -12.875 -0.232 1.00 65.75 430 ALA A N 1
ATOM 3398 C CA . ALA A 1 430 ? 21.595 -13.915 -0.352 1.00 65.75 430 ALA A CA 1
ATOM 3399 C C . ALA A 1 430 ? 20.203 -13.351 -0.031 1.00 65.75 430 ALA A C 1
ATOM 3401 O O . ALA A 1 430 ? 19.941 -12.792 1.032 1.00 65.75 430 ALA A O 1
ATOM 3402 N N . TRP A 1 431 ? 19.277 -13.488 -0.980 1.00 73.75 431 TRP A N 1
ATOM 3403 C CA . TRP A 1 431 ? 17.878 -13.144 -0.754 1.00 73.75 431 TRP A CA 1
ATOM 3404 C C . TRP A 1 431 ? 17.233 -14.167 0.186 1.00 73.75 431 TRP A C 1
ATOM 3406 O O . TRP A 1 431 ? 17.002 -15.314 -0.203 1.00 73.75 431 TRP A O 1
ATOM 3416 N N . VAL A 1 432 ? 16.886 -13.740 1.401 1.00 75.88 432 VAL A N 1
ATOM 3417 C CA . VAL A 1 432 ? 16.126 -14.561 2.351 1.00 75.88 432 VAL A CA 1
ATOM 3418 C C . VAL A 1 432 ? 14.654 -14.197 2.244 1.00 75.88 432 VAL A C 1
ATOM 3420 O O . VAL A 1 432 ? 14.207 -13.188 2.785 1.00 75.88 432 VAL A O 1
ATOM 3423 N N . TRP A 1 433 ? 13.888 -15.031 1.540 1.00 78.38 433 TRP A N 1
ATOM 3424 C CA . TRP A 1 433 ? 12.453 -14.823 1.377 1.00 78.38 433 TRP A CA 1
ATOM 3425 C C . TRP A 1 433 ? 11.726 -14.861 2.730 1.00 78.38 433 TRP A C 1
ATOM 3427 O O . TRP A 1 433 ? 11.685 -15.891 3.409 1.00 78.38 433 TRP A O 1
ATOM 3437 N N . ASN A 1 434 ? 11.102 -13.743 3.106 1.00 77.06 434 ASN A N 1
ATOM 3438 C CA . ASN A 1 434 ? 10.289 -13.669 4.316 1.00 77.06 434 ASN A CA 1
ATOM 3439 C C . ASN A 1 434 ? 8.933 -14.368 4.132 1.00 77.06 434 ASN A C 1
ATOM 3441 O O . ASN A 1 434 ? 7.931 -13.763 3.754 1.00 77.06 434 ASN A O 1
ATOM 3445 N N . SER A 1 435 ? 8.903 -15.653 4.467 1.00 85.12 435 SER A N 1
ATOM 3446 C CA . SER A 1 435 ? 7.681 -16.459 4.505 1.00 85.12 435 SER A CA 1
ATOM 3447 C C . SER A 1 435 ? 6.843 -16.252 5.772 1.00 85.12 435 SER A C 1
ATOM 3449 O O . SER A 1 435 ? 5.703 -16.712 5.829 1.00 85.12 435 SER A O 1
ATOM 3451 N N . SER A 1 436 ? 7.375 -15.568 6.793 1.00 88.00 436 SER A N 1
ATOM 3452 C CA . SER A 1 436 ? 6.765 -15.497 8.130 1.00 88.00 436 SER A CA 1
ATOM 3453 C C . SER A 1 436 ? 5.477 -14.675 8.185 1.00 88.00 436 SER A C 1
ATOM 3455 O O . SER A 1 436 ? 4.694 -14.828 9.119 1.00 88.00 436 SER A O 1
ATOM 3457 N N . GLY A 1 437 ? 5.266 -13.782 7.213 1.00 89.75 437 GLY A N 1
ATOM 3458 C CA . GLY A 1 437 ? 4.147 -12.839 7.219 1.00 89.75 437 GLY A CA 1
ATOM 3459 C C . GLY A 1 437 ? 4.224 -11.778 8.326 1.00 89.75 437 GLY A C 1
ATOM 3460 O O . GLY A 1 437 ? 3.258 -11.046 8.532 1.00 89.75 437 GLY A O 1
ATOM 3461 N N . ILE A 1 438 ? 5.347 -11.674 9.045 1.00 92.81 438 ILE A N 1
ATOM 3462 C CA . ILE A 1 438 ? 5.560 -10.627 10.048 1.00 92.81 438 ILE A CA 1
ATOM 3463 C C . ILE A 1 438 ? 5.620 -9.268 9.346 1.00 92.81 438 ILE A C 1
ATOM 3465 O O . ILE A 1 438 ? 6.340 -9.093 8.359 1.00 92.81 438 ILE A O 1
ATOM 3469 N N . LEU A 1 439 ? 4.870 -8.305 9.883 1.00 94.25 439 LEU A N 1
ATOM 3470 C CA . LEU A 1 439 ? 4.872 -6.924 9.421 1.00 94.25 439 LEU A CA 1
ATOM 3471 C C . LEU A 1 439 ? 5.663 -6.050 10.383 1.00 94.25 439 LEU A C 1
ATOM 3473 O O . LEU A 1 439 ? 5.427 -6.056 11.593 1.00 94.25 439 LEU A O 1
ATOM 3477 N N . GLU A 1 440 ? 6.542 -5.236 9.820 1.00 93.88 440 GLU A N 1
ATOM 3478 C CA . GLU A 1 440 ? 7.139 -4.123 10.534 1.00 93.88 440 GLU A CA 1
ATOM 3479 C C . GLU A 1 440 ? 6.174 -2.944 10.585 1.00 93.88 440 GLU A C 1
ATOM 3481 O O . GLU A 1 440 ? 5.343 -2.751 9.694 1.00 93.88 440 GLU A O 1
ATOM 3486 N N . GLN A 1 441 ? 6.288 -2.162 11.656 1.00 94.88 441 GLN A N 1
ATOM 3487 C CA . GLN A 1 441 ? 5.448 -1.002 11.903 1.00 94.88 441 GLN A CA 1
ATOM 3488 C C . GLN A 1 441 ? 6.281 0.268 11.861 1.00 94.88 441 GLN A C 1
ATOM 3490 O O . GLN A 1 441 ? 7.399 0.316 12.370 1.00 94.88 441 GLN A O 1
ATOM 3495 N N . SER A 1 442 ? 5.727 1.315 11.270 1.00 95.00 442 SER A N 1
ATOM 3496 C CA . SER A 1 442 ? 6.349 2.632 11.230 1.00 95.00 442 SER A CA 1
ATOM 3497 C C . SER A 1 442 ? 5.313 3.726 11.479 1.00 95.00 442 SER A C 1
ATOM 3499 O O . SER A 1 442 ? 4.166 3.613 11.039 1.00 95.00 442 SER A O 1
ATOM 3501 N N . PRO A 1 443 ? 5.693 4.813 12.166 1.00 96.44 443 PRO A N 1
ATOM 3502 C CA . PRO A 1 443 ? 4.768 5.878 12.500 1.00 96.44 443 PRO A CA 1
ATOM 3503 C C . PRO A 1 443 ? 4.411 6.673 11.238 1.00 96.44 443 PRO A C 1
ATOM 3505 O O . PRO A 1 443 ? 5.250 6.878 10.354 1.00 96.44 443 PRO A O 1
ATOM 3508 N N . LEU A 1 444 ? 3.171 7.164 11.166 1.00 95.88 444 LEU A N 1
ATOM 3509 C CA . LEU A 1 444 ? 2.767 8.074 10.096 1.00 95.88 444 LEU A CA 1
ATOM 3510 C C . LEU A 1 444 ? 3.338 9.477 10.342 1.00 95.88 444 LEU A C 1
ATOM 3512 O O . LEU A 1 444 ? 3.345 9.995 11.450 1.00 95.88 444 LEU A O 1
ATOM 3516 N N . ILE A 1 445 ? 3.810 10.134 9.293 1.00 94.31 445 ILE A N 1
ATOM 3517 C CA . ILE A 1 445 ? 4.372 11.484 9.334 1.00 94.31 445 ILE A CA 1
ATOM 3518 C C . ILE A 1 445 ? 3.347 12.440 8.726 1.00 94.31 445 ILE A C 1
ATOM 3520 O O . ILE A 1 445 ? 3.163 12.473 7.510 1.00 94.31 445 ILE A O 1
ATOM 3524 N N . TRP A 1 446 ? 2.687 13.224 9.573 1.00 91.94 446 TRP A N 1
ATOM 3525 C CA . TRP A 1 446 ? 1.635 14.164 9.181 1.00 91.94 446 TRP A CA 1
ATOM 3526 C C . TRP A 1 446 ? 2.222 15.458 8.614 1.00 91.94 446 TRP A C 1
ATOM 3528 O O . TRP A 1 446 ? 3.086 16.087 9.229 1.00 91.94 446 TRP A O 1
ATOM 3538 N N . ARG A 1 447 ? 1.752 15.888 7.440 1.00 87.00 447 ARG A N 1
ATOM 3539 C CA . ARG A 1 447 ? 2.149 17.166 6.841 1.00 87.00 447 ARG A CA 1
ATOM 3540 C C . ARG A 1 447 ? 1.312 18.292 7.428 1.00 87.00 447 ARG A C 1
ATOM 3542 O O . ARG A 1 447 ? 0.092 18.221 7.409 1.00 87.00 447 ARG A O 1
ATOM 3549 N N . ASN A 1 448 ? 1.975 19.363 7.867 1.00 66.50 448 ASN A N 1
ATOM 3550 C CA . ASN A 1 448 ? 1.334 20.616 8.276 1.00 66.50 448 ASN A CA 1
ATOM 3551 C C . ASN A 1 448 ? 0.123 20.419 9.210 1.00 66.50 448 ASN A C 1
ATOM 3553 O O . ASN A 1 448 ? -0.990 20.809 8.861 1.00 66.50 448 ASN A O 1
ATOM 3557 N N . SER A 1 449 ? 0.339 19.891 10.421 1.00 60.31 449 SER A N 1
ATOM 3558 C CA . SER A 1 449 ? -0.682 19.887 11.481 1.00 60.31 449 SER A CA 1
ATOM 3559 C C . SER A 1 449 ? -0.890 21.312 12.022 1.00 60.31 449 SER A C 1
ATOM 3561 O O . SER A 1 449 ? -0.462 21.661 13.124 1.00 60.31 449 SER A O 1
ATOM 3563 N N . LYS A 1 450 ? -1.470 22.194 11.203 1.00 65.94 450 LYS A N 1
ATOM 3564 C CA . LYS A 1 450 ? -1.948 23.508 11.656 1.00 65.94 450 LYS A CA 1
ATOM 3565 C C . LYS A 1 450 ? -3.265 23.388 12.434 1.00 65.94 450 LYS A C 1
ATOM 3567 O O . LYS A 1 450 ? -3.719 24.376 13.003 1.00 65.94 450 LYS A O 1
ATOM 3572 N N . THR A 1 451 ? -3.857 22.196 12.475 1.00 64.50 451 THR A N 1
ATOM 3573 C CA . THR A 1 451 ? -4.970 21.830 13.350 1.00 64.50 451 THR A CA 1
ATOM 3574 C C . THR A 1 451 ? -4.619 22.002 14.828 1.00 64.50 451 THR A C 1
ATOM 3576 O O . THR A 1 451 ? -3.466 21.886 15.244 1.00 64.50 451 THR A O 1
ATOM 3579 N N . ALA A 1 452 ? -5.647 22.214 15.654 1.00 59.94 452 ALA A N 1
ATOM 3580 C CA . ALA A 1 452 ? -5.509 22.182 17.110 1.00 59.94 452 ALA A CA 1
ATOM 3581 C C . ALA A 1 452 ? -5.059 20.797 17.623 1.00 59.94 452 ALA A C 1
ATOM 3583 O O . ALA A 1 452 ? -4.361 20.702 18.634 1.00 59.94 452 ALA A O 1
ATOM 3584 N N . ALA A 1 453 ? -5.421 19.727 16.906 1.00 74.75 453 ALA A N 1
ATOM 3585 C CA . ALA A 1 453 ? -5.018 18.362 17.211 1.00 74.75 453 ALA A CA 1
ATOM 3586 C C . ALA A 1 453 ? -3.540 18.132 16.856 1.00 74.75 453 ALA A C 1
ATOM 3588 O O . ALA A 1 453 ? -3.165 18.091 15.682 1.00 74.75 453 ALA A O 1
ATOM 3589 N N . ARG A 1 454 ? -2.698 17.981 17.884 1.00 87.62 454 ARG A N 1
ATOM 3590 C CA . ARG A 1 454 ? -1.278 17.642 17.736 1.00 87.62 454 ARG A CA 1
ATOM 3591 C C . ARG A 1 454 ? -1.096 16.131 17.783 1.00 87.62 454 ARG A C 1
ATOM 3593 O O . ARG A 1 454 ? -1.175 15.537 18.857 1.00 87.62 454 ARG A O 1
ATOM 3600 N N . TRP A 1 455 ? -0.807 15.544 16.627 1.00 93.25 455 TRP A N 1
ATOM 3601 C CA . TRP A 1 455 ? -0.350 14.162 16.519 1.00 93.25 455 TRP A CA 1
ATOM 3602 C C . TRP A 1 455 ? 0.958 13.972 17.285 1.00 93.25 455 TRP A C 1
ATOM 3604 O O . TRP A 1 455 ? 1.881 14.781 17.172 1.00 93.25 455 TRP A O 1
ATOM 3614 N N . LYS A 1 456 ? 1.032 12.905 18.078 1.00 95.25 456 LYS A N 1
ATOM 3615 C CA . LYS A 1 456 ? 2.220 12.525 18.851 1.00 95.25 456 LYS A CA 1
ATOM 3616 C C . LYS A 1 456 ? 2.747 11.192 18.340 1.00 95.25 456 LYS A C 1
ATOM 3618 O O . LYS A 1 456 ? 1.961 10.348 17.931 1.00 95.25 456 LYS A O 1
ATOM 3623 N N . THR A 1 457 ? 4.052 10.972 18.407 1.00 96.19 457 THR A N 1
ATOM 3624 C CA . THR A 1 457 ? 4.636 9.645 18.160 1.00 96.19 457 THR A CA 1
ATOM 3625 C C . THR A 1 457 ? 4.577 8.817 19.442 1.00 96.19 457 THR A C 1
ATOM 3627 O O . THR A 1 457 ? 4.821 9.348 20.530 1.00 96.19 457 THR A O 1
ATOM 3630 N N . SER A 1 458 ? 4.219 7.535 19.339 1.00 96.50 458 SER A N 1
ATOM 3631 C CA . SER A 1 458 ? 4.248 6.603 20.469 1.00 96.50 458 SER A CA 1
ATOM 3632 C C . SER A 1 458 ? 5.668 6.435 21.019 1.00 96.50 458 SER A C 1
ATOM 3634 O O . SER A 1 458 ? 6.654 6.676 20.326 1.00 96.50 458 SER A O 1
ATOM 3636 N N . SER A 1 459 ? 5.788 6.047 22.290 1.00 96.50 459 SER A N 1
ATOM 3637 C CA . SER A 1 459 ? 7.086 5.945 22.977 1.00 96.50 459 SER A CA 1
ATOM 3638 C C . SER A 1 459 ? 8.013 4.877 22.392 1.00 96.50 459 SER A C 1
ATOM 3640 O O . SER A 1 459 ? 9.226 5.003 22.498 1.00 96.50 459 SER A O 1
ATOM 3642 N N . ASP A 1 460 ? 7.444 3.836 21.790 1.00 95.12 460 ASP A N 1
ATOM 3643 C CA . ASP A 1 460 ? 8.150 2.785 21.048 1.00 95.12 460 ASP A CA 1
ATOM 3644 C C . ASP A 1 460 ? 8.468 3.185 19.597 1.00 95.12 460 ASP A C 1
ATOM 3646 O O . ASP A 1 460 ? 9.135 2.445 18.882 1.00 95.12 460 ASP A O 1
ATOM 3650 N N . GLY A 1 461 ? 8.006 4.356 19.151 1.00 95.56 461 GLY A N 1
ATOM 3651 C CA . GLY A 1 461 ? 8.300 4.893 17.831 1.00 95.56 461 GLY A CA 1
ATOM 3652 C C . GLY A 1 461 ? 7.558 4.228 16.675 1.00 95.56 461 GLY A C 1
ATOM 3653 O O . GLY A 1 461 ? 7.839 4.600 15.545 1.00 95.56 461 GLY A O 1
ATOM 3654 N N . VAL A 1 462 ? 6.627 3.293 16.907 1.00 95.06 462 VAL A N 1
ATOM 3655 C CA . VAL A 1 462 ? 5.996 2.512 15.819 1.00 95.06 462 VAL A CA 1
ATOM 3656 C C . VAL A 1 462 ? 4.662 3.070 15.314 1.00 95.06 462 VAL A C 1
ATOM 3658 O O . VAL A 1 462 ? 4.163 2.628 14.282 1.00 95.06 462 VAL A O 1
ATOM 3661 N N . SER A 1 463 ? 4.069 4.042 16.012 1.00 96.75 463 SER A N 1
ATOM 3662 C CA . SER A 1 463 ? 2.774 4.632 15.648 1.00 96.75 463 SER A CA 1
ATOM 3663 C C . SER A 1 463 ? 2.717 6.135 15.928 1.00 96.75 463 SER A C 1
ATOM 3665 O O . SER A 1 463 ? 3.525 6.688 16.679 1.00 96.75 463 SER A O 1
ATOM 3667 N N . THR A 1 464 ? 1.740 6.812 15.330 1.00 97.25 464 THR A N 1
ATOM 3668 C CA . THR A 1 464 ? 1.320 8.157 15.741 1.00 97.25 464 THR A CA 1
ATOM 3669 C C . THR A 1 464 ? -0.085 8.144 16.290 1.00 97.25 464 THR A C 1
ATOM 3671 O O . THR A 1 464 ? -0.919 7.406 15.780 1.00 97.25 464 THR A O 1
ATOM 3674 N N . TYR A 1 465 ? -0.366 8.988 17.275 1.00 97.44 465 TYR A N 1
ATOM 3675 C CA . TYR A 1 465 ? -1.647 8.978 17.955 1.00 97.44 465 TYR A CA 1
ATOM 3676 C C . TYR A 1 465 ? -2.218 10.368 18.248 1.00 97.44 465 TYR A C 1
ATOM 3678 O O . TYR A 1 465 ? -1.489 11.360 18.371 1.00 97.44 465 TYR A O 1
ATOM 3686 N N . LEU A 1 466 ? -3.544 10.395 18.392 1.00 96.25 466 LEU A N 1
ATOM 3687 C CA . LEU A 1 466 ? -4.339 11.474 18.971 1.00 96.25 466 LEU A CA 1
ATOM 3688 C C . LEU A 1 466 ? -5.020 10.980 20.248 1.00 96.25 466 LEU A C 1
ATOM 3690 O O . LEU A 1 466 ? -5.464 9.837 20.323 1.00 96.25 466 LEU A O 1
ATOM 3694 N N . GLU A 1 467 ? -5.132 11.864 21.235 1.00 96.31 467 GLU A N 1
ATOM 3695 C CA . GLU A 1 467 ? -5.850 11.623 22.489 1.00 96.31 467 GLU A CA 1
ATOM 3696 C C . GLU A 1 467 ? -6.785 12.803 22.763 1.00 96.31 467 GLU A C 1
ATOM 3698 O O . GLU A 1 467 ? -6.376 13.960 22.637 1.00 96.31 467 GLU A O 1
ATOM 3703 N N . GLY A 1 468 ? -8.034 12.518 23.129 1.00 95.00 468 GLY A N 1
ATOM 3704 C CA . GLY A 1 468 ? -9.060 13.529 23.386 1.00 95.00 468 GLY A CA 1
ATOM 3705 C C . GLY A 1 468 ? -10.465 12.933 23.414 1.00 95.00 468 GLY A C 1
ATOM 3706 O O . GLY A 1 468 ? -10.643 11.745 23.181 1.00 95.00 468 GLY A O 1
ATOM 3707 N N . GLU A 1 469 ? -11.478 13.746 23.703 1.00 92.50 469 GLU A N 1
ATOM 3708 C CA . GLU A 1 469 ? -12.876 13.282 23.696 1.00 92.50 469 GLU A CA 1
ATOM 3709 C C . GLU A 1 469 ? -13.371 13.032 22.259 1.00 92.50 469 GLU A C 1
ATOM 3711 O O . GLU A 1 469 ? -13.955 11.988 21.981 1.00 92.50 469 GLU A O 1
ATOM 3716 N N . ASN A 1 470 ? -13.006 13.915 21.321 1.00 93.31 470 ASN A N 1
ATOM 3717 C CA . ASN A 1 470 ? -13.488 13.908 19.933 1.00 93.31 470 ASN A CA 1
ATOM 3718 C C . ASN A 1 470 ? -12.349 13.645 18.928 1.00 93.31 470 ASN A C 1
ATOM 3720 O O . ASN A 1 470 ? -12.043 14.468 18.056 1.00 93.31 470 ASN A O 1
ATOM 3724 N N . VAL A 1 471 ? -11.649 12.513 19.078 1.00 95.69 471 VAL A N 1
ATOM 3725 C CA . VAL A 1 471 ? -10.516 12.163 18.193 1.00 95.69 471 VAL A CA 1
ATOM 3726 C C . VAL A 1 471 ? -10.949 11.928 16.741 1.00 95.69 471 VAL A C 1
ATOM 3728 O O . VAL A 1 471 ? -10.193 12.268 15.832 1.00 95.69 471 VAL A O 1
ATOM 3731 N N . ILE A 1 472 ? -12.167 11.423 16.516 1.00 96.56 472 ILE A N 1
ATOM 3732 C CA . ILE A 1 472 ? -12.731 11.229 15.172 1.00 96.56 472 ILE A CA 1
ATOM 3733 C C . ILE A 1 472 ? -13.013 12.573 14.498 1.00 96.56 472 ILE A C 1
ATOM 3735 O O . ILE A 1 472 ? -12.540 12.793 13.386 1.00 96.56 472 ILE A O 1
ATOM 3739 N N . ASP A 1 473 ? -13.669 13.517 15.178 1.00 95.62 473 ASP A N 1
ATOM 3740 C CA . ASP A 1 473 ? -13.889 14.866 14.633 1.00 95.62 473 ASP A CA 1
ATOM 3741 C C . ASP A 1 473 ? -12.567 15.555 14.285 1.00 95.62 473 ASP A C 1
ATOM 3743 O O . ASP A 1 473 ? -12.439 16.204 13.247 1.00 95.62 473 ASP A O 1
ATOM 3747 N N . SER A 1 474 ? -11.550 15.369 15.130 1.00 95.12 474 SER A N 1
ATOM 3748 C CA . SER A 1 474 ? -10.206 15.900 14.893 1.00 95.12 474 SER A CA 1
ATOM 3749 C C . SER A 1 474 ? -9.569 15.313 13.627 1.00 95.12 474 SER A C 1
ATOM 3751 O O . SER A 1 474 ? -8.951 16.051 12.856 1.00 95.12 474 SER A O 1
ATOM 3753 N N . LEU A 1 475 ? -9.740 14.007 13.385 1.00 95.38 475 LEU A N 1
ATOM 3754 C CA . LEU A 1 475 ? -9.316 13.354 12.145 1.00 95.38 475 LEU A CA 1
ATOM 3755 C C . LEU A 1 475 ? -10.072 13.923 10.939 1.00 95.38 475 LEU A C 1
ATOM 3757 O O . LEU A 1 475 ? -9.442 14.314 9.960 1.00 95.38 475 LEU A O 1
ATOM 3761 N N . GLN A 1 476 ? -11.402 14.012 11.010 1.00 96.06 476 GLN A N 1
ATOM 3762 C CA . GLN A 1 476 ? -12.229 14.515 9.910 1.00 96.06 476 GLN A CA 1
ATOM 3763 C C . GLN A 1 476 ? -11.870 15.965 9.548 1.00 96.06 476 GLN A C 1
ATOM 3765 O O . GLN A 1 476 ? -11.689 16.285 8.373 1.00 96.06 476 GLN A O 1
ATOM 3770 N N . GLN A 1 477 ? -11.677 16.833 10.546 1.00 95.06 477 GLN A N 1
ATOM 3771 C CA . GLN A 1 477 ? -11.222 18.210 10.335 1.00 95.06 477 GLN A CA 1
ATOM 3772 C C . GLN A 1 477 ? -9.835 18.270 9.684 1.00 95.06 477 GLN A C 1
ATOM 3774 O O . GLN A 1 477 ? -9.628 19.068 8.770 1.00 95.06 477 GLN A O 1
ATOM 3779 N N . GLN A 1 478 ? -8.891 17.430 10.122 1.00 94.81 478 GLN A N 1
ATOM 3780 C CA . GLN A 1 478 ? -7.565 17.338 9.506 1.00 94.81 478 GLN A CA 1
ATOM 3781 C C . GLN A 1 478 ? -7.660 16.911 8.036 1.00 94.81 478 GLN A C 1
ATOM 3783 O O . GLN A 1 478 ? -6.992 17.508 7.193 1.00 94.81 478 GLN A O 1
ATOM 3788 N N . VAL A 1 479 ? -8.496 15.919 7.714 1.00 95.31 479 VAL A N 1
ATOM 3789 C CA . VAL A 1 479 ? -8.698 15.470 6.329 1.00 95.31 479 VAL A CA 1
ATOM 3790 C C . VAL A 1 479 ? -9.289 16.586 5.480 1.00 95.31 479 VAL A C 1
ATOM 3792 O O . VAL A 1 479 ? -8.730 16.912 4.439 1.00 95.31 479 VAL A O 1
ATOM 3795 N N . LEU A 1 480 ? -10.356 17.242 5.938 1.00 95.38 480 LEU A N 1
ATOM 3796 C CA . LEU A 1 480 ? -10.972 18.352 5.207 1.00 95.38 480 LEU A CA 1
ATOM 3797 C C . LEU A 1 480 ? -9.978 19.492 4.933 1.00 95.38 480 LEU A C 1
ATOM 3799 O O . LEU A 1 480 ? -9.969 20.046 3.835 1.00 95.38 480 LEU A O 1
ATOM 3803 N N . GLN A 1 481 ? -9.096 19.808 5.887 1.00 94.75 481 GLN A N 1
ATOM 3804 C CA . GLN A 1 481 ? -8.025 20.789 5.683 1.00 94.75 481 GLN A CA 1
ATOM 3805 C C . GLN A 1 481 ? -6.987 20.331 4.654 1.00 94.75 481 GLN A C 1
ATOM 3807 O O . GLN A 1 481 ? -6.539 21.142 3.843 1.00 94.75 481 GLN A O 1
ATOM 3812 N N . THR A 1 482 ? -6.609 19.052 4.667 1.00 94.94 482 THR A N 1
ATOM 3813 C CA . THR A 1 482 ? -5.712 18.478 3.659 1.00 94.94 482 THR A CA 1
ATOM 3814 C C . THR A 1 482 ? -6.350 18.470 2.269 1.00 94.94 482 THR A C 1
ATOM 3816 O O . THR A 1 482 ? -5.654 18.716 1.285 1.00 94.94 482 THR A O 1
ATOM 3819 N N . LEU A 1 483 ? -7.655 18.203 2.178 1.00 94.75 483 LEU A N 1
ATOM 3820 C CA . LEU A 1 483 ? -8.396 18.122 0.919 1.00 94.75 483 LEU A CA 1
ATOM 3821 C C . LEU A 1 483 ? -8.715 19.494 0.315 1.00 94.75 483 LEU A C 1
ATOM 3823 O O . LEU A 1 483 ? -8.794 19.601 -0.905 1.00 94.75 483 LEU A O 1
ATOM 3827 N N . ALA A 1 484 ? -8.849 20.540 1.136 1.00 94.81 484 ALA A N 1
ATOM 3828 C CA . ALA A 1 484 ? -9.262 21.880 0.708 1.00 94.81 484 ALA A CA 1
ATOM 3829 C C . ALA A 1 484 ? -8.487 22.476 -0.494 1.00 94.81 484 ALA A C 1
ATOM 3831 O O . ALA A 1 484 ? -9.112 23.155 -1.309 1.00 94.81 484 ALA A O 1
ATOM 3832 N N . PRO A 1 485 ? -7.166 22.253 -0.670 1.00 93.94 485 PRO A N 1
ATOM 3833 C CA . PRO A 1 485 ? -6.432 22.743 -1.840 1.00 93.94 485 PRO A CA 1
ATOM 3834 C C . PRO A 1 485 ? -6.730 21.993 -3.150 1.00 93.94 485 PRO A C 1
ATOM 3836 O O . PRO A 1 485 ? -6.271 22.431 -4.204 1.00 93.94 485 PRO A O 1
ATOM 3839 N N . TYR A 1 486 ? -7.434 20.857 -3.106 1.00 93.12 486 TYR A N 1
ATOM 3840 C CA . TYR A 1 486 ? -7.698 20.003 -4.263 1.00 93.12 486 TYR A CA 1
ATOM 3841 C C . TYR A 1 486 ? -9.139 20.160 -4.749 1.00 93.12 486 TYR A C 1
ATOM 3843 O O . TYR A 1 486 ? -10.092 19.759 -4.078 1.00 93.12 486 TYR A O 1
ATOM 3851 N N . THR A 1 487 ? -9.298 20.698 -5.959 1.00 90.12 487 THR A N 1
ATOM 3852 C CA . THR A 1 487 ? -10.604 20.890 -6.596 1.00 90.12 487 THR A CA 1
ATOM 3853 C C . THR A 1 487 ? -11.417 19.591 -6.605 1.00 90.12 487 THR A C 1
ATOM 3855 O O . THR A 1 487 ? -10.975 18.576 -7.140 1.00 90.12 487 THR A O 1
ATOM 3858 N N . GLY A 1 488 ? -12.618 19.628 -6.021 1.00 88.50 488 GLY A N 1
ATOM 3859 C CA . GLY A 1 488 ? -13.559 18.503 -5.996 1.00 88.50 488 GLY A CA 1
ATOM 3860 C C . GLY A 1 488 ? -13.376 17.488 -4.871 1.00 88.50 488 GLY A C 1
ATOM 3861 O O . GLY A 1 488 ? -14.304 16.725 -4.611 1.00 88.50 488 GLY A O 1
ATOM 3862 N N . ALA A 1 489 ? -12.241 17.484 -4.170 1.00 92.69 489 ALA A N 1
ATOM 3863 C CA . ALA A 1 489 ? -11.965 16.439 -3.190 1.00 92.69 489 ALA A CA 1
ATOM 3864 C C . ALA A 1 489 ? -12.853 16.552 -1.935 1.00 92.69 489 ALA A C 1
ATOM 3866 O O . ALA A 1 489 ? -13.386 15.547 -1.472 1.00 92.69 489 ALA A O 1
ATOM 3867 N N . THR A 1 490 ? -13.101 17.769 -1.432 1.00 93.88 490 THR A N 1
ATOM 3868 C CA . THR A 1 490 ? -14.052 18.006 -0.326 1.00 93.88 490 THR A CA 1
ATOM 3869 C C . THR A 1 490 ? -15.488 17.633 -0.704 1.00 93.88 490 THR A C 1
ATOM 3871 O O . THR A 1 490 ? -16.184 17.000 0.079 1.00 93.88 490 THR A O 1
ATOM 3874 N N . THR A 1 491 ? -15.924 17.947 -1.927 1.00 91.31 491 THR A N 1
ATOM 3875 C CA . THR A 1 491 ? -17.254 17.545 -2.412 1.00 91.31 491 THR A CA 1
ATOM 3876 C C . THR A 1 491 ? -17.384 16.023 -2.489 1.00 91.31 491 THR A C 1
ATOM 3878 O O . THR A 1 491 ? -18.405 15.472 -2.095 1.00 91.31 491 THR A O 1
ATOM 3881 N N . CYS A 1 492 ? -16.339 15.327 -2.950 1.00 91.31 492 CYS A N 1
ATOM 3882 C CA . CYS A 1 492 ? -16.307 13.863 -2.972 1.00 91.31 492 CYS A CA 1
ATOM 3883 C C . CYS A 1 492 ? -16.359 13.259 -1.557 1.00 91.31 492 CYS A C 1
ATOM 3885 O O . CYS A 1 492 ? -17.076 12.284 -1.335 1.00 91.31 492 CYS A O 1
ATOM 3887 N N . TRP A 1 493 ? -15.663 13.857 -0.583 1.00 92.75 493 TRP A N 1
ATOM 3888 C CA . TRP A 1 493 ? -15.765 13.468 0.829 1.00 92.75 493 TRP A CA 1
ATOM 3889 C C . TRP A 1 493 ? -17.216 13.512 1.335 1.00 92.75 493 TRP A C 1
ATOM 3891 O O . TRP A 1 493 ? -17.698 12.535 1.906 1.00 92.75 493 TRP A O 1
ATOM 3901 N N . GLU A 1 494 ? -17.922 14.619 1.093 1.00 91.50 494 GLU A N 1
ATOM 3902 C CA . GLU A 1 494 ? -19.319 14.815 1.511 1.00 91.50 494 GLU A CA 1
ATOM 3903 C C . GLU A 1 494 ? -20.278 13.859 0.780 1.00 91.50 494 GLU A C 1
ATOM 3905 O O . GLU A 1 494 ? -21.161 13.253 1.390 1.00 91.50 494 GLU A O 1
ATOM 3910 N N . ALA A 1 495 ? -20.076 13.666 -0.527 1.00 89.25 495 ALA A N 1
ATOM 3911 C CA . ALA A 1 495 ? -20.876 12.745 -1.330 1.00 89.25 495 ALA A CA 1
ATOM 3912 C C . ALA A 1 495 ? -20.713 11.286 -0.876 1.00 89.25 495 ALA A C 1
ATOM 3914 O O . ALA A 1 495 ? -21.685 10.528 -0.884 1.00 89.25 495 ALA A O 1
ATOM 3915 N N . THR A 1 496 ? -19.510 10.903 -0.430 1.00 87.62 496 THR A N 1
ATOM 3916 C CA . THR A 1 496 ? -19.213 9.541 0.037 1.00 87.62 496 THR A CA 1
ATOM 3917 C C . THR A 1 496 ? -20.087 9.132 1.211 1.00 87.62 496 THR A C 1
ATOM 3919 O O . THR A 1 496 ? -20.599 8.018 1.233 1.00 87.62 496 THR A O 1
ATOM 3922 N N . GLU A 1 497 ? -20.316 10.029 2.166 1.00 83.69 497 GLU A N 1
ATOM 3923 C CA . GLU A 1 497 ? -21.213 9.750 3.288 1.00 83.69 497 GLU A CA 1
ATOM 3924 C C . GLU A 1 497 ? -22.637 9.448 2.822 1.00 83.69 497 GLU A C 1
ATOM 3926 O O . GLU A 1 497 ? -23.221 8.439 3.212 1.00 83.69 497 GLU A O 1
ATOM 3931 N N . SER A 1 498 ? -23.173 10.294 1.942 1.00 84.62 498 SER A N 1
ATOM 3932 C CA . SER A 1 498 ? -24.525 10.113 1.409 1.00 84.62 498 SER A CA 1
ATOM 3933 C C . SER A 1 498 ? -24.657 8.790 0.655 1.00 84.62 498 SER A C 1
ATOM 3935 O O . SER A 1 498 ? -25.665 8.100 0.786 1.00 84.62 498 SER A O 1
ATOM 3937 N N . PHE A 1 499 ? -23.626 8.418 -0.106 1.00 83.38 499 PHE A N 1
ATOM 3938 C CA . PHE A 1 499 ? -23.587 7.160 -0.840 1.00 83.38 499 PHE A CA 1
ATOM 3939 C C . PHE A 1 499 ? -23.548 5.942 0.084 1.00 83.38 499 PHE A C 1
ATOM 3941 O O . PHE A 1 499 ? -24.338 5.019 -0.100 1.00 83.38 499 PHE A O 1
ATOM 3948 N N . LEU A 1 500 ? -22.683 5.946 1.100 1.00 79.44 500 LEU A N 1
ATOM 3949 C CA . LEU A 1 500 ? -22.575 4.834 2.048 1.00 79.44 500 LEU A CA 1
ATOM 3950 C C . LEU A 1 500 ? -23.882 4.626 2.827 1.00 79.44 500 LEU A C 1
ATOM 3952 O O . LEU A 1 500 ? -24.336 3.491 2.966 1.00 79.44 500 LEU A O 1
ATOM 3956 N N . LEU A 1 501 ? -24.539 5.717 3.238 1.00 77.88 501 LEU A N 1
ATOM 3957 C CA . LEU A 1 501 ? -25.854 5.667 3.886 1.00 77.88 501 LEU A CA 1
ATOM 3958 C C . LEU A 1 501 ? -26.952 5.128 2.954 1.00 77.88 501 LEU A C 1
ATOM 3960 O O . LEU A 1 501 ? -27.855 4.425 3.403 1.00 77.88 501 LEU A O 1
ATOM 3964 N N . GLN A 1 502 ? -26.897 5.438 1.656 1.00 79.19 502 GLN A N 1
ATOM 3965 C CA . GLN A 1 502 ? -27.836 4.887 0.673 1.00 79.19 502 GLN A CA 1
ATOM 3966 C C . GLN A 1 502 ? -27.598 3.394 0.429 1.00 79.19 502 GLN A C 1
ATOM 3968 O O . GLN A 1 502 ? -28.563 2.633 0.371 1.00 79.19 502 GLN A O 1
ATOM 3973 N N . GLN A 1 503 ? -26.337 2.960 0.326 1.00 73.56 503 GLN A N 1
ATOM 3974 C CA . GLN A 1 503 ? -25.996 1.543 0.157 1.00 73.56 503 GLN A CA 1
ATOM 3975 C C . GLN A 1 503 ? -26.537 0.700 1.314 1.00 73.56 503 GLN A C 1
ATOM 3977 O O . GLN A 1 503 ? -27.152 -0.342 1.079 1.00 73.56 503 GLN A O 1
ATOM 3982 N N . GLU A 1 504 ? -26.408 1.191 2.548 1.00 69.00 504 GLU A N 1
ATOM 3983 C CA . GLU A 1 504 ? -26.946 0.534 3.743 1.00 69.00 504 GLU A CA 1
ATOM 3984 C C . GLU A 1 504 ? -28.459 0.272 3.649 1.00 69.00 504 GLU A C 1
ATOM 3986 O O . GLU A 1 504 ? -28.927 -0.792 4.042 1.00 69.00 504 GLU A O 1
ATOM 3991 N N . GLN A 1 505 ? -29.227 1.193 3.059 1.00 72.94 505 GLN A N 1
ATOM 3992 C CA . GLN A 1 505 ? -30.676 1.030 2.884 1.00 72.94 505 GLN A CA 1
ATOM 3993 C C . GLN A 1 505 ? -31.047 -0.003 1.811 1.00 72.94 505 GLN A C 1
ATOM 3995 O O . GLN A 1 505 ? -32.162 -0.525 1.820 1.00 72.94 505 GLN A O 1
ATOM 4000 N N . THR A 1 506 ? -30.142 -0.277 0.868 1.00 70.88 506 THR A N 1
ATOM 4001 C CA . THR A 1 506 ? -30.396 -1.195 -0.255 1.00 70.88 506 THR A CA 1
ATOM 4002 C C . THR A 1 506 ? -29.944 -2.626 0.008 1.00 70.88 506 THR A C 1
ATOM 4004 O O . THR A 1 506 ? -30.457 -3.551 -0.628 1.00 70.88 506 THR A O 1
ATOM 4007 N N . LEU A 1 507 ? -29.014 -2.834 0.943 1.00 60.12 507 LEU A N 1
ATOM 4008 C CA . LEU A 1 507 ? -28.564 -4.170 1.306 1.00 60.12 507 LEU A CA 1
ATOM 4009 C C . LEU A 1 507 ? -29.648 -4.872 2.145 1.00 60.12 507 LEU A C 1
ATOM 4011 O O . LEU A 1 507 ? -30.134 -4.307 3.126 1.00 60.12 507 LEU A O 1
ATOM 4015 N N . PRO A 1 508 ? -30.058 -6.106 1.791 1.00 59.72 508 PRO A N 1
ATOM 4016 C CA . PRO A 1 508 ? -30.993 -6.857 2.616 1.00 59.72 508 PRO A CA 1
ATOM 4017 C C . PRO A 1 508 ? -30.386 -7.070 4.013 1.00 59.72 508 PRO A C 1
ATOM 4019 O O . PRO A 1 508 ? -29.181 -7.320 4.109 1.00 59.72 508 PRO A O 1
ATOM 4022 N N . PRO A 1 509 ? -31.192 -7.013 5.091 1.00 57.62 509 PRO A N 1
ATOM 4023 C CA . PRO A 1 509 ? -30.683 -7.139 6.450 1.00 57.62 509 PRO A CA 1
ATOM 4024 C C . PRO A 1 509 ? -29.884 -8.438 6.608 1.00 57.62 509 PRO A C 1
ATOM 4026 O O . PRO A 1 509 ? -30.390 -9.541 6.353 1.00 57.62 509 PRO A O 1
ATOM 4029 N N . LEU A 1 510 ? -28.617 -8.287 7.005 1.00 50.12 510 LEU A N 1
ATOM 4030 C CA . LEU A 1 510 ? -27.708 -9.379 7.338 1.00 50.12 510 LEU A CA 1
ATOM 4031 C C . LEU A 1 510 ? -28.279 -10.137 8.543 1.00 50.12 510 LEU A C 1
ATOM 4033 O O . LEU A 1 510 ? -28.116 -9.717 9.678 1.00 50.12 510 LEU A O 1
ATOM 4037 N N . GLY A 1 511 ? -29.003 -11.226 8.290 1.00 48.31 511 GLY A N 1
ATOM 4038 C CA . GLY A 1 511 ? -29.699 -11.988 9.336 1.00 48.31 511 GLY A CA 1
ATOM 4039 C C . GLY A 1 511 ? -30.925 -12.758 8.842 1.00 48.31 511 GLY A C 1
ATOM 4040 O O . GLY A 1 511 ? -31.401 -13.677 9.505 1.00 48.31 511 GLY A O 1
ATOM 4041 N N . SER A 1 512 ? -31.411 -12.460 7.634 1.00 48.09 512 SER A N 1
ATOM 4042 C CA . SER A 1 512 ? -32.379 -13.320 6.952 1.00 48.09 512 SER A CA 1
ATOM 4043 C C . SER A 1 512 ? -31.704 -14.658 6.588 1.00 48.09 512 SER A C 1
ATOM 4045 O O . SER A 1 512 ? -30.908 -14.762 5.652 1.00 48.09 512 SER A O 1
ATOM 4047 N N . THR A 1 513 ? -31.994 -15.704 7.366 1.00 46.25 513 THR A N 1
ATOM 4048 C CA . THR A 1 513 ? -31.446 -17.068 7.219 1.00 46.25 513 THR A CA 1
ATOM 4049 C C . THR A 1 513 ? -31.683 -17.677 5.831 1.00 46.25 513 THR A C 1
ATOM 4051 O O . THR A 1 513 ? -30.936 -18.555 5.398 1.00 46.25 513 THR A O 1
ATOM 4054 N N . THR A 1 514 ? -32.672 -17.179 5.086 1.00 47.62 514 THR A N 1
ATOM 4055 C CA . THR A 1 514 ? -32.947 -17.562 3.695 1.00 47.62 514 THR A CA 1
ATOM 4056 C C . THR A 1 514 ? -31.940 -16.984 2.694 1.00 47.62 514 THR A C 1
ATOM 4058 O O . THR A 1 514 ? -31.646 -17.639 1.695 1.00 47.62 514 THR A O 1
ATOM 4061 N N . SER A 1 515 ? -31.351 -15.815 2.970 1.00 45.16 515 SER A N 1
ATOM 4062 C CA . SER A 1 515 ? -30.296 -15.200 2.146 1.00 45.16 515 SER A CA 1
ATOM 4063 C C . SER A 1 515 ? -28.943 -15.907 2.306 1.00 45.16 515 SER A C 1
ATOM 4065 O O . SER A 1 515 ? -28.241 -16.157 1.321 1.00 45.16 515 SER A O 1
ATOM 4067 N N . MET A 1 516 ? -28.594 -16.313 3.533 1.00 39.97 516 MET A N 1
ATOM 4068 C CA . MET A 1 516 ? -27.330 -17.010 3.805 1.00 39.97 516 MET A CA 1
ATOM 4069 C C . MET A 1 516 ? -27.235 -18.354 3.075 1.00 39.97 516 MET A C 1
ATOM 4071 O O . MET A 1 516 ? -26.225 -18.622 2.434 1.00 39.97 516 MET A O 1
ATOM 4075 N N . LEU A 1 517 ? -28.297 -19.166 3.076 1.00 44.12 517 LEU A N 1
ATOM 4076 C CA . LEU A 1 517 ? -28.308 -20.444 2.352 1.00 44.12 517 LEU A CA 1
ATOM 4077 C C . LEU A 1 517 ? -28.155 -20.262 0.837 1.00 44.12 517 LEU A C 1
ATOM 4079 O O . LEU A 1 517 ? -27.390 -20.995 0.217 1.00 44.12 517 LEU A O 1
ATOM 4083 N N . ALA A 1 518 ? -28.825 -19.273 0.241 1.00 42.72 518 ALA A N 1
ATOM 4084 C CA . ALA A 1 518 ? -28.733 -19.014 -1.196 1.00 42.72 518 ALA A CA 1
ATOM 4085 C C . ALA A 1 518 ? -27.339 -18.510 -1.609 1.00 42.72 518 ALA A C 1
ATOM 4087 O O . ALA A 1 518 ? -26.787 -18.962 -2.612 1.00 42.72 518 ALA A O 1
ATOM 4088 N N . THR A 1 519 ? -26.741 -17.625 -0.809 1.00 44.28 519 THR A N 1
ATOM 4089 C CA . THR A 1 519 ? -25.423 -17.043 -1.099 1.00 44.28 519 THR A CA 1
ATOM 4090 C C . THR A 1 519 ? -24.300 -18.047 -0.833 1.00 44.28 519 THR A C 1
ATOM 4092 O O . THR A 1 519 ? -23.387 -18.173 -1.643 1.00 44.28 519 THR A O 1
ATOM 4095 N N . SER A 1 520 ? -24.388 -18.845 0.236 1.00 39.56 520 SER A N 1
ATOM 4096 C CA . SER A 1 520 ? -23.446 -19.939 0.494 1.00 39.56 520 SER A CA 1
ATOM 4097 C C . SER A 1 520 ? -23.558 -21.058 -0.544 1.00 39.56 520 SER A C 1
ATOM 4099 O O . SER A 1 520 ? -22.531 -21.585 -0.958 1.00 39.56 520 SER A O 1
ATOM 4101 N N . LEU A 1 521 ? -24.762 -21.395 -1.028 1.00 40.34 521 LEU A N 1
ATOM 4102 C CA . LEU A 1 521 ? -24.934 -22.347 -2.135 1.00 40.34 521 LEU A CA 1
ATOM 4103 C C . LEU A 1 521 ? -24.372 -21.805 -3.453 1.00 40.34 521 LEU A C 1
ATOM 4105 O O . LEU A 1 521 ? -23.782 -22.570 -4.213 1.00 40.34 521 LEU A O 1
ATOM 4109 N N . ALA A 1 522 ? -24.499 -20.500 -3.709 1.00 41.12 522 ALA A N 1
ATOM 4110 C CA . ALA A 1 522 ? -23.855 -19.863 -4.849 1.00 41.12 522 ALA A CA 1
ATOM 4111 C C . ALA A 1 522 ? -22.326 -19.903 -4.701 1.00 41.12 522 ALA A C 1
ATOM 4113 O O . ALA A 1 522 ? -21.657 -20.440 -5.571 1.00 41.12 522 ALA A O 1
ATOM 4114 N N . ILE A 1 523 ? -21.754 -19.455 -3.583 1.00 42.31 523 ILE A N 1
ATOM 4115 C CA . ILE A 1 523 ? -20.296 -19.466 -3.376 1.00 42.31 523 ILE A CA 1
ATOM 4116 C C . ILE A 1 523 ? -19.738 -20.891 -3.463 1.00 42.31 523 ILE A C 1
ATOM 4118 O O . ILE A 1 523 ? -18.786 -21.118 -4.201 1.00 42.31 523 ILE A O 1
ATOM 4122 N N . VAL A 1 524 ? -20.365 -21.876 -2.811 1.00 45.22 524 VAL A N 1
ATOM 4123 C CA . VAL A 1 524 ? -19.964 -23.289 -2.918 1.00 45.22 524 VAL A CA 1
ATOM 4124 C C . VAL A 1 524 ? -20.122 -23.800 -4.351 1.00 45.22 524 VAL A C 1
ATOM 4126 O O . VAL A 1 524 ? -19.243 -24.506 -4.836 1.00 45.22 524 VAL A O 1
ATOM 4129 N N . GLY A 1 525 ? -21.184 -23.417 -5.064 1.00 45.50 525 GLY A N 1
ATOM 4130 C CA . GLY A 1 525 ? -21.380 -23.760 -6.474 1.00 45.50 525 GLY A CA 1
ATOM 4131 C C . GLY A 1 525 ? -20.288 -23.191 -7.386 1.00 45.50 525 GLY A C 1
ATOM 4132 O O . GLY A 1 525 ? -19.755 -23.913 -8.227 1.00 45.50 525 GLY A O 1
ATOM 4133 N N . TRP A 1 526 ? -19.893 -21.934 -7.183 1.00 45.06 526 TRP A N 1
ATOM 4134 C CA . TRP A 1 526 ? -18.830 -21.272 -7.943 1.00 45.06 526 TRP A CA 1
ATOM 4135 C C . TRP A 1 526 ? -17.437 -21.794 -7.561 1.00 45.06 526 TRP A C 1
ATOM 4137 O O . TRP A 1 526 ? -16.604 -22.005 -8.441 1.00 45.06 526 TRP A O 1
ATOM 4147 N N . SER A 1 527 ? -17.188 -22.103 -6.285 1.00 41.31 527 SER A N 1
ATOM 4148 C CA . SER A 1 527 ? -15.952 -22.753 -5.832 1.00 41.31 527 SER A CA 1
ATOM 4149 C C . SER A 1 527 ? -15.841 -24.197 -6.324 1.00 41.31 527 SER A C 1
ATOM 4151 O O . SER A 1 527 ? -14.754 -24.621 -6.701 1.00 41.31 527 SER A O 1
ATOM 4153 N N . LEU A 1 528 ? -16.945 -24.949 -6.388 1.00 46.22 528 LEU A N 1
ATOM 4154 C CA . LEU A 1 528 ? -16.972 -26.286 -6.988 1.00 46.22 528 LEU A CA 1
ATOM 4155 C C . LEU A 1 528 ? -16.747 -26.219 -8.498 1.00 46.22 528 LEU A C 1
ATOM 4157 O O . LEU A 1 528 ? -15.984 -27.023 -9.019 1.00 46.22 528 LEU A O 1
ATOM 4161 N N . LEU A 1 529 ? -17.323 -25.237 -9.197 1.00 49.16 529 LEU A N 1
ATOM 4162 C CA . LEU A 1 529 ? -17.033 -24.991 -10.613 1.00 49.16 529 LEU A CA 1
ATOM 4163 C C . LEU A 1 529 ? -15.562 -24.611 -10.837 1.00 49.16 529 LEU A C 1
ATOM 4165 O O . LEU A 1 529 ? -14.938 -25.135 -11.759 1.00 49.16 529 LEU A O 1
ATOM 4169 N N . GLY A 1 530 ? -14.981 -23.784 -9.965 1.00 46.16 530 GLY A N 1
ATOM 4170 C CA . GLY A 1 530 ? -13.557 -23.442 -9.981 1.00 46.16 530 GLY A CA 1
ATOM 4171 C C . GLY A 1 530 ? -12.649 -24.645 -9.704 1.00 46.16 530 GLY A C 1
ATOM 4172 O O . GLY A 1 530 ? -11.683 -24.865 -10.431 1.00 46.16 530 GLY A O 1
ATOM 4173 N N . LEU A 1 531 ? -12.989 -25.483 -8.720 1.00 46.84 531 LEU A N 1
ATOM 4174 C CA . LEU A 1 531 ? -12.273 -26.728 -8.420 1.00 46.84 531 LEU A CA 1
ATOM 4175 C C . LEU A 1 531 ? -12.414 -27.753 -9.548 1.00 46.84 531 LEU A C 1
ATOM 4177 O O . LEU A 1 531 ? -11.439 -28.421 -9.881 1.00 46.84 531 LEU A O 1
ATOM 4181 N N . CYS A 1 532 ? -13.582 -27.856 -10.185 1.00 51.00 532 CYS A N 1
ATOM 4182 C CA . CYS A 1 532 ? -13.782 -28.683 -11.372 1.00 51.00 532 CYS A CA 1
ATOM 4183 C C . CYS A 1 532 ? -12.968 -28.161 -12.563 1.00 51.00 532 CYS A C 1
ATOM 4185 O O . CYS A 1 532 ? -12.362 -28.966 -13.266 1.00 51.00 532 CYS A O 1
ATOM 4187 N N . ALA A 1 533 ? -12.889 -26.843 -12.766 1.00 49.16 533 ALA A N 1
ATOM 4188 C CA . ALA A 1 533 ? -12.061 -26.236 -13.805 1.00 49.16 533 ALA A CA 1
ATOM 4189 C C . ALA A 1 533 ? -10.562 -26.458 -13.543 1.00 49.16 533 ALA A C 1
ATOM 4191 O O . ALA A 1 533 ? -9.833 -26.831 -14.461 1.00 49.16 533 ALA A O 1
ATOM 4192 N N . ALA A 1 534 ? -10.113 -26.319 -12.292 1.00 45.53 534 ALA A N 1
ATOM 4193 C CA . ALA A 1 534 ? -8.735 -26.571 -11.877 1.00 45.53 534 ALA A CA 1
ATOM 4194 C C . ALA A 1 534 ? -8.364 -28.059 -11.979 1.00 45.53 534 ALA A C 1
ATOM 4196 O O . ALA A 1 534 ? -7.319 -28.398 -12.534 1.00 45.53 534 ALA A O 1
ATOM 4197 N N . ALA A 1 535 ? -9.237 -28.963 -11.525 1.00 53.75 535 ALA A N 1
ATOM 4198 C CA . ALA A 1 535 ? -9.057 -30.405 -11.662 1.00 53.75 535 ALA A CA 1
ATOM 4199 C C . ALA A 1 535 ? -9.059 -30.832 -13.136 1.00 53.75 535 ALA A C 1
ATOM 4201 O O . ALA A 1 535 ? -8.241 -31.661 -13.536 1.00 53.75 535 ALA A O 1
ATOM 4202 N N . TRP A 1 536 ? -9.914 -30.234 -13.971 1.00 55.44 536 TRP A N 1
ATOM 4203 C CA . TRP A 1 536 ? -9.918 -30.455 -15.416 1.00 55.44 536 TRP A CA 1
ATOM 4204 C C . TRP A 1 536 ? -8.614 -29.970 -16.063 1.00 55.44 536 TRP A C 1
ATOM 4206 O O . TRP A 1 536 ? -7.995 -30.730 -16.808 1.00 55.44 536 TRP A O 1
ATOM 4216 N N . PHE A 1 537 ? -8.127 -28.774 -15.713 1.00 47.78 537 PHE A N 1
ATOM 4217 C CA . PHE A 1 537 ? -6.835 -28.253 -16.179 1.00 47.78 537 PHE A CA 1
ATOM 4218 C C . PHE A 1 537 ? -5.660 -29.143 -15.752 1.00 47.78 537 PHE A C 1
ATOM 4220 O O . PHE A 1 537 ? -4.798 -29.471 -16.569 1.00 47.78 537 PHE A O 1
ATOM 4227 N N . TRP A 1 538 ? -5.647 -29.591 -14.495 1.00 47.16 538 TRP A N 1
ATOM 4228 C CA . TRP A 1 538 ? -4.600 -30.454 -13.947 1.00 47.16 538 TRP A CA 1
ATOM 4229 C C . TRP A 1 538 ? -4.598 -31.842 -14.605 1.00 47.16 538 TRP A C 1
ATOM 4231 O O . TRP A 1 538 ? -3.545 -32.361 -14.982 1.00 47.16 538 TRP A O 1
ATOM 4241 N N . THR A 1 539 ? -5.783 -32.409 -14.848 1.00 54.72 539 THR A N 1
ATOM 4242 C CA . THR A 1 539 ? -5.951 -33.694 -15.547 1.00 54.72 539 THR A CA 1
ATOM 4243 C C . THR A 1 539 ? -5.537 -33.586 -17.019 1.00 54.72 539 THR A C 1
ATOM 4245 O O . THR A 1 539 ? -4.864 -34.476 -17.540 1.00 54.72 539 THR A O 1
ATOM 4248 N N . ARG A 1 540 ? -5.844 -32.464 -17.685 1.00 49.22 540 ARG A N 1
ATOM 4249 C CA . ARG A 1 540 ? -5.437 -32.193 -19.074 1.00 49.22 540 ARG A CA 1
ATOM 4250 C C . ARG A 1 540 ? -3.920 -32.004 -19.205 1.00 49.22 540 ARG A C 1
ATOM 4252 O O . ARG A 1 540 ? -3.335 -32.492 -20.167 1.00 49.22 540 ARG A O 1
ATOM 4259 N N . ARG A 1 541 ? -3.269 -31.394 -18.205 1.00 51.41 541 ARG A N 1
ATOM 4260 C CA . ARG A 1 541 ? -1.804 -31.226 -18.136 1.00 51.41 541 ARG A CA 1
ATOM 4261 C C . ARG A 1 541 ? -1.059 -32.551 -17.929 1.00 51.41 541 ARG A C 1
ATOM 4263 O O . ARG A 1 541 ? 0.060 -32.696 -18.404 1.00 51.41 541 ARG A O 1
ATOM 4270 N N . ARG A 1 542 ? -1.678 -33.535 -17.262 1.00 52.03 542 ARG A N 1
ATOM 4271 C CA . ARG A 1 542 ? -1.101 -34.880 -17.068 1.00 52.03 542 ARG A CA 1
ATOM 4272 C C . ARG A 1 542 ? -1.281 -35.816 -18.266 1.00 52.03 542 ARG A C 1
ATOM 4274 O O . ARG A 1 542 ? -0.515 -36.764 -18.395 1.00 52.03 542 ARG A O 1
ATOM 4281 N N . LEU A 1 543 ? -2.284 -35.569 -19.111 1.00 50.66 543 LEU A N 1
ATOM 4282 C CA . LEU A 1 543 ? -2.644 -36.453 -20.228 1.00 50.66 543 LEU A CA 1
ATOM 4283 C C . LEU A 1 543 ? -2.239 -35.922 -21.615 1.00 50.66 543 LEU A C 1
ATOM 4285 O O . LEU A 1 543 ? -2.310 -36.676 -22.581 1.00 50.66 543 LEU A O 1
ATOM 4289 N N . GLY A 1 544 ? -1.800 -34.665 -21.739 1.00 37.78 544 GLY A N 1
ATOM 4290 C CA . GLY A 1 544 ? -1.414 -34.060 -23.017 1.00 37.78 544 GLY A CA 1
ATOM 4291 C C . GLY A 1 544 ? 0.036 -33.587 -23.037 1.00 37.78 544 GLY A C 1
ATOM 4292 O O . GLY A 1 544 ? 0.361 -32.551 -22.462 1.00 37.78 544 GLY A O 1
ATOM 4293 N N . GLY A 1 545 ? 0.900 -34.322 -23.736 1.00 39.03 545 GLY A N 1
ATOM 4294 C CA . GLY A 1 545 ? 2.219 -33.833 -24.125 1.00 39.03 545 GLY A CA 1
ATOM 4295 C C . GLY A 1 545 ? 2.108 -32.698 -25.147 1.00 39.03 545 GLY A C 1
ATOM 4296 O O . GLY A 1 545 ? 1.371 -32.813 -26.119 1.00 39.03 545 GLY A O 1
ATOM 4297 N N . SER A 1 546 ? 2.855 -31.621 -24.892 1.00 42.47 546 SER A N 1
ATOM 4298 C CA . SER A 1 546 ? 3.327 -30.595 -25.834 1.00 42.47 546 SER A CA 1
ATOM 4299 C C . SER A 1 546 ? 2.396 -30.212 -27.000 1.00 42.47 546 SER A C 1
ATOM 4301 O O . SER A 1 546 ? 2.538 -30.715 -28.111 1.00 42.47 546 SER A O 1
ATOM 4303 N N . ALA A 1 547 ? 1.509 -29.243 -26.762 1.00 35.75 547 ALA A N 1
ATOM 4304 C CA . ALA A 1 547 ? 1.068 -28.274 -27.770 1.00 35.75 547 ALA A CA 1
ATOM 4305 C C . ALA A 1 547 ? 0.388 -27.090 -27.064 1.00 35.75 547 ALA A C 1
ATOM 4307 O O . ALA A 1 547 ? -0.807 -27.121 -26.770 1.00 35.75 547 ALA A O 1
ATOM 4308 N N . TYR A 1 548 ? 1.159 -26.045 -26.757 1.00 31.94 548 TYR A N 1
ATOM 4309 C CA . TYR A 1 548 ? 0.614 -24.763 -26.312 1.00 31.94 548 TYR A CA 1
ATOM 4310 C C . TYR A 1 548 ? 0.094 -24.032 -27.559 1.00 31.94 548 TYR A C 1
ATOM 4312 O O . TYR A 1 548 ? 0.875 -23.529 -28.361 1.00 31.94 548 TYR A O 1
ATOM 4320 N N . THR A 1 549 ? -1.223 -24.021 -27.763 1.00 32.97 549 THR A N 1
ATOM 4321 C CA . THR A 1 549 ? -1.887 -23.069 -28.666 1.00 32.97 549 THR A CA 1
ATOM 4322 C C . THR A 1 549 ? -2.649 -22.087 -27.790 1.00 32.97 549 THR A C 1
ATOM 4324 O O . THR A 1 549 ? -3.383 -22.489 -26.886 1.00 32.97 549 THR A O 1
ATOM 4327 N N . GLY A 1 550 ? -2.358 -20.801 -27.985 1.00 33.19 550 GLY A N 1
ATOM 4328 C CA . GLY A 1 550 ? -2.836 -19.712 -27.145 1.00 33.19 550 GLY A CA 1
ATOM 4329 C C . GLY A 1 550 ? -4.357 -19.667 -27.083 1.00 33.19 550 GLY A C 1
ATOM 4330 O O . GLY A 1 550 ? -5.028 -19.572 -28.106 1.00 33.19 550 GLY A O 1
ATOM 4331 N N . ILE A 1 551 ? -4.886 -19.712 -25.865 1.00 29.50 551 ILE A N 1
ATOM 4332 C CA . ILE A 1 551 ? -6.247 -19.281 -25.575 1.00 29.50 551 ILE A CA 1
ATOM 4333 C C . ILE A 1 551 ? -6.126 -17.807 -25.192 1.00 29.50 551 ILE A C 1
ATOM 4335 O O . ILE A 1 551 ? -5.645 -17.488 -24.106 1.00 29.50 551 ILE A O 1
ATOM 4339 N N . GLN A 1 552 ? -6.509 -16.917 -26.109 1.00 29.55 552 GLN A N 1
ATOM 4340 C CA . GLN A 1 552 ? -6.817 -15.530 -25.777 1.00 29.55 552 GLN A CA 1
ATOM 4341 C C . GLN A 1 552 ? -8.033 -15.540 -24.849 1.00 29.55 552 GLN A C 1
ATOM 4343 O O . GLN A 1 552 ? -9.132 -15.923 -25.251 1.00 29.55 552 GLN A O 1
ATOM 4348 N N . SER A 1 553 ? -7.839 -15.146 -23.595 1.00 28.89 553 SER A N 1
ATOM 4349 C CA . SER A 1 553 ? -8.939 -14.662 -22.773 1.00 28.89 553 SER A CA 1
ATOM 4350 C C . SER A 1 553 ? -9.379 -13.315 -23.344 1.00 28.89 553 SER A C 1
ATOM 4352 O O . SER A 1 553 ? -8.592 -12.370 -23.346 1.00 28.89 553 SER A O 1
ATOM 4354 N N . HIS A 1 554 ? -10.612 -13.250 -23.845 1.00 28.67 554 HIS A N 1
ATOM 4355 C CA . HIS A 1 554 ? -11.305 -11.997 -24.129 1.00 28.67 554 HIS A CA 1
ATOM 4356 C C . HIS A 1 554 ? -11.501 -11.256 -22.795 1.00 28.67 554 HIS A C 1
ATOM 4358 O O . HIS A 1 554 ? -12.392 -11.589 -22.018 1.00 28.67 554 HIS A O 1
ATOM 4364 N N . GLU A 1 555 ? -10.621 -10.302 -22.506 1.00 30.69 555 GLU A N 1
ATOM 4365 C CA . GLU A 1 555 ? -10.991 -9.102 -21.759 1.00 30.69 555 GLU A CA 1
ATOM 4366 C C . GLU A 1 555 ? -11.211 -8.010 -22.810 1.00 30.69 555 GLU A C 1
ATOM 4368 O O . GLU A 1 555 ? -10.404 -7.866 -23.730 1.00 30.69 555 GLU A O 1
ATOM 4373 N N . ASP A 1 556 ? -12.341 -7.316 -22.708 1.00 28.86 556 ASP A N 1
ATOM 4374 C CA . ASP A 1 556 ? -12.780 -6.284 -23.642 1.00 28.86 556 ASP A CA 1
ATOM 4375 C C . ASP A 1 556 ? -11.828 -5.077 -23.603 1.00 28.86 556 ASP A C 1
ATOM 4377 O O . ASP A 1 556 ? -11.956 -4.169 -22.778 1.00 28.86 556 ASP A O 1
ATOM 4381 N N . ASP A 1 557 ? -10.854 -5.078 -24.510 1.00 33.44 557 ASP A N 1
ATOM 4382 C CA . ASP A 1 557 ? -10.195 -3.866 -24.977 1.00 33.44 557 ASP A CA 1
ATOM 4383 C C . ASP A 1 557 ? -11.165 -3.163 -25.946 1.00 33.44 557 ASP A C 1
ATOM 4385 O O . ASP A 1 557 ? -11.289 -3.524 -27.115 1.00 33.44 557 ASP A O 1
ATOM 4389 N N . ASP A 1 558 ? -11.885 -2.162 -25.439 1.00 33.50 558 ASP A N 1
ATOM 4390 C CA . ASP A 1 558 ? -12.658 -1.208 -26.241 1.00 33.50 558 ASP A CA 1
ATOM 4391 C C . ASP A 1 558 ? -11.678 -0.339 -27.069 1.00 33.50 558 ASP A C 1
ATOM 4393 O O . ASP A 1 558 ? -11.271 0.751 -26.659 1.00 33.50 558 ASP A O 1
ATOM 4397 N N . GLU A 1 559 ? -11.267 -0.817 -28.245 1.00 30.05 559 GLU A N 1
ATOM 4398 C CA . GLU A 1 559 ? -10.679 0.007 -29.308 1.00 30.05 559 GLU A CA 1
ATOM 4399 C C . GLU A 1 559 ? -11.410 -0.288 -30.630 1.00 30.05 559 GLU A C 1
ATOM 4401 O O . GLU A 1 559 ? -11.287 -1.358 -31.221 1.00 30.05 559 GLU A O 1
ATOM 4406 N N . GLY A 1 560 ? -12.214 0.676 -31.094 1.00 26.91 560 GLY A N 1
ATOM 4407 C CA . GLY A 1 560 ? -12.838 0.634 -32.413 1.00 26.91 560 GLY A CA 1
ATOM 4408 C C . GLY A 1 560 ? -11.786 0.779 -33.511 1.00 26.91 560 GLY A C 1
ATOM 4409 O O . GLY A 1 560 ? -11.157 1.831 -33.642 1.00 26.91 560 GLY A O 1
ATOM 4410 N N . GLU A 1 561 ? -11.610 -0.273 -34.305 1.00 26.78 561 GLU A N 1
ATOM 4411 C CA . GLU A 1 561 ? -10.756 -0.276 -35.488 1.00 26.78 561 GLU A CA 1
ATOM 4412 C C . GLU A 1 561 ? -11.413 0.500 -36.640 1.00 26.78 561 GLU A C 1
ATOM 4414 O O . GLU A 1 561 ? -12.475 0.138 -37.144 1.00 26.78 561 GLU A O 1
ATOM 4419 N N . GLY A 1 562 ? -10.749 1.565 -37.090 1.00 27.00 562 GLY A N 1
ATOM 4420 C CA . GLY A 1 562 ? -10.959 2.165 -38.403 1.00 27.00 562 GLY A CA 1
ATOM 4421 C C . GLY A 1 562 ? -9.722 1.915 -39.256 1.00 27.00 562 GLY A C 1
ATOM 4422 O O . GLY A 1 562 ? -8.736 2.639 -39.137 1.00 27.00 562 GLY A O 1
ATOM 4423 N N . VAL A 1 563 ? -9.762 0.871 -40.084 1.00 28.97 563 VAL A N 1
ATOM 4424 C CA . VAL A 1 563 ? -8.732 0.575 -41.087 1.00 28.97 563 VAL A CA 1
ATOM 4425 C C . VAL A 1 563 ? -8.851 1.592 -42.221 1.00 28.97 563 VAL A C 1
ATOM 4427 O O . VAL A 1 563 ? -9.890 1.670 -42.871 1.00 28.97 563 VAL A O 1
ATOM 4430 N N . PHE A 1 564 ? -7.782 2.338 -42.488 1.00 23.55 564 PHE A N 1
ATOM 4431 C CA . PHE A 1 564 ? -7.585 3.005 -43.773 1.00 23.55 564 PHE A CA 1
ATOM 4432 C C . PHE A 1 564 ? -6.209 2.628 -44.321 1.00 23.55 564 PHE A C 1
ATOM 4434 O O . PHE A 1 564 ? -5.175 3.069 -43.819 1.00 23.55 564 PHE A O 1
ATOM 4441 N N . GLU A 1 565 ? -6.217 1.795 -45.361 1.00 29.23 565 GLU A N 1
ATOM 4442 C CA . GLU A 1 565 ? -5.184 1.810 -46.390 1.00 29.23 565 GLU A CA 1
ATOM 4443 C C . GLU A 1 565 ? -5.338 3.121 -47.171 1.00 29.23 565 GLU A C 1
ATOM 4445 O O . GLU A 1 565 ? -6.441 3.426 -47.615 1.00 29.23 565 GLU A O 1
ATOM 4450 N N . ASP A 1 566 ? -4.265 3.896 -47.344 1.00 26.64 566 ASP A N 1
ATOM 4451 C CA . ASP A 1 566 ? -3.768 4.137 -48.695 1.00 26.64 566 ASP A CA 1
ATOM 4452 C C . ASP A 1 566 ? -2.380 4.796 -48.743 1.00 26.64 566 ASP A C 1
ATOM 4454 O O . ASP A 1 566 ? -1.828 5.358 -47.799 1.00 26.64 566 ASP A O 1
ATOM 4458 N N . SER A 1 567 ? -1.841 4.618 -49.930 1.00 26.92 567 SER A N 1
ATOM 4459 C CA . SER A 1 567 ? -0.509 4.707 -50.484 1.00 26.92 567 SER A CA 1
ATOM 4460 C C . SER A 1 567 ? 0.101 6.106 -50.725 1.00 26.92 567 SER A C 1
ATOM 4462 O O . SER A 1 567 ? -0.571 7.101 -50.957 1.00 26.92 567 SER A O 1
ATOM 4464 N N . ALA A 1 568 ? 1.443 6.089 -50.781 1.00 26.83 568 ALA A N 1
ATOM 4465 C CA . ALA A 1 568 ? 2.356 6.894 -51.607 1.00 26.83 568 ALA A CA 1
ATOM 4466 C C . ALA A 1 568 ? 2.458 8.429 -51.436 1.00 26.83 568 ALA A C 1
ATOM 4468 O O . ALA A 1 568 ? 1.537 9.188 -51.701 1.00 26.83 568 ALA A O 1
ATOM 4469 N N . SER A 1 569 ? 3.695 8.909 -51.233 1.00 26.19 569 SER A N 1
ATOM 4470 C CA . SER A 1 569 ? 4.449 9.655 -52.265 1.00 26.19 569 SER A CA 1
ATOM 4471 C C . SER A 1 569 ? 5.610 10.445 -51.654 1.00 26.19 569 SER A C 1
ATOM 4473 O O . SER A 1 569 ? 5.429 11.361 -50.858 1.00 26.19 569 SER A O 1
ATOM 4475 N N . SER A 1 570 ? 6.813 10.154 -52.143 1.00 30.25 570 SER A N 1
ATOM 4476 C CA . SER A 1 570 ? 8.028 10.951 -51.979 1.00 30.25 570 SER A CA 1
ATOM 4477 C C . SER A 1 570 ? 7.835 12.434 -52.318 1.00 30.25 570 SER A C 1
ATOM 4479 O O . SER A 1 570 ? 7.202 12.744 -53.330 1.00 30.25 570 SER A O 1
ATOM 4481 N N . LYS A 1 571 ? 8.531 13.326 -51.602 1.00 26.78 571 LYS A N 1
ATOM 4482 C CA . LYS A 1 571 ? 9.211 14.476 -52.220 1.00 26.78 571 LYS A CA 1
ATOM 4483 C C . LYS A 1 571 ? 10.347 14.995 -51.339 1.00 26.78 571 LYS A C 1
ATOM 4485 O O . LYS A 1 571 ? 10.152 15.459 -50.224 1.00 26.78 571 LYS A O 1
ATOM 4490 N N . VAL A 1 572 ? 11.538 14.890 -51.912 1.00 30.45 572 VAL A N 1
ATOM 4491 C CA . VAL A 1 572 ? 12.793 15.519 -51.508 1.00 30.45 572 VAL A CA 1
ATOM 4492 C C . VAL A 1 572 ? 12.753 16.998 -51.904 1.00 30.45 572 VAL A C 1
ATOM 4494 O O . VAL A 1 572 ? 12.375 17.294 -53.038 1.00 30.45 572 VAL A O 1
ATOM 4497 N N . ASN A 1 573 ? 13.144 17.898 -50.993 1.00 27.94 573 ASN A N 1
ATOM 4498 C CA . ASN A 1 573 ? 14.022 19.067 -51.214 1.00 27.94 573 ASN A CA 1
ATOM 4499 C C . ASN A 1 573 ? 13.895 20.080 -50.064 1.00 27.94 573 ASN A C 1
ATOM 4501 O O . ASN A 1 573 ? 12.783 20.439 -49.692 1.00 27.94 573 ASN A O 1
ATOM 4505 N N . GLY A 1 574 ? 15.025 20.631 -49.602 1.00 26.36 574 GLY A N 1
ATOM 4506 C CA . GLY A 1 574 ? 15.024 21.923 -48.902 1.00 26.36 574 GLY A CA 1
ATOM 4507 C C . GLY A 1 574 ? 16.051 22.090 -47.788 1.00 26.36 574 GLY A C 1
ATOM 4508 O O . GLY A 1 574 ? 15.736 21.937 -46.620 1.00 26.36 574 GLY A O 1
ATOM 4509 N N . SER A 1 575 ? 17.271 22.434 -48.177 1.00 27.00 575 SER A N 1
ATOM 4510 C CA . SER A 1 575 ? 18.425 22.846 -47.370 1.00 27.00 575 SER A CA 1
ATOM 4511 C C . SER A 1 575 ? 18.319 24.248 -46.726 1.00 27.00 575 SER A C 1
ATOM 4513 O O . SER A 1 575 ? 17.545 25.075 -47.199 1.00 27.00 575 SER A O 1
ATOM 4515 N N . LEU A 1 576 ? 19.257 24.520 -45.793 1.00 26.80 576 LEU A N 1
ATOM 4516 C CA . LEU A 1 576 ? 19.634 25.788 -45.112 1.00 26.80 576 LEU A CA 1
ATOM 4517 C C . LEU A 1 576 ? 18.776 26.156 -43.874 1.00 26.80 576 LEU A C 1
ATOM 4519 O O . LEU A 1 576 ? 17.573 25.970 -43.888 1.00 26.80 576 LEU A O 1
ATOM 4523 N N . GLN A 1 577 ? 19.295 26.690 -42.759 1.00 28.17 577 GLN A N 1
ATOM 4524 C CA . GLN A 1 577 ? 20.588 27.316 -42.466 1.00 28.17 577 GLN A CA 1
ATOM 4525 C C . GLN A 1 577 ? 20.824 27.363 -40.943 1.00 28.17 577 GLN A C 1
ATOM 4527 O O . GLN A 1 577 ? 19.880 27.498 -40.168 1.00 28.17 577 GLN A O 1
ATOM 4532 N N . LEU A 1 578 ? 22.099 27.302 -40.547 1.00 32.34 578 LEU A N 1
ATOM 4533 C CA . LEU A 1 578 ? 22.608 27.690 -39.232 1.00 32.34 578 LEU A CA 1
ATOM 4534 C C . LEU A 1 578 ? 22.256 29.145 -38.888 1.00 32.34 578 LEU A C 1
ATOM 4536 O O . LEU A 1 578 ? 22.438 30.029 -39.724 1.00 32.34 578 LEU A O 1
ATOM 4540 N N . ALA A 1 579 ? 21.913 29.387 -37.624 1.00 28.20 579 ALA A N 1
ATOM 4541 C CA . ALA A 1 579 ? 22.214 30.638 -36.941 1.00 28.20 579 ALA A CA 1
ATOM 4542 C C . ALA A 1 579 ? 22.420 30.367 -35.443 1.00 28.20 579 ALA A C 1
ATOM 4544 O O . ALA A 1 579 ? 21.503 29.959 -34.732 1.00 28.20 579 ALA A O 1
ATOM 4545 N N . GLU A 1 580 ? 23.659 30.574 -35.005 1.00 29.91 580 GLU A N 1
ATOM 4546 C CA . GLU A 1 580 ? 24.028 30.882 -33.627 1.00 29.91 580 GLU A CA 1
ATOM 4547 C C . GLU A 1 580 ? 23.279 32.135 -33.151 1.00 29.91 580 GLU A C 1
ATOM 4549 O O . GLU A 1 580 ? 23.001 33.016 -33.966 1.00 29.91 580 GLU A O 1
ATOM 4554 N N . LEU A 1 581 ? 23.025 32.244 -31.843 1.00 30.11 581 LEU A N 1
ATOM 4555 C CA . LEU A 1 581 ? 23.352 33.436 -31.047 1.00 30.11 581 LEU A CA 1
ATOM 4556 C C . LEU A 1 581 ? 23.022 33.215 -29.560 1.00 30.11 581 LEU A C 1
ATOM 4558 O O . LEU A 1 581 ? 21.891 32.882 -29.220 1.00 30.11 581 LEU A O 1
ATOM 4562 N N . SER A 1 582 ? 24.064 33.450 -28.749 1.00 38.31 582 SER A N 1
ATOM 4563 C CA . SER A 1 582 ? 24.113 34.008 -27.379 1.00 38.31 582 SER A CA 1
ATOM 4564 C C . SER A 1 582 ? 23.162 33.498 -26.300 1.00 38.31 582 SER A C 1
ATOM 4566 O O . SER A 1 582 ? 21.957 33.828 -26.378 1.00 38.31 582 SER A O 1
#

Organism: NCBI:txid568900

pLDDT: mean 76.82, std 21.78, range [23.55, 98.12]

Foldseek 3Di:
DPPDDDQKFKEKFKEWEAAFWQFAADQWFQQDDPPRDGDGLQQFFDPPPDPFDQFPQVDDHGAHGPLRLLLLLLLLLCCLPPNDNNPQQFLEEEEAEEFAPVGNRRVSSSVSNLNSVVVNLVVVQVVLVVVPPDDPPDPPDPRDNYHYPHSDDHDHDCLLFPLPPDPPPPPPPPPPPDPDDDDDDPPPPPPPDDRRLQNDPDDPVQLVVQLVVLCVVQDQLDFLLVLQVLVCVLRPGGNNGRLSVVFDRGWAADPVLQFTHGSLSSLLSLLSSQVSCLQSVGPDHRSVVQFPCCSQRRRNSSNQSRCLSRQAQALVLLQSLLLVLLQVLCCRVVVDLADAPDPPVPRSYYYHHYYYHHHPRNQRSVCLLLQKAWQDDPPNGYPDPSGRDRPHRKIKMKMWMDIPPFWIKIKIWIKDDDQADPPPDPDDSDGDGPSSSDIQAAEIGHDPCPDPFDWDADPVRRIIMTTGNCRSVSSVVSSCVSSVVHHSNNVSSVSSVVVSVVVNVVDDRPPPPVVVVVVVCVVVVVVVVVVVVVVVVVVCVVVDPDDDDDDDDDDDPPDDDDDDDDDDDDDDDDDDDDDDDD

Sequence (582 aa):
MKPQKATITTKTHHFFLFRHCVRSTRLHVKLRDEHNSSNNVNDYLSTTTTTTSVPDWGVPEKWCTESAITMVENMGRWLATQGLLKNTVAQRVQFQVIADSSTQRTVDTAWALMKGLADGFQSRNDNNDVNGNGNATTPETSTGRIIVEGLGHVFYDPWLFEPYKKDPFFFPKEEPPPPNDTPNQKEKKDDSQQPGLCSANYTRKELKQWIKQRLANLPPPSSIPDALEFFMNVAGMGTAGNLTERFPSQPKMAHDLKHMEGAPALLKHMAQLAFYSRAGNASQIFLPHMTNAELYQRLLPWVYWTRDVAQINNPREATFGAVWARALALILDQGHLHRTTDEDEDANSLTTVTIVVGHDGDLDAIATALGVRWKAPPPYQPQSAEYLVTPPVSGIHAKHTIRTGIPNRMDMSFLCPVYSMLEDDEQDDAWVWNSSGILEQSPLIWRNSKTAARWKTSSDGVSTYLEGENVIDSLQQQVLQTLAPYTGATTCWEATESFLLQQEQTLPPLGSTTSMLATSLAIVGWSLLGLCAAAWFWTRRRLGGSAYTGIQSHEDDDEGEGVFEDSASSKVNGSLQLAELS

Secondary structure (DSSP, 8-state):
-PPP-----EEEEEEEEEEPPPBPPPSEEE--STT--EEEGGGGS-SSS--------SS-TTSBPHHHHHHHHHHHHHHHHTSTTTT---SEEEEEEEE-TTSHHHHHHHHHHHHHHHHHHHHHHHHHHHTT-S----GGG-TT--EEE-TT-EE--HHHH-TTSS-TT-----PPPPSS----------TT-PPPTT--SS-HHHHHHHHHHHHHHS--SS-HHHHHHHHHHHH---TT--HHHHS-SS-EE-TTSSSEESHHHHHHHHHHHHHHHHHTT-SS-SSTT--HHHIIIIIHHHHHHHHHHHHSSSHHHHHHHHHHHHHHHHHHHHSSSS--S---TT-SEEEEEEEEEE-TTHHHHHHHHHTEE--PPTT---SSTT-----TT-EEEEEEEEETTS-EEEEEEEEEE-S----SSSS--------S-PEEEEE-EES---SS---EE-TTSS-EEEEES-HHHHHHHHHHHHHTTSTTHHHHHHHHHHHHHHHHHHSPPTT-HHHHHHHHHHHHHHHHHHHHHHHHHHHHHHH--S------------------------------------

InterPro domains:
  IPR000560 Histidine phosphatase superfamily, clade-2 [PF00328] (17-384)
  IPR029033 Histidine phosphatase superfamily [G3DSA:3.40.50.1240] (13-390)
  IPR029033 Histidine phosphatase superfamily [SSF53254] (14-377)